Protein AF-A0A6B1DS10-F1 (afdb_monomer_lite)

Sequence (509 aa):
MPNGGSDCCGTCWFNRSNGGKRGSINFNHTIPSFCEIRDLAISDPFYTYCANHPHHRPNRDAIPIGSVYVGDADGVRTFWQPSPDTEEIRQHLLDIVRSPKEHTDGYPFFSSSPLEKAIRQLVDFDDPRVVDALEDLAQRNEVKEVRSDILDLIKTVRQELDQSVGSMSGTNGQGRGSTMSENSRMDEADAVTTAEAAGTMGNEQQSITFGELTEVDIRKAWPHEAHDFTPWLAENLERLSEVIGIHLEAETIEAQVGEFRGDILATGPEGQSVLIENQLEWSDHTHLGQIMTYLAGLNAQVVVWIARDFAEPHVSAIQWLNRHTENEFAFFALKLRVVRIANSPLVPIFEVIAKPNNWERQVRDERTGSRTENVKRYREFWTHYARRYPGDGIKANHGLANAWVRPRNEAPAISLAFSYASGYAGIFFTTQRDFSRDALKEWRGKHRQIISDKLGGGENWKSFDTHNRENWDAICDWLHEKLGQRLAIIEEAGQTSRMKASSPSASAS

Secondary structure (DSSP, 8-state):
--SS-TTSGGG-TTBGGGTT--SGGG--TTSPPEETTTTEE-S-GGGEEETTSTTT-TT---S--S-EEEE-TT--EEEEEPPP--HHHHHHHHHHHHSPPP-----TT--S-HHHHHHHHHHHTT-THHHHHHHHHHTSSTTTTTHHHHHHHHHHHHHHHHHHHHHHTTS-------------------------------------PPPPEEEE-GGGT-S-IIIIIHHHHHHTHHHHHHHHSS--EEEEEEEEETTEEEEEEEE-TTS-EEEEEE-SSB--HHHHHHHHHHHHHHT-SEEEEEESB--HHHHHHHHHHHHHS-TT-EEEEEEEEEEEETTPPPEEEEEEEE--TTHHHHHHHHHHHHHHHHHHHHHHHHHHHHHH-GGG-PPTT--SSEEEE--SSSPPEEEEEEETTTTEEEEEEE--TTS-HHHHHHHHHHTHHHHHHHHTT--SEEE--SS-GGGHHHHHHHHHHHHHHHHHHHHHHHHHHHHHHSS------

pLDDT: mean 74.27, std 19.26, range [22.34, 97.5]

Foldseek 3Di:
DPQQDQAFQCQALQWVQQVNHGGNVSGHPVDFTARNLQRGGDPDRSFKHACQGCLNCVPNDSHGFAFMWGADSVQDTDTDGGHDDDPVNLVVLLVCLLDPDDDPDQDFFCLDHSNNSSLVNCLVVLPPCSLVSLVNNLPDPVCVVCSVVSVVVSVVSVVSSVVVVVVVVPDDDDDDDDDDDDDDDDDDDDDDDDDDDDDDDDPPPPPDDDFDKDFDQCCVQPVDCLPGPLVVCLVVVVQVCVQLVWDKHWDDAQCDQPPHTQGTWIATQVRAIEGEHEEAAEDDVVSVVVVVVCCVRVVHQEYEYEYLYYNSSVLRVQVSCLVPDDPSHKYWYWHWIWIDTDPDPIDIDTDTSDIHPCSVVVSVVCCVVVLVVQLVLCLVLQLVLCVVCVPQPGDHSGRDQWTWDDDDDLAFIKIWGHDQRQQKTFIDGHHDPPQDPVNVVVLCVVLVVLCCVLCVVPDRMDGHNSVDPVCSVVSSVVSVVVSVSVVVSRVVSVVVVVVVVPDPPPDDD

Radius of gyration: 33.05 Å; chains: 1; bounding box: 102×67×92 Å

Structure (mmCIF, N/CA/C/O backbone):
data_AF-A0A6B1DS10-F1
#
_entry.id   AF-A0A6B1DS10-F1
#
loop_
_atom_site.group_PDB
_atom_site.id
_atom_site.type_symbol
_atom_site.label_atom_id
_atom_site.label_alt_id
_atom_site.label_comp_id
_atom_site.label_asym_id
_atom_site.label_entity_id
_atom_site.label_seq_id
_atom_site.pdbx_PDB_ins_code
_atom_site.Cartn_x
_atom_site.Cartn_y
_atom_site.Cartn_z
_atom_site.occupancy
_atom_site.B_iso_or_equiv
_atom_site.auth_seq_id
_atom_site.auth_comp_id
_atom_site.auth_asym_id
_atom_site.auth_atom_id
_atom_site.pdbx_PDB_model_num
ATOM 1 N N . MET A 1 1 ? 17.513 16.475 -22.358 1.00 29.83 1 MET A N 1
ATOM 2 C CA . MET A 1 1 ? 18.529 15.393 -22.418 1.00 29.83 1 MET A CA 1
ATOM 3 C C . MET A 1 1 ? 17.899 14.241 -23.185 1.00 29.83 1 MET A C 1
ATOM 5 O O . MET A 1 1 ? 16.688 14.153 -23.081 1.00 29.83 1 MET A O 1
ATOM 9 N N . PRO A 1 2 ? 18.598 13.442 -24.014 1.00 39.16 2 PRO A N 1
ATOM 10 C CA . PRO A 1 2 ? 17.909 12.428 -24.816 1.00 39.16 2 PRO A CA 1
ATOM 11 C C . PRO A 1 2 ? 17.205 11.435 -23.875 1.00 39.16 2 PRO A C 1
ATOM 13 O O . PRO A 1 2 ? 17.806 10.920 -22.934 1.00 39.16 2 PRO A O 1
ATOM 16 N N . ASN A 1 3 ? 15.897 11.306 -24.083 1.00 52.78 3 ASN A N 1
ATOM 17 C CA . ASN A 1 3 ? 14.861 10.944 -23.114 1.00 52.78 3 ASN A CA 1
ATOM 18 C C . ASN A 1 3 ? 14.754 9.429 -22.848 1.00 52.78 3 ASN A C 1
ATOM 20 O O . ASN A 1 3 ? 13.689 8.865 -23.008 1.00 52.78 3 ASN A O 1
ATOM 24 N N . GLY A 1 4 ? 15.829 8.761 -22.427 1.00 55.09 4 GLY A N 1
ATOM 25 C CA . GLY A 1 4 ? 15.813 7.302 -22.256 1.00 55.09 4 GLY A CA 1
ATOM 26 C C . GLY A 1 4 ? 16.547 6.760 -21.028 1.00 55.09 4 GLY A C 1
ATOM 27 O O . GLY A 1 4 ? 16.936 5.601 -21.013 1.00 55.09 4 GLY A O 1
ATOM 28 N N . GLY A 1 5 ? 16.766 7.566 -19.989 1.00 61.31 5 GLY A N 1
ATOM 29 C CA . GLY A 1 5 ? 17.489 7.121 -18.789 1.00 61.31 5 GLY A CA 1
ATOM 30 C C . GLY A 1 5 ? 18.999 6.904 -19.003 1.00 61.31 5 GLY A C 1
ATOM 31 O O . GLY A 1 5 ? 19.512 6.880 -20.125 1.00 61.31 5 GLY A O 1
ATOM 32 N N . SER A 1 6 ? 19.756 6.807 -17.905 1.00 70.69 6 SER A N 1
ATOM 33 C CA . SER A 1 6 ? 21.223 6.643 -17.927 1.00 70.69 6 SER A CA 1
ATOM 34 C C . SER A 1 6 ? 21.679 5.207 -18.233 1.00 70.69 6 SER A C 1
ATOM 36 O O . SER A 1 6 ? 22.842 4.993 -18.585 1.00 70.69 6 SER A O 1
ATOM 38 N N . ASP A 1 7 ? 20.770 4.237 -18.140 1.00 80.06 7 ASP A N 1
ATOM 39 C CA . ASP A 1 7 ? 20.971 2.786 -18.223 1.00 80.06 7 ASP A CA 1
ATOM 40 C C . ASP A 1 7 ? 20.583 2.156 -19.573 1.00 80.06 7 ASP A C 1
ATOM 42 O O . ASP A 1 7 ? 20.408 0.940 -19.679 1.00 80.06 7 ASP A O 1
ATOM 46 N N . CYS A 1 8 ? 20.483 2.968 -20.621 1.00 87.38 8 CYS A N 1
ATOM 47 C CA . CYS A 1 8 ? 20.149 2.521 -21.966 1.00 87.38 8 CYS A CA 1
ATOM 48 C C . CYS A 1 8 ? 21.334 1.896 -22.728 1.00 87.38 8 CYS A C 1
ATOM 50 O O . CYS A 1 8 ? 22.515 2.114 -22.455 1.00 87.38 8 CYS A O 1
ATOM 52 N N . CYS A 1 9 ? 21.044 1.128 -23.775 1.00 89.88 9 CYS A N 1
ATOM 53 C CA . CYS A 1 9 ? 22.044 0.520 -24.650 1.00 89.88 9 CYS A CA 1
ATOM 54 C C . CYS A 1 9 ? 22.933 1.560 -25.353 1.00 89.88 9 CYS A C 1
ATOM 56 O O . CYS A 1 9 ? 24.068 1.251 -25.718 1.00 89.88 9 CYS A O 1
ATOM 58 N N . GLY A 1 10 ? 22.469 2.801 -25.499 1.00 88.50 10 GLY A N 1
ATOM 59 C CA . GLY A 1 10 ? 23.236 3.940 -25.998 1.00 88.50 10 GLY A CA 1
ATOM 60 C C . GLY A 1 10 ? 24.404 4.319 -25.098 1.00 88.50 10 GLY A C 1
ATOM 61 O O . GLY A 1 10 ? 25.393 4.846 -25.590 1.00 88.50 10 GLY A O 1
ATOM 62 N N . THR A 1 11 ? 24.373 3.980 -23.811 1.00 89.00 11 THR A N 1
ATOM 63 C CA . THR A 1 11 ? 25.472 4.225 -22.861 1.00 89.00 11 THR A CA 1
ATOM 64 C C . THR A 1 11 ? 26.206 2.939 -22.453 1.00 89.00 11 THR A C 1
ATOM 66 O O . THR A 1 11 ? 27.148 2.980 -21.655 1.00 89.00 11 THR A O 1
ATOM 69 N N . CYS A 1 12 ? 25.844 1.796 -23.044 1.00 92.00 12 CYS A N 1
ATOM 70 C CA . CYS A 1 12 ? 26.415 0.489 -22.735 1.00 92.00 12 CYS A CA 1
ATOM 71 C C . CYS A 1 12 ? 27.774 0.255 -23.413 1.00 92.00 12 CYS A C 1
ATOM 73 O O . CYS A 1 12 ? 27.903 0.431 -24.623 1.00 92.00 12 CYS A O 1
ATOM 75 N N . TRP A 1 13 ? 28.763 -0.274 -22.686 1.00 93.62 13 TRP A N 1
ATOM 76 C CA . TRP A 1 13 ? 30.064 -0.653 -23.266 1.00 93.62 13 TRP A CA 1
ATOM 77 C C . TRP A 1 13 ? 30.010 -1.832 -24.250 1.00 93.62 13 TRP A C 1
ATOM 79 O O . TRP A 1 13 ? 31.016 -2.108 -24.892 1.00 93.62 13 TRP A O 1
ATOM 89 N N . PHE A 1 14 ? 28.885 -2.551 -24.350 1.00 94.94 14 PHE A N 1
ATOM 90 C CA . PHE A 1 14 ? 28.690 -3.635 -25.326 1.00 94.94 14 PHE A CA 1
ATOM 91 C C . PHE A 1 14 ? 28.015 -3.145 -26.606 1.00 94.94 14 PHE A C 1
ATOM 93 O O . PHE A 1 14 ? 27.815 -3.930 -27.529 1.00 94.94 14 PHE A O 1
ATOM 100 N N . ASN A 1 15 ? 27.629 -1.869 -26.660 1.00 94.50 15 ASN A N 1
ATOM 101 C CA . ASN A 1 15 ? 27.202 -1.257 -27.902 1.00 94.50 15 ASN A CA 1
ATOM 102 C C . ASN A 1 15 ? 28.444 -0.897 -28.718 1.00 94.50 15 ASN A C 1
ATOM 104 O O . ASN A 1 15 ? 29.282 -0.115 -28.263 1.00 94.50 15 ASN A O 1
ATOM 108 N N . ARG A 1 16 ? 28.538 -1.431 -29.936 1.00 94.81 16 ARG A N 1
ATOM 109 C CA . ARG A 1 16 ? 29.624 -1.145 -30.879 1.00 94.81 16 ARG A CA 1
ATOM 110 C C . ARG A 1 16 ? 29.849 0.358 -31.072 1.00 94.81 16 ARG A C 1
ATOM 112 O O . ARG A 1 16 ? 30.996 0.794 -31.159 1.00 94.81 16 ARG A O 1
ATOM 119 N N . SER A 1 17 ? 28.779 1.163 -31.060 1.00 90.75 17 SER A N 1
ATOM 120 C CA . SER A 1 17 ? 28.857 2.629 -31.164 1.00 90.75 17 SER A CA 1
ATOM 121 C C . SER A 1 17 ? 29.654 3.285 -30.030 1.00 90.75 17 SER A C 1
ATOM 123 O O . SER A 1 17 ? 30.123 4.404 -30.207 1.00 90.75 17 SER A O 1
ATOM 125 N N . ASN A 1 18 ? 29.838 2.603 -28.895 1.00 90.31 18 ASN A N 1
ATOM 126 C CA . ASN A 1 18 ? 30.565 3.099 -27.725 1.00 90.31 18 ASN A CA 1
ATOM 127 C C . ASN A 1 18 ? 32.020 2.607 -27.628 1.00 90.31 18 ASN A C 1
ATOM 129 O O . ASN A 1 18 ? 32.730 2.972 -26.686 1.00 90.31 18 ASN A O 1
ATOM 133 N N . GLY A 1 19 ? 32.478 1.752 -28.553 1.00 87.62 19 GLY A N 1
ATOM 134 C CA . GLY A 1 19 ? 33.875 1.302 -28.622 1.00 87.62 19 GLY A CA 1
ATOM 135 C C . GLY A 1 19 ? 34.412 0.677 -27.326 1.00 87.62 19 GLY A C 1
ATOM 136 O O . GLY A 1 19 ? 35.567 0.902 -26.965 1.00 87.62 19 GLY A O 1
ATOM 137 N N . GLY A 1 20 ? 33.574 -0.052 -26.582 1.00 88.19 20 GLY A N 1
ATOM 138 C CA . GLY A 1 20 ? 33.978 -0.724 -25.343 1.00 88.19 20 GLY A CA 1
ATOM 139 C C . GLY A 1 20 ? 33.949 0.136 -24.073 1.00 88.19 20 GLY A C 1
ATOM 140 O O . GLY A 1 20 ? 34.337 -0.356 -23.012 1.00 88.19 20 GLY A O 1
ATOM 141 N N . LYS A 1 21 ? 33.498 1.397 -24.132 1.00 88.50 21 LYS A N 1
ATOM 142 C CA . LYS A 1 21 ? 33.418 2.303 -22.969 1.00 88.50 21 LYS A CA 1
ATOM 143 C C . LYS A 1 21 ? 31.970 2.555 -22.546 1.00 88.50 21 LYS A C 1
ATOM 145 O O . LYS A 1 21 ? 31.072 2.555 -23.374 1.00 88.50 21 LYS A O 1
ATOM 150 N N . ARG A 1 22 ? 31.724 2.780 -21.249 1.00 86.38 22 ARG A N 1
ATOM 151 C CA . ARG A 1 22 ? 30.387 3.158 -20.744 1.00 86.38 22 ARG A CA 1
ATOM 152 C C . ARG A 1 22 ? 30.151 4.667 -20.831 1.00 86.38 22 ARG A C 1
ATOM 154 O O . ARG A 1 22 ? 31.103 5.438 -20.727 1.00 86.38 22 ARG A O 1
ATOM 161 N N . GLY A 1 23 ? 28.891 5.081 -20.904 1.00 81.81 23 GLY A N 1
ATOM 162 C CA . GLY A 1 23 ? 28.462 6.480 -20.826 1.00 81.81 23 GLY A CA 1
ATOM 163 C C . GLY A 1 23 ? 28.276 7.155 -22.187 1.00 81.81 23 GLY A C 1
ATOM 164 O O . GLY A 1 23 ? 28.975 6.850 -23.151 1.00 81.81 23 GLY A O 1
ATOM 165 N N . SER A 1 24 ? 27.344 8.110 -22.237 1.00 74.75 24 SER A N 1
ATOM 166 C CA . SER A 1 24 ? 26.865 8.768 -23.465 1.00 74.75 24 SER A CA 1
ATOM 167 C C . SER A 1 24 ? 27.930 9.558 -24.222 1.00 74.75 24 SER A C 1
ATOM 169 O O . SER A 1 24 ? 27.845 9.675 -25.438 1.00 74.75 24 SER A O 1
ATOM 171 N N . ILE A 1 25 ? 28.963 10.058 -23.536 1.00 78.19 25 ILE A N 1
ATOM 172 C CA . ILE A 1 25 ? 30.071 10.792 -24.169 1.00 78.19 25 ILE A CA 1
ATOM 173 C C . ILE A 1 25 ? 30.852 9.942 -25.182 1.00 78.19 25 ILE A C 1
ATOM 175 O O . ILE A 1 25 ? 31.517 10.484 -26.059 1.00 78.19 25 ILE A O 1
ATOM 179 N N . ASN A 1 26 ? 30.781 8.614 -25.062 1.00 80.38 26 ASN A N 1
ATOM 180 C CA . ASN A 1 26 ? 31.472 7.693 -25.958 1.00 80.38 26 ASN A CA 1
ATOM 181 C C . ASN A 1 26 ? 30.610 7.270 -27.157 1.00 80.38 26 ASN A C 1
ATOM 183 O O . ASN A 1 26 ? 31.114 6.560 -28.023 1.00 80.38 26 ASN A O 1
ATOM 187 N N . PHE A 1 27 ? 29.346 7.704 -27.223 1.00 82.69 27 PHE A N 1
ATOM 188 C CA . PHE A 1 27 ? 28.417 7.294 -28.268 1.00 82.69 27 PHE A CA 1
ATOM 189 C C . PHE A 1 27 ? 28.745 7.944 -29.607 1.00 82.69 27 PHE A C 1
ATOM 191 O O . PHE A 1 27 ? 28.582 9.149 -29.807 1.00 82.69 27 PHE A O 1
ATOM 198 N N . ASN A 1 28 ? 29.187 7.123 -30.555 1.00 84.62 28 ASN A N 1
ATOM 199 C CA . ASN A 1 28 ? 29.460 7.555 -31.912 1.00 84.62 28 ASN A CA 1
ATOM 200 C C . ASN A 1 28 ? 28.234 7.354 -32.815 1.00 84.62 28 ASN A C 1
ATOM 202 O O . ASN A 1 28 ? 27.982 6.252 -33.301 1.00 84.62 28 ASN A O 1
ATOM 206 N N . HIS A 1 29 ? 27.537 8.451 -33.119 1.00 83.50 29 HIS A N 1
ATOM 207 C CA . HIS A 1 29 ? 26.366 8.480 -34.007 1.00 83.50 29 HIS A CA 1
ATOM 208 C C . HIS A 1 29 ? 26.634 7.998 -35.446 1.00 83.50 29 HIS A C 1
ATOM 210 O O . HIS A 1 29 ? 25.688 7.716 -36.176 1.00 83.50 29 HIS A O 1
ATOM 216 N N . THR A 1 30 ? 27.897 7.916 -35.879 1.00 88.75 30 THR A N 1
ATOM 217 C CA . THR A 1 30 ? 28.257 7.438 -37.229 1.00 88.75 30 THR A CA 1
ATOM 218 C C . THR A 1 30 ? 28.386 5.917 -37.319 1.00 88.75 30 THR A C 1
ATOM 220 O O . THR A 1 30 ? 28.415 5.368 -38.419 1.00 88.75 30 THR A O 1
ATOM 223 N N . ILE A 1 31 ? 28.451 5.226 -36.178 1.00 88.94 31 ILE A N 1
ATOM 224 C CA . ILE A 1 31 ? 28.539 3.768 -36.103 1.00 88.94 31 ILE A CA 1
ATOM 225 C C . ILE A 1 31 ? 27.149 3.235 -35.733 1.00 88.94 31 ILE A C 1
ATOM 227 O O . ILE A 1 31 ? 26.633 3.623 -34.682 1.00 88.94 31 ILE A O 1
ATOM 231 N N . PRO A 1 32 ? 26.542 2.338 -36.534 1.00 91.25 32 PRO A N 1
ATOM 232 C CA . PRO A 1 32 ? 25.264 1.722 -36.190 1.00 91.25 32 PRO A CA 1
ATOM 233 C C . PRO A 1 32 ? 25.322 1.014 -34.835 1.00 91.25 32 PRO A C 1
ATOM 235 O O . PRO A 1 32 ? 26.282 0.294 -34.547 1.00 91.25 32 PRO A O 1
ATOM 238 N N . SER A 1 33 ? 24.285 1.202 -34.018 1.00 93.38 33 SER A N 1
ATOM 239 C CA . SER A 1 33 ? 24.213 0.560 -32.709 1.00 93.38 33 SER A CA 1
ATOM 240 C C . SER A 1 33 ? 23.972 -0.937 -32.825 1.00 93.38 33 SER A C 1
ATOM 242 O O . SER A 1 33 ? 23.082 -1.403 -33.536 1.00 93.38 33 SER A O 1
ATOM 244 N N . PHE A 1 34 ? 24.804 -1.695 -32.119 1.00 95.75 34 PHE A N 1
ATOM 245 C CA . PHE A 1 34 ? 24.837 -3.149 -32.192 1.00 95.75 34 PHE A CA 1
ATOM 246 C C . PHE A 1 34 ? 25.349 -3.723 -30.871 1.00 95.75 34 PHE A C 1
ATOM 248 O O . PHE A 1 34 ? 26.435 -3.346 -30.428 1.00 95.75 34 PHE A O 1
ATOM 255 N N . CYS A 1 35 ? 24.588 -4.617 -30.242 1.00 94.88 35 CYS A N 1
ATOM 256 C CA . CYS A 1 35 ? 24.994 -5.323 -29.032 1.00 94.88 35 CYS A CA 1
ATOM 257 C C . CYS A 1 35 ? 25.934 -6.474 -29.391 1.00 94.88 35 CYS A C 1
ATOM 259 O O . CYS A 1 35 ? 25.503 -7.481 -29.946 1.00 94.88 35 CYS A O 1
ATOM 261 N N . GLU A 1 36 ? 27.208 -6.351 -29.031 1.00 94.81 36 GLU A N 1
ATOM 262 C CA . GLU A 1 36 ? 28.235 -7.337 -29.385 1.00 94.81 36 GLU A CA 1
ATOM 263 C C . GLU A 1 36 ? 28.052 -8.683 -28.675 1.00 94.81 36 GLU A C 1
ATOM 265 O O . GLU A 1 36 ? 28.360 -9.718 -29.251 1.00 94.81 36 GLU A O 1
ATOM 270 N N . ILE A 1 37 ? 27.511 -8.690 -27.453 1.00 93.75 37 ILE A N 1
ATOM 271 C CA . ILE A 1 37 ? 27.328 -9.925 -26.667 1.00 93.75 37 ILE A CA 1
ATOM 272 C C . ILE A 1 37 ? 26.042 -10.686 -27.009 1.00 93.75 37 ILE A C 1
ATOM 274 O O . ILE A 1 37 ? 25.884 -11.831 -26.609 1.00 93.75 37 ILE A O 1
ATOM 278 N N . ARG A 1 38 ? 25.103 -10.045 -27.713 1.00 92.06 38 ARG A N 1
ATOM 279 C CA . ARG A 1 38 ? 23.820 -10.642 -28.132 1.00 92.06 38 ARG A CA 1
ATOM 280 C C . ARG A 1 38 ? 23.693 -10.788 -29.645 1.00 92.06 38 ARG A C 1
ATOM 282 O O . ARG A 1 38 ? 22.650 -11.227 -30.105 1.00 92.06 38 ARG A O 1
ATOM 289 N N . ASP A 1 39 ? 24.713 -10.370 -30.393 1.00 92.62 39 ASP A N 1
ATOM 290 C CA . ASP A 1 39 ? 24.681 -10.289 -31.856 1.00 92.62 39 ASP A CA 1
ATOM 291 C C . ASP A 1 39 ? 23.421 -9.566 -32.387 1.00 92.62 39 ASP A C 1
ATOM 293 O O . ASP A 1 39 ? 22.756 -10.008 -33.320 1.00 92.62 39 ASP A O 1
ATOM 297 N N . LEU A 1 40 ? 23.056 -8.445 -31.747 1.00 93.19 40 LEU A N 1
ATOM 298 C CA . LEU A 1 40 ? 21.751 -7.795 -31.929 1.00 93.19 40 LEU A CA 1
ATOM 299 C C . LEU A 1 40 ? 21.887 -6.359 -32.444 1.00 93.19 40 LEU A C 1
ATOM 301 O O . LEU A 1 40 ? 22.444 -5.499 -31.761 1.00 93.19 40 LEU A O 1
ATOM 305 N N . ALA A 1 41 ? 21.324 -6.067 -33.619 1.00 94.19 41 ALA A N 1
ATOM 306 C CA . ALA A 1 41 ? 21.220 -4.703 -34.142 1.00 94.19 41 ALA A CA 1
ATOM 307 C C . ALA A 1 41 ? 20.175 -3.894 -33.360 1.00 94.19 41 ALA A C 1
ATOM 309 O O . ALA A 1 41 ? 19.061 -4.370 -33.177 1.00 94.19 41 ALA A O 1
ATOM 310 N N . ILE A 1 42 ? 20.515 -2.675 -32.927 1.00 91.56 42 ILE A N 1
ATOM 311 C CA . ILE A 1 42 ? 19.666 -1.849 -32.055 1.00 91.56 42 ILE A CA 1
ATOM 312 C C . ILE A 1 42 ? 19.208 -0.605 -32.816 1.00 91.56 42 ILE A C 1
ATOM 314 O O . ILE A 1 42 ? 20.028 0.245 -33.165 1.00 91.56 42 ILE A O 1
ATOM 318 N N . SER A 1 43 ? 17.900 -0.494 -33.058 1.00 85.50 43 SER A N 1
ATOM 319 C CA . SER A 1 43 ? 17.305 0.627 -33.795 1.00 85.50 43 SER A CA 1
ATOM 320 C C . SER A 1 43 ? 17.227 1.906 -32.968 1.00 85.50 43 SER A C 1
ATOM 322 O O . SER A 1 43 ? 17.528 2.976 -33.492 1.00 85.50 43 SER A O 1
ATOM 324 N N . ASP A 1 44 ? 16.870 1.797 -31.685 1.00 87.38 44 ASP A N 1
ATOM 325 C CA . ASP A 1 44 ? 16.808 2.936 -30.771 1.00 87.38 44 ASP A CA 1
ATOM 326 C C . ASP A 1 44 ? 17.654 2.689 -29.512 1.00 87.38 44 ASP A C 1
ATOM 328 O O . ASP A 1 44 ? 17.163 2.184 -28.498 1.00 87.38 44 ASP A O 1
ATOM 332 N N . PRO A 1 45 ? 18.959 3.000 -29.555 1.00 87.50 45 PRO A N 1
ATOM 333 C CA . PRO A 1 45 ? 19.868 2.647 -28.477 1.00 87.50 45 PRO A CA 1
ATOM 334 C C . PRO A 1 45 ? 19.560 3.388 -27.176 1.00 87.50 45 PRO A C 1
ATOM 336 O O . PRO A 1 45 ? 19.814 2.833 -26.108 1.00 87.50 45 PRO A O 1
ATOM 339 N N . PHE A 1 46 ? 18.998 4.598 -27.232 1.00 86.75 46 PHE A N 1
ATOM 340 C CA . PHE A 1 46 ? 18.679 5.359 -26.024 1.00 86.75 46 PHE A CA 1
ATOM 341 C C . PHE A 1 46 ? 17.391 4.889 -25.352 1.00 86.75 46 PHE A C 1
ATOM 343 O O . PHE A 1 46 ? 17.230 5.138 -24.168 1.00 86.75 46 PHE A O 1
ATOM 350 N N . TYR A 1 47 ? 16.556 4.123 -26.049 1.00 84.31 47 TYR A N 1
ATOM 351 C CA . TYR A 1 47 ? 15.356 3.503 -25.493 1.00 84.31 47 TYR A CA 1
ATOM 352 C C . TYR A 1 47 ? 15.425 1.975 -25.495 1.00 84.31 47 TYR A C 1
ATOM 354 O O . TYR A 1 47 ? 14.407 1.310 -25.419 1.00 84.31 47 TYR A O 1
ATOM 362 N N . THR A 1 48 ? 16.609 1.374 -25.581 1.00 88.31 48 THR A N 1
ATOM 363 C CA . THR A 1 48 ? 16.763 -0.085 -25.463 1.00 88.31 48 THR A CA 1
ATOM 364 C C . THR A 1 48 ? 17.492 -0.413 -24.170 1.00 88.31 48 THR A C 1
ATOM 366 O O . THR A 1 48 ? 18.452 0.271 -23.825 1.00 88.31 48 THR A O 1
ATOM 369 N N . TYR A 1 49 ? 17.077 -1.461 -23.457 1.00 88.56 49 TYR A N 1
ATOM 370 C CA . TYR A 1 49 ? 17.583 -1.780 -22.122 1.00 88.56 49 TYR A CA 1
ATOM 371 C C . TYR A 1 49 ? 17.793 -3.280 -21.920 1.00 88.56 49 TYR A C 1
ATOM 373 O O . TYR A 1 49 ? 17.049 -4.107 -22.445 1.00 88.56 49 TYR A O 1
ATOM 381 N N . CYS A 1 50 ? 18.798 -3.651 -21.123 1.00 87.56 50 CYS A N 1
ATOM 382 C CA . CYS A 1 50 ? 19.017 -5.035 -20.695 1.00 87.56 50 CYS A CA 1
ATOM 383 C C . CYS A 1 50 ? 19.818 -5.100 -19.386 1.00 87.56 50 CYS A C 1
ATOM 385 O O . CYS A 1 50 ? 20.476 -4.139 -18.980 1.00 87.56 50 CYS A O 1
ATOM 387 N N . ALA A 1 51 ? 19.841 -6.271 -18.748 1.00 85.56 51 ALA A N 1
ATOM 388 C CA . ALA A 1 51 ? 20.518 -6.445 -17.465 1.00 85.56 51 ALA A CA 1
ATOM 389 C C . ALA A 1 51 ? 22.056 -6.426 -17.533 1.00 85.56 51 ALA A C 1
ATOM 391 O O . ALA A 1 51 ? 22.693 -6.340 -16.487 1.00 85.56 51 ALA A O 1
ATOM 392 N N . ASN A 1 52 ? 22.663 -6.486 -18.724 1.00 89.50 52 ASN A N 1
ATOM 393 C CA . ASN A 1 52 ? 24.120 -6.393 -18.894 1.00 89.50 52 ASN A CA 1
ATOM 394 C C . ASN A 1 52 ? 24.647 -4.954 -18.889 1.00 89.50 52 ASN A C 1
ATOM 396 O O . ASN A 1 52 ? 25.852 -4.746 -19.057 1.00 89.50 52 ASN A O 1
ATOM 400 N N . HIS A 1 53 ? 23.774 -3.954 -18.733 1.00 89.75 53 HIS A N 1
ATOM 401 C CA . HIS A 1 53 ? 24.205 -2.566 -18.718 1.00 89.75 53 HIS A CA 1
ATOM 402 C C . HIS A 1 53 ? 25.232 -2.306 -17.588 1.00 89.75 53 HIS A C 1
ATOM 404 O O . HIS A 1 53 ? 25.059 -2.815 -16.478 1.00 89.75 53 HIS A O 1
ATOM 410 N N . PRO A 1 54 ? 26.274 -1.480 -17.820 1.00 85.75 54 PRO A N 1
ATOM 411 C CA . PRO A 1 54 ? 27.252 -1.055 -16.818 1.00 85.75 54 PRO A CA 1
ATOM 412 C C . PRO A 1 54 ? 26.727 -0.629 -15.450 1.00 85.75 54 PRO A C 1
ATOM 414 O O . PRO A 1 54 ? 27.431 -0.796 -14.458 1.00 85.75 54 PRO A O 1
ATOM 417 N N . HIS A 1 55 ? 25.522 -0.063 -15.401 1.00 78.75 55 HIS A N 1
ATOM 418 C CA . HIS A 1 55 ? 24.868 0.332 -14.152 1.00 78.75 55 HIS A CA 1
ATOM 419 C C . HIS A 1 55 ? 24.455 -0.875 -13.301 1.00 78.75 55 HIS A C 1
ATOM 421 O O . HIS A 1 55 ? 24.475 -0.781 -12.082 1.00 78.75 55 HIS A O 1
ATOM 427 N N . HIS A 1 56 ? 24.139 -2.015 -13.918 1.00 75.44 56 HIS A N 1
ATOM 428 C CA . HIS A 1 56 ? 23.781 -3.252 -13.211 1.00 75.44 56 HIS A CA 1
ATOM 429 C C . HIS A 1 56 ? 24.966 -4.209 -13.093 1.00 75.44 56 HIS A C 1
ATOM 431 O O . HIS A 1 56 ? 24.987 -5.067 -12.216 1.00 75.44 56 HIS A O 1
ATOM 437 N N . ARG A 1 57 ? 25.950 -4.089 -13.993 1.00 80.19 57 ARG A N 1
ATOM 438 C CA . ARG A 1 57 ? 27.097 -4.998 -14.102 1.00 80.19 57 ARG A CA 1
ATOM 439 C C . ARG A 1 57 ? 28.423 -4.241 -14.170 1.00 80.19 57 ARG A C 1
ATOM 441 O O . ARG A 1 57 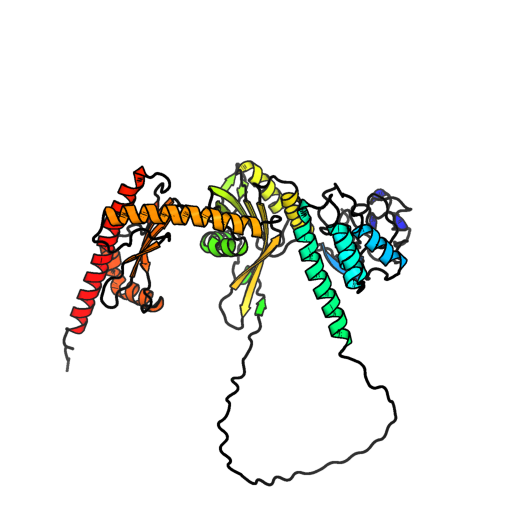? 29.121 -4.376 -15.166 1.00 80.19 57 ARG A O 1
ATOM 448 N N . PRO A 1 58 ? 28.841 -3.503 -13.127 1.00 80.25 58 PRO A N 1
ATOM 449 C CA . PRO A 1 58 ? 30.078 -2.711 -13.123 1.00 80.25 58 PRO A CA 1
ATOM 450 C C . PRO A 1 58 ? 31.341 -3.503 -13.514 1.00 80.25 58 PRO A C 1
ATOM 452 O O . PRO A 1 58 ? 32.277 -2.922 -14.054 1.00 80.25 58 PRO A O 1
ATOM 455 N N . ASN A 1 59 ? 31.339 -4.826 -13.323 1.00 83.94 59 ASN A N 1
ATOM 456 C CA . ASN A 1 59 ? 32.447 -5.724 -13.664 1.00 83.94 59 ASN A CA 1
ATOM 457 C C . ASN A 1 59 ? 32.488 -6.176 -15.139 1.00 83.94 59 ASN A C 1
ATOM 459 O O . ASN A 1 59 ? 33.291 -7.042 -15.471 1.00 83.94 59 ASN A O 1
ATOM 463 N N . ARG A 1 60 ? 31.647 -5.610 -16.022 1.00 88.19 60 ARG A N 1
ATOM 464 C CA . ARG A 1 60 ? 31.613 -5.919 -17.466 1.00 88.19 60 ARG A CA 1
ATOM 465 C C . ARG A 1 60 ? 31.394 -7.409 -17.757 1.00 88.19 60 ARG A C 1
ATOM 467 O O . ARG A 1 60 ? 32.167 -8.048 -18.461 1.00 88.19 60 ARG A O 1
ATOM 474 N N . ASP A 1 61 ? 30.295 -7.935 -17.228 1.00 88.44 61 ASP A N 1
ATOM 475 C CA . ASP A 1 61 ? 29.844 -9.303 -17.489 1.00 88.44 61 ASP A CA 1
ATOM 476 C C . ASP A 1 61 ? 29.392 -9.469 -18.950 1.00 88.44 61 ASP A C 1
ATOM 478 O O . ASP A 1 61 ? 28.404 -8.856 -19.375 1.00 88.44 61 ASP A O 1
ATOM 482 N N . ALA A 1 62 ? 30.162 -10.244 -19.716 1.00 91.00 62 ALA A N 1
ATOM 483 C CA . ALA A 1 62 ? 29.993 -10.425 -21.155 1.00 91.00 62 ALA A CA 1
ATOM 484 C C . ALA A 1 62 ? 29.015 -11.550 -21.529 1.00 91.00 62 ALA A C 1
ATOM 486 O O . ALA A 1 62 ? 28.727 -11.714 -22.712 1.00 91.00 62 ALA A O 1
ATOM 487 N N . ILE A 1 63 ? 28.486 -12.292 -20.555 1.00 92.00 63 ILE A N 1
ATOM 488 C CA . ILE A 1 63 ? 27.484 -13.329 -20.805 1.00 92.00 63 ILE A CA 1
ATOM 489 C C . ILE A 1 63 ? 26.085 -12.697 -20.766 1.00 92.00 63 ILE A C 1
ATOM 491 O O . ILE A 1 63 ? 25.779 -11.981 -19.810 1.00 92.00 63 ILE A O 1
ATOM 495 N N . PRO A 1 64 ? 25.218 -12.899 -21.777 1.00 91.19 64 PRO A N 1
ATOM 496 C CA . PRO A 1 64 ? 23.865 -12.349 -21.775 1.00 91.19 64 PRO A CA 1
ATOM 497 C C . PRO A 1 64 ? 23.039 -12.775 -20.556 1.00 91.19 64 PRO A C 1
ATOM 499 O O . PRO A 1 64 ? 22.861 -13.957 -20.286 1.00 91.19 64 PRO A O 1
ATOM 502 N N . ILE A 1 65 ? 22.498 -11.787 -19.844 1.00 86.38 65 ILE A N 1
ATOM 503 C CA . ILE A 1 65 ? 21.586 -11.969 -18.713 1.00 86.38 65 ILE A CA 1
ATOM 504 C C . ILE A 1 65 ? 20.305 -11.192 -18.989 1.00 86.38 65 ILE A C 1
ATOM 506 O O . ILE A 1 65 ? 20.338 -9.997 -19.297 1.00 86.38 65 ILE A O 1
ATOM 510 N N . GLY A 1 66 ? 19.180 -11.872 -18.835 1.00 83.81 66 GLY A N 1
ATOM 511 C CA . GLY A 1 66 ? 17.837 -11.364 -19.028 1.00 83.81 66 GLY A CA 1
ATOM 512 C C . GLY A 1 66 ? 17.519 -11.001 -20.476 1.00 83.81 66 GLY A C 1
ATOM 513 O O . GLY A 1 66 ? 18.387 -10.948 -21.363 1.00 83.81 66 GLY A O 1
ATOM 514 N N . SER A 1 67 ? 16.237 -10.732 -20.677 1.00 84.62 67 SER A N 1
ATOM 515 C CA . SER A 1 67 ? 15.658 -10.234 -21.919 1.00 84.62 67 SER A CA 1
ATOM 516 C C . SER A 1 67 ? 16.099 -8.800 -22.226 1.00 84.62 67 SER A C 1
ATOM 518 O O . SER A 1 67 ? 16.622 -8.075 -21.370 1.00 84.62 67 SER A O 1
ATOM 520 N N . VAL A 1 68 ? 15.889 -8.396 -23.474 1.00 86.44 68 VAL A N 1
ATOM 521 C CA . VAL A 1 68 ? 16.046 -7.021 -23.945 1.00 86.44 68 VAL A CA 1
ATOM 522 C C . VAL A 1 68 ? 14.669 -6.372 -24.015 1.00 86.44 68 VAL A C 1
ATOM 524 O O . VAL A 1 68 ? 13.712 -6.984 -24.490 1.00 86.44 68 VAL A O 1
ATOM 527 N N . TYR A 1 69 ? 14.590 -5.128 -23.559 1.00 84.12 69 TYR A N 1
ATOM 528 C CA . TYR A 1 69 ? 13.373 -4.329 -23.522 1.00 84.12 69 TYR A CA 1
ATOM 529 C C . TYR A 1 69 ? 13.549 -3.060 -24.348 1.00 84.12 69 TYR A C 1
ATOM 531 O O . TYR A 1 69 ? 14.660 -2.533 -24.432 1.00 84.12 69 TYR A O 1
ATOM 539 N N . VAL A 1 70 ? 12.458 -2.556 -24.915 1.00 83.44 70 VAL A N 1
ATOM 540 C CA . VAL A 1 70 ? 12.409 -1.252 -25.585 1.00 83.44 70 VAL A CA 1
ATOM 541 C C . VAL A 1 70 ? 11.433 -0.335 -24.857 1.00 83.44 70 VAL A C 1
ATOM 543 O O . VAL A 1 70 ? 10.321 -0.741 -24.533 1.00 83.44 70 VAL A O 1
ATOM 546 N N . GLY A 1 71 ? 11.881 0.871 -24.541 1.00 73.06 71 GLY A N 1
ATOM 547 C CA . GLY A 1 71 ? 11.101 1.936 -23.933 1.00 73.06 71 GLY A CA 1
ATOM 548 C C . GLY A 1 71 ? 10.432 2.816 -24.980 1.00 73.06 71 GLY A C 1
ATOM 549 O O . GLY A 1 71 ? 10.896 2.900 -26.117 1.00 73.06 71 GLY A O 1
ATOM 550 N N . ASP A 1 72 ? 9.373 3.505 -24.584 1.00 70.19 72 ASP A N 1
ATOM 551 C CA . ASP A 1 72 ? 8.814 4.630 -25.327 1.00 70.19 72 ASP A CA 1
ATOM 552 C C . ASP A 1 72 ? 9.113 5.971 -24.634 1.00 70.19 72 ASP A C 1
ATOM 554 O O . ASP A 1 72 ? 9.784 6.038 -23.600 1.00 70.19 72 ASP A O 1
ATOM 558 N N . ALA A 1 73 ? 8.636 7.062 -25.239 1.00 54.81 73 ALA A N 1
ATOM 559 C CA . ALA A 1 73 ? 8.812 8.419 -24.723 1.00 54.81 73 ALA A CA 1
ATOM 560 C C . ALA A 1 73 ? 8.125 8.652 -23.363 1.00 54.81 73 ALA A C 1
ATOM 562 O O . ALA A 1 73 ? 8.511 9.582 -22.654 1.00 54.81 73 ALA A O 1
ATOM 563 N N . ASP A 1 74 ? 7.159 7.803 -23.002 1.00 53.69 74 ASP A N 1
ATOM 564 C CA . ASP A 1 74 ? 6.421 7.838 -21.738 1.00 53.69 74 ASP A CA 1
ATOM 565 C C . ASP A 1 74 ? 7.103 6.974 -20.654 1.00 53.69 74 ASP A C 1
ATOM 567 O O . ASP A 1 74 ? 6.660 6.920 -19.507 1.00 53.69 74 ASP A O 1
ATOM 571 N N . GLY A 1 75 ? 8.228 6.330 -20.994 1.00 57.12 75 GLY A N 1
ATOM 572 C CA . GLY A 1 75 ? 9.034 5.519 -20.085 1.00 57.12 75 GLY A CA 1
ATOM 573 C C . GLY A 1 75 ? 8.523 4.089 -19.900 1.00 57.12 75 GLY A C 1
ATOM 574 O O . GLY A 1 75 ? 9.057 3.363 -19.058 1.00 57.12 75 GLY A O 1
ATOM 575 N N . VAL A 1 76 ? 7.528 3.655 -20.680 1.00 58.59 76 VAL A N 1
ATOM 576 C CA . VAL A 1 76 ? 6.999 2.288 -20.634 1.00 58.59 76 VAL A CA 1
ATOM 577 C C . VAL A 1 76 ? 7.943 1.363 -21.387 1.00 58.59 76 VAL A C 1
ATOM 579 O O . VAL A 1 76 ? 8.181 1.527 -22.581 1.00 58.59 76 VAL A O 1
ATOM 582 N N . ARG A 1 77 ? 8.480 0.357 -20.691 1.00 72.31 77 ARG A N 1
ATOM 583 C CA . ARG A 1 77 ? 9.356 -0.663 -21.277 1.00 72.31 77 ARG A CA 1
ATOM 584 C C . ARG A 1 77 ? 8.547 -1.893 -21.670 1.00 72.31 77 ARG A C 1
ATOM 586 O O . ARG A 1 77 ? 7.877 -2.507 -20.847 1.00 72.31 77 ARG A O 1
ATOM 593 N N . THR A 1 78 ? 8.658 -2.289 -22.929 1.00 70.19 78 THR A N 1
ATOM 594 C CA . THR A 1 78 ? 8.032 -3.489 -23.483 1.00 70.19 78 THR A CA 1
ATOM 595 C C . THR A 1 78 ? 9.089 -4.541 -23.789 1.00 70.19 78 THR A C 1
ATOM 597 O O . THR A 1 78 ? 10.225 -4.227 -24.154 1.00 70.19 78 THR A O 1
ATOM 600 N N . PHE A 1 79 ? 8.737 -5.811 -23.592 1.00 76.69 79 PHE A N 1
ATOM 601 C CA . PHE A 1 79 ? 9.598 -6.930 -23.964 1.00 76.69 79 PHE A CA 1
ATOM 602 C C . PHE A 1 79 ? 9.885 -6.887 -25.468 1.00 76.69 79 PHE A C 1
ATOM 604 O O . PHE A 1 79 ? 8.958 -6.774 -26.270 1.00 76.69 79 PHE A O 1
ATOM 611 N N . TRP A 1 80 ? 11.158 -7.009 -25.847 1.00 81.44 80 TRP A N 1
ATOM 612 C CA . TRP A 1 80 ? 11.562 -6.996 -27.251 1.00 81.44 80 TRP A CA 1
ATOM 613 C C . TRP A 1 80 ? 12.191 -8.310 -27.701 1.00 81.44 80 TRP A C 1
ATOM 615 O O . TRP A 1 80 ? 11.745 -8.891 -28.689 1.00 81.44 80 TRP A O 1
ATOM 625 N N . GLN A 1 81 ? 13.211 -8.791 -26.987 1.00 82.44 81 GLN A N 1
ATOM 626 C CA . GLN A 1 81 ? 13.847 -10.070 -27.296 1.00 82.44 81 GLN A CA 1
ATOM 627 C C . GLN A 1 81 ? 14.129 -10.890 -26.038 1.00 82.44 81 GLN A C 1
ATOM 629 O O . GLN A 1 81 ? 14.593 -10.324 -25.044 1.00 82.44 81 GLN A O 1
ATOM 634 N N . PRO A 1 82 ? 13.917 -12.218 -26.082 1.00 79.88 82 PRO A N 1
ATOM 635 C CA . PRO A 1 82 ? 14.315 -13.095 -24.992 1.00 79.88 82 PRO A CA 1
ATOM 636 C C . PRO A 1 82 ? 15.840 -13.148 -24.881 1.00 79.88 82 PRO A C 1
ATOM 638 O O . PRO A 1 82 ? 16.572 -12.791 -25.808 1.00 79.88 82 PRO A O 1
ATOM 641 N N . SER A 1 83 ? 16.333 -13.610 -23.736 1.00 85.81 83 SER A N 1
ATOM 642 C CA . SER A 1 83 ? 17.750 -13.947 -23.628 1.00 85.81 83 SER A CA 1
ATOM 643 C C . SER A 1 83 ? 18.064 -15.198 -24.458 1.00 85.81 83 SER A C 1
ATOM 645 O O . SER A 1 83 ? 17.221 -16.095 -24.512 1.00 85.81 83 SER A O 1
ATOM 647 N N . PRO A 1 84 ? 19.252 -15.303 -25.081 1.00 87.88 84 PRO A N 1
ATOM 648 C CA . PRO A 1 84 ? 19.659 -16.534 -25.742 1.00 87.88 84 PRO A CA 1
ATOM 649 C C . PRO A 1 84 ? 19.710 -17.688 -24.738 1.00 87.88 84 PRO A C 1
ATOM 651 O O . PRO A 1 84 ? 20.261 -17.545 -23.647 1.00 87.88 84 PRO A O 1
ATOM 654 N N . ASP A 1 85 ? 19.147 -18.828 -25.120 1.00 91.81 85 ASP A N 1
ATOM 655 C CA . ASP A 1 85 ? 19.160 -20.037 -24.308 1.00 91.81 85 ASP A CA 1
ATOM 656 C C . ASP A 1 85 ? 20.292 -20.963 -24.776 1.00 91.81 85 ASP A C 1
ATOM 658 O O . ASP A 1 85 ? 20.169 -21.687 -25.767 1.00 91.81 85 ASP A O 1
ATOM 662 N N . THR A 1 86 ? 21.436 -20.884 -24.096 1.00 93.44 86 THR A N 1
ATOM 663 C CA . THR A 1 86 ? 22.599 -21.746 -24.338 1.00 93.44 86 THR A CA 1
ATOM 664 C C . THR A 1 86 ? 23.095 -22.338 -23.026 1.00 93.44 86 THR A C 1
ATOM 666 O O . THR A 1 86 ? 22.911 -21.755 -21.958 1.00 93.44 86 THR A O 1
ATOM 669 N N . GLU A 1 87 ? 23.780 -23.480 -23.091 1.00 94.56 87 GLU A N 1
ATOM 670 C CA . GLU A 1 87 ? 24.325 -24.120 -21.887 1.00 94.56 87 GLU A CA 1
ATOM 671 C C . GLU A 1 87 ? 25.368 -23.245 -21.173 1.00 94.56 87 GLU A C 1
ATOM 673 O O . GLU A 1 87 ? 25.421 -23.224 -19.947 1.00 94.56 87 GLU A O 1
ATOM 678 N N . GLU A 1 88 ? 26.150 -22.462 -21.921 1.00 94.44 88 GLU A N 1
ATOM 679 C CA . GLU A 1 88 ? 27.081 -21.482 -21.349 1.00 94.44 88 GLU A CA 1
ATOM 680 C C . GLU A 1 88 ? 26.341 -20.421 -20.519 1.00 94.44 88 GLU A C 1
ATOM 682 O O . GLU A 1 88 ? 26.747 -20.114 -19.398 1.00 94.44 88 GLU A O 1
ATOM 687 N N . ILE A 1 89 ? 25.219 -19.906 -21.036 1.00 93.75 89 ILE A N 1
ATOM 688 C CA . ILE A 1 89 ? 24.385 -18.936 -20.321 1.00 93.75 89 ILE A CA 1
ATOM 689 C C . ILE A 1 89 ? 23.737 -19.599 -19.104 1.00 93.75 89 ILE A C 1
ATOM 691 O O . ILE A 1 89 ? 23.846 -19.063 -18.005 1.00 93.75 89 ILE A O 1
ATOM 695 N N . ARG A 1 90 ? 23.124 -20.781 -19.256 1.00 95.00 90 ARG A N 1
ATOM 696 C CA . ARG A 1 90 ? 22.518 -21.528 -18.138 1.00 95.00 90 ARG A CA 1
ATOM 697 C C . ARG A 1 90 ? 23.517 -21.755 -17.004 1.00 95.00 90 ARG A C 1
ATOM 699 O O . ARG A 1 90 ? 23.211 -21.445 -15.854 1.00 95.00 90 ARG A O 1
ATOM 706 N N . GLN A 1 91 ? 24.726 -22.222 -17.319 1.00 95.50 91 GLN A N 1
ATOM 707 C CA . GLN A 1 91 ? 25.767 -22.455 -16.320 1.00 95.50 91 GLN A CA 1
ATOM 708 C C . GLN A 1 91 ? 26.198 -21.157 -15.623 1.00 95.50 91 GLN A C 1
ATOM 710 O O . GLN A 1 91 ? 26.309 -21.132 -14.398 1.00 95.50 91 GLN A O 1
ATOM 715 N N . HIS A 1 92 ? 26.369 -20.063 -16.370 1.00 93.31 92 HIS A N 1
ATOM 716 C CA . HIS A 1 92 ? 26.701 -18.759 -15.791 1.00 93.31 92 HIS A CA 1
ATOM 717 C C . HIS A 1 92 ? 25.616 -18.245 -14.833 1.00 93.31 92 HIS A C 1
ATOM 719 O O . HIS A 1 92 ? 25.920 -17.736 -13.753 1.00 93.31 92 HIS A O 1
ATOM 725 N N . LEU A 1 93 ? 24.337 -18.415 -15.182 1.00 92.25 93 LEU A N 1
ATOM 726 C CA . LEU A 1 93 ? 23.218 -18.051 -14.306 1.00 92.25 93 LEU A CA 1
ATOM 727 C C . LEU A 1 93 ? 23.207 -18.908 -13.034 1.00 92.25 93 LEU A C 1
ATOM 729 O O . LEU A 1 93 ? 23.024 -18.369 -11.944 1.00 92.25 93 LEU A O 1
ATOM 733 N N . LEU A 1 94 ? 23.460 -20.217 -13.143 1.00 93.75 94 LEU A N 1
ATOM 734 C CA . LEU A 1 94 ? 23.582 -21.104 -11.981 1.00 93.75 94 LEU A CA 1
ATOM 735 C C . LEU A 1 94 ? 24.734 -20.681 -11.062 1.00 93.75 94 LEU A C 1
ATOM 737 O O . LEU A 1 94 ? 24.591 -20.721 -9.840 1.00 93.75 94 LEU A O 1
ATOM 741 N N . ASP A 1 95 ? 25.856 -20.229 -11.621 1.00 91.56 95 ASP A N 1
ATOM 742 C CA . ASP A 1 95 ? 26.989 -19.731 -10.838 1.00 91.56 95 ASP A CA 1
ATOM 743 C C . ASP A 1 95 ? 26.641 -18.431 -10.093 1.00 91.56 95 ASP A C 1
ATOM 745 O O . ASP A 1 95 ? 27.017 -18.269 -8.927 1.00 91.56 95 ASP A O 1
ATOM 749 N N . ILE A 1 96 ? 25.849 -17.544 -10.714 1.00 87.75 96 ILE A N 1
ATOM 750 C CA . ILE A 1 96 ? 25.287 -16.352 -10.056 1.00 87.75 96 ILE A CA 1
ATOM 751 C C . ILE A 1 96 ? 24.362 -16.750 -8.898 1.00 87.75 96 ILE A C 1
ATOM 753 O O . ILE A 1 96 ? 24.433 -16.131 -7.836 1.00 87.75 96 ILE A O 1
ATOM 757 N N . VAL A 1 97 ? 23.521 -17.776 -9.076 1.00 87.88 97 VAL A N 1
ATOM 758 C CA . VAL A 1 97 ? 22.615 -18.265 -8.020 1.00 87.88 97 VAL A CA 1
ATOM 759 C C . VAL A 1 97 ? 23.388 -18.884 -6.857 1.00 87.88 97 VAL A C 1
ATOM 761 O O . VAL A 1 97 ? 23.083 -18.610 -5.699 1.00 87.88 97 VAL A O 1
ATOM 764 N N . ARG A 1 98 ? 24.417 -19.686 -7.146 1.00 86.81 98 ARG A N 1
ATOM 765 C CA . ARG A 1 98 ? 25.229 -20.360 -6.120 1.00 86.81 98 ARG A CA 1
ATOM 766 C C . ARG A 1 98 ? 26.136 -19.409 -5.351 1.00 86.81 98 ARG A C 1
ATOM 768 O O . ARG A 1 98 ? 26.467 -19.687 -4.201 1.00 86.81 98 ARG A O 1
ATOM 775 N N . SER A 1 99 ? 26.601 -18.341 -5.991 1.00 81.50 99 SER A N 1
ATOM 776 C CA . SER A 1 99 ? 27.541 -17.385 -5.400 1.00 81.50 99 SER A CA 1
ATOM 777 C C . SER A 1 99 ? 27.091 -15.950 -5.678 1.00 81.50 99 SER A C 1
ATOM 779 O O . SER A 1 99 ? 27.758 -15.228 -6.431 1.00 81.50 99 SER A O 1
ATOM 781 N N . PRO A 1 100 ? 25.961 -15.517 -5.087 1.00 70.50 100 PRO A N 1
ATOM 782 C CA . PRO A 1 100 ? 25.467 -14.166 -5.275 1.00 70.50 100 PRO A CA 1
ATOM 783 C C . PRO A 1 100 ? 26.489 -13.192 -4.689 1.00 70.50 100 PRO A C 1
ATOM 785 O O . PRO A 1 100 ? 26.778 -13.205 -3.496 1.00 70.50 100 PRO A O 1
ATOM 788 N N . LYS A 1 101 ? 27.084 -12.357 -5.542 1.00 62.78 101 LYS A N 1
ATOM 789 C CA . LYS A 1 101 ? 27.950 -11.270 -5.078 1.00 62.78 101 LYS A CA 1
ATOM 790 C C . LYS A 1 101 ? 27.080 -10.159 -4.496 1.00 62.78 101 LYS A C 1
ATOM 792 O O . LYS A 1 101 ? 26.094 -9.774 -5.128 1.00 62.78 101 LYS A O 1
ATOM 797 N N . GLU A 1 102 ? 27.470 -9.621 -3.342 1.00 50.28 102 GLU A N 1
ATOM 798 C CA . GLU A 1 102 ? 26.883 -8.391 -2.805 1.00 50.28 102 GLU A CA 1
ATOM 799 C C . GLU A 1 102 ? 26.999 -7.270 -3.847 1.00 50.28 102 GLU A C 1
ATOM 801 O O . GLU A 1 102 ? 28.080 -6.994 -4.374 1.00 50.28 102 GLU A O 1
ATOM 806 N N . HIS A 1 103 ? 25.873 -6.633 -4.163 1.00 46.78 103 HIS A N 1
ATOM 807 C CA . HIS A 1 103 ? 25.860 -5.369 -4.886 1.00 46.78 103 HIS A CA 1
ATOM 808 C C . HIS A 1 103 ? 25.503 -4.264 -3.899 1.00 46.78 103 HIS A C 1
ATOM 810 O O . HIS A 1 103 ? 24.374 -4.191 -3.429 1.00 46.78 103 HIS A O 1
ATOM 816 N N . THR A 1 104 ? 26.478 -3.408 -3.604 1.00 36.59 104 THR A N 1
ATOM 817 C CA . THR A 1 104 ? 26.356 -2.272 -2.679 1.00 36.59 104 THR A CA 1
ATOM 818 C C . THR A 1 104 ? 25.819 -0.993 -3.323 1.00 36.59 104 THR A C 1
ATOM 820 O O . THR A 1 104 ? 25.776 0.032 -2.655 1.00 36.59 104 THR A O 1
ATOM 823 N N . ASP A 1 105 ? 25.389 -1.012 -4.588 1.00 34.78 105 ASP A N 1
ATOM 824 C CA . ASP A 1 105 ? 24.997 0.219 -5.281 1.00 34.78 105 ASP A CA 1
ATOM 825 C C . ASP A 1 105 ? 23.495 0.264 -5.564 1.00 34.78 105 ASP A C 1
ATOM 827 O O . ASP A 1 105 ? 22.955 -0.426 -6.432 1.00 34.78 105 ASP A O 1
ATOM 831 N N . GLY A 1 106 ? 22.827 1.133 -4.809 1.00 37.12 106 GLY A N 1
ATOM 832 C CA . GLY A 1 106 ? 21.444 1.522 -5.000 1.00 37.12 106 GLY A CA 1
ATOM 833 C C . GLY A 1 106 ? 21.237 2.356 -6.258 1.00 37.12 106 GLY A C 1
ATOM 834 O O . GLY A 1 106 ? 21.396 3.574 -6.228 1.00 37.12 106 GLY A O 1
ATOM 835 N N . TYR A 1 107 ? 20.827 1.709 -7.351 1.00 31.64 107 TYR A N 1
ATOM 836 C CA . TYR A 1 107 ? 20.296 2.401 -8.525 1.00 31.64 107 TYR A CA 1
ATOM 837 C C . TYR A 1 107 ? 18.891 1.886 -8.878 1.00 31.64 107 TYR A C 1
ATOM 839 O O . TYR A 1 107 ? 18.678 0.671 -8.907 1.00 31.64 107 TYR A O 1
ATOM 847 N N . PRO A 1 108 ? 17.911 2.770 -9.134 1.00 32.00 108 PRO A N 1
ATOM 848 C CA . PRO A 1 108 ? 16.509 2.468 -8.897 1.00 32.00 108 PRO A CA 1
ATOM 849 C C . PRO A 1 108 ? 15.759 2.187 -10.204 1.00 32.00 108 PRO A C 1
ATOM 851 O O . PRO A 1 108 ? 14.798 2.868 -10.507 1.00 32.00 108 PRO A O 1
ATOM 854 N N . PHE A 1 109 ? 16.193 1.237 -11.029 1.00 33.53 109 PHE A N 1
ATOM 855 C CA . PHE A 1 109 ? 15.462 0.989 -12.291 1.00 33.53 109 PHE A CA 1
ATOM 856 C C . PHE A 1 109 ? 15.532 -0.427 -12.840 1.00 33.53 109 PHE A C 1
ATOM 858 O O . PHE A 1 109 ? 15.008 -0.725 -13.906 1.00 33.53 109 PHE A O 1
ATOM 865 N N . PHE A 1 110 ? 16.187 -1.302 -12.093 1.00 33.22 110 PHE A N 1
ATOM 866 C CA . PHE A 1 110 ? 16.156 -2.733 -12.300 1.00 33.22 110 PHE A CA 1
ATOM 867 C C . PHE A 1 110 ? 16.190 -3.353 -10.910 1.00 33.22 110 PHE A C 1
ATOM 869 O O . PHE A 1 110 ? 17.250 -3.705 -10.397 1.00 33.22 110 PHE A O 1
ATOM 876 N N . SER A 1 111 ? 15.024 -3.371 -10.273 1.00 41.16 111 SER A N 1
ATOM 877 C CA . SER A 1 111 ? 14.805 -3.783 -8.884 1.00 41.16 111 SER A CA 1
ATOM 878 C C . SER A 1 111 ? 15.100 -5.258 -8.611 1.00 41.16 111 SER A C 1
ATOM 880 O O . SER A 1 111 ? 15.194 -5.637 -7.447 1.00 41.16 111 SER A O 1
ATOM 882 N N . SER A 1 112 ? 15.332 -6.070 -9.644 1.00 51.50 112 SER A N 1
ATOM 883 C CA . SER A 1 112 ? 15.798 -7.437 -9.480 1.00 51.50 112 SER A CA 1
ATOM 884 C C . SER A 1 112 ? 17.314 -7.492 -9.361 1.00 51.50 112 SER A C 1
ATOM 886 O O . SER A 1 112 ? 18.063 -7.167 -10.294 1.00 51.50 112 SER A O 1
ATOM 888 N N . SER A 1 113 ? 17.777 -7.925 -8.187 1.00 64.38 113 SER A N 1
ATOM 889 C CA . SER A 1 113 ? 19.182 -8.264 -7.973 1.00 64.38 113 SER A CA 1
ATOM 890 C C . SER A 1 113 ? 19.673 -9.193 -9.098 1.00 64.38 113 SER A C 1
ATOM 892 O O . SER A 1 113 ? 18.891 -9.960 -9.668 1.00 64.38 113 SER A O 1
ATOM 894 N N . PRO A 1 114 ? 20.971 -9.177 -9.438 1.00 70.56 114 PRO A N 1
ATOM 895 C CA . PRO A 1 114 ? 21.595 -10.201 -10.269 1.00 70.56 114 PRO A CA 1
ATOM 896 C C . PRO A 1 114 ? 21.098 -11.628 -10.073 1.00 70.56 114 PRO A C 1
ATOM 898 O O . PRO A 1 114 ? 20.949 -12.356 -11.051 1.00 70.56 114 PRO A O 1
ATOM 901 N N . LEU A 1 115 ? 20.867 -11.984 -8.811 1.00 76.00 115 LEU A N 1
ATOM 902 C CA . LEU A 1 115 ? 20.341 -13.258 -8.367 1.00 76.00 115 LEU A CA 1
ATOM 903 C C . LEU A 1 115 ? 18.911 -13.471 -8.871 1.00 76.00 115 LEU A C 1
ATOM 905 O O . LEU A 1 115 ? 18.644 -14.463 -9.531 1.00 76.00 115 LEU A O 1
ATOM 909 N N . GLU A 1 116 ? 18.010 -12.522 -8.634 1.00 75.69 116 GLU A N 1
ATOM 910 C CA . GLU A 1 116 ? 16.613 -12.620 -9.066 1.00 75.69 116 GLU A CA 1
ATOM 911 C C . GLU A 1 116 ? 16.481 -12.714 -10.592 1.00 75.69 116 GLU A C 1
ATOM 913 O O . GLU A 1 116 ? 15.733 -13.549 -11.096 1.00 75.69 116 GLU A O 1
ATOM 918 N N . LYS A 1 117 ? 17.272 -11.936 -11.343 1.00 77.88 117 LYS A N 1
ATOM 919 C CA . LYS A 1 117 ? 17.297 -12.036 -12.812 1.00 77.88 117 LYS A CA 1
ATOM 920 C C . LYS A 1 117 ? 17.789 -13.396 -13.291 1.00 77.88 117 LYS A C 1
ATOM 922 O O . LYS A 1 117 ? 17.261 -13.915 -14.270 1.00 77.88 117 LYS A O 1
ATOM 927 N N . ALA A 1 118 ? 18.789 -13.957 -12.610 1.00 85.88 118 ALA A N 1
ATOM 928 C CA . ALA A 1 118 ? 19.294 -15.283 -12.926 1.00 85.88 118 ALA A CA 1
ATOM 929 C C . ALA A 1 118 ? 18.256 -16.369 -12.628 1.00 85.88 118 ALA A C 1
ATOM 931 O O . ALA A 1 118 ? 18.035 -17.231 -13.472 1.00 85.88 118 ALA A O 1
ATOM 932 N N . ILE A 1 119 ? 17.567 -16.284 -11.486 1.00 83.19 119 ILE A N 1
ATOM 933 C CA . ILE A 1 119 ? 16.496 -17.216 -11.113 1.00 83.19 119 ILE A CA 1
ATOM 934 C C . ILE A 1 119 ? 15.352 -17.140 -12.123 1.00 83.19 119 ILE A C 1
ATOM 936 O O . ILE A 1 119 ? 15.000 -18.164 -12.695 1.00 83.19 119 ILE A O 1
ATOM 940 N N . ARG A 1 120 ? 14.810 -15.945 -12.400 1.00 85.38 120 ARG A N 1
ATOM 941 C CA . ARG A 1 120 ? 13.704 -15.774 -13.357 1.00 85.38 120 ARG A CA 1
ATOM 942 C C . ARG A 1 120 ? 14.064 -16.317 -14.734 1.00 85.38 120 ARG A C 1
ATOM 944 O O . ARG A 1 120 ? 13.282 -17.063 -15.304 1.00 85.38 120 ARG A O 1
ATOM 951 N N . GLN A 1 121 ? 15.260 -16.001 -15.232 1.00 88.00 121 GLN A N 1
ATOM 952 C CA . GLN A 1 121 ? 15.712 -16.490 -16.531 1.00 88.00 121 GLN A CA 1
ATOM 953 C C . GLN A 1 121 ? 15.890 -18.014 -16.550 1.00 88.00 121 GLN A C 1
ATOM 955 O O . GLN A 1 121 ? 15.531 -18.643 -17.536 1.00 88.00 121 GLN A O 1
ATOM 960 N N . LEU A 1 122 ? 16.404 -18.622 -15.476 1.00 89.69 122 LEU A N 1
ATOM 961 C CA . LEU A 1 122 ? 16.495 -20.081 -15.371 1.00 89.69 122 LEU A CA 1
ATOM 962 C C . LEU A 1 122 ? 15.114 -20.748 -15.308 1.00 89.69 122 LEU A C 1
ATOM 964 O O . LEU A 1 122 ? 14.948 -21.828 -15.867 1.00 89.69 122 LEU A O 1
ATOM 968 N N . VAL A 1 123 ? 14.123 -20.106 -14.680 1.00 86.38 123 VAL A N 1
ATOM 969 C CA . VAL A 1 123 ? 12.729 -20.577 -14.704 1.00 86.38 123 VAL A CA 1
ATOM 970 C C . VAL A 1 123 ? 12.116 -20.418 -16.096 1.00 86.38 123 VAL A C 1
ATOM 972 O O . VAL A 1 123 ? 11.483 -21.349 -16.573 1.00 86.38 123 VAL A O 1
ATOM 975 N N . ASP A 1 124 ? 12.350 -19.298 -16.788 1.00 84.88 124 ASP A N 1
ATOM 976 C CA . ASP A 1 124 ? 11.913 -19.098 -18.184 1.00 84.88 124 ASP A CA 1
ATOM 977 C C . ASP A 1 124 ? 12.543 -20.117 -19.147 1.00 84.88 124 ASP A C 1
ATOM 979 O O . ASP A 1 124 ? 11.994 -20.416 -20.204 1.00 84.88 124 ASP A O 1
ATOM 983 N N . PHE A 1 125 ? 13.715 -20.634 -18.782 1.00 90.62 125 PHE A N 1
ATOM 984 C CA . PHE A 1 125 ? 14.445 -21.681 -19.485 1.00 90.62 125 PHE A CA 1
ATOM 985 C C . PHE A 1 125 ? 14.023 -23.100 -19.076 1.00 90.62 125 PHE A C 1
ATOM 987 O O . PHE A 1 125 ? 14.638 -24.064 -19.544 1.00 90.62 125 PHE A O 1
ATOM 994 N N . ASP A 1 126 ? 13.038 -23.247 -18.187 1.00 90.75 126 ASP A N 1
ATOM 995 C CA . ASP A 1 126 ? 12.621 -24.528 -17.614 1.00 90.75 126 ASP A CA 1
ATOM 996 C C . ASP A 1 126 ? 13.815 -25.343 -17.066 1.00 90.75 126 ASP A C 1
ATOM 998 O O . ASP A 1 126 ? 13.880 -26.563 -17.220 1.00 90.75 126 ASP A O 1
ATOM 1002 N N . ASP A 1 127 ? 14.820 -24.679 -16.472 1.00 91.75 127 ASP A N 1
ATOM 1003 C CA . ASP A 1 127 ? 16.024 -25.340 -15.957 1.00 91.75 127 ASP A CA 1
ATOM 1004 C C . ASP A 1 127 ? 15.819 -25.841 -14.518 1.00 91.75 127 ASP A C 1
ATOM 1006 O O . ASP A 1 127 ? 15.875 -25.040 -13.580 1.00 91.75 127 ASP A O 1
ATOM 1010 N N . PRO A 1 128 ? 15.655 -27.155 -14.277 1.00 92.31 128 PRO A N 1
ATOM 1011 C CA . PRO A 1 128 ? 15.414 -27.663 -12.929 1.00 92.31 128 PRO A CA 1
ATOM 1012 C C . PRO A 1 128 ? 16.613 -27.463 -11.992 1.00 92.31 128 PRO A C 1
ATOM 1014 O O . PRO A 1 128 ? 16.436 -27.429 -10.774 1.00 92.31 128 PRO A O 1
ATOM 1017 N N . ARG A 1 129 ? 17.828 -27.263 -12.531 1.00 96.06 129 ARG A N 1
ATOM 1018 C CA . ARG A 1 129 ? 19.058 -27.087 -11.738 1.00 96.06 129 ARG A CA 1
ATOM 1019 C C . ARG A 1 129 ? 19.033 -25.816 -10.886 1.00 96.06 129 ARG A C 1
ATOM 1021 O O . ARG A 1 129 ? 19.835 -25.693 -9.961 1.00 96.06 129 ARG A O 1
ATOM 1028 N N . VAL A 1 130 ? 18.129 -24.871 -11.170 1.00 93.62 130 VAL A N 1
ATOM 1029 C CA . VAL A 1 130 ? 17.927 -23.673 -10.337 1.00 93.62 130 VAL A CA 1
ATOM 1030 C C . VAL A 1 130 ? 17.490 -24.036 -8.918 1.00 93.62 130 VAL A C 1
ATOM 1032 O O . VAL A 1 130 ? 17.905 -23.378 -7.966 1.00 93.62 130 VAL A O 1
ATOM 1035 N N . VAL A 1 131 ? 16.706 -25.109 -8.763 1.00 93.25 131 VAL A N 1
ATOM 1036 C CA . VAL A 1 131 ? 16.263 -25.610 -7.457 1.00 93.25 131 VAL A CA 1
ATOM 1037 C C . VAL A 1 131 ? 17.467 -26.110 -6.668 1.00 93.25 131 VAL A C 1
ATOM 1039 O O . VAL A 1 131 ? 17.666 -25.668 -5.539 1.00 93.25 131 VAL A O 1
ATOM 1042 N N . ASP A 1 132 ? 18.310 -26.940 -7.284 1.00 94.38 132 ASP A N 1
ATOM 1043 C CA . ASP A 1 132 ? 19.528 -27.463 -6.656 1.00 94.38 132 ASP A CA 1
ATOM 1044 C C . ASP A 1 132 ? 20.472 -26.319 -6.251 1.00 94.38 132 ASP A C 1
ATOM 1046 O O . ASP A 1 132 ? 20.999 -26.289 -5.141 1.00 94.38 132 ASP A O 1
ATOM 1050 N N . ALA A 1 133 ? 20.642 -25.320 -7.124 1.00 91.06 133 ALA A N 1
ATOM 1051 C CA . ALA A 1 133 ? 21.467 -24.148 -6.841 1.00 91.06 133 ALA A CA 1
ATOM 1052 C C . ALA A 1 133 ? 20.941 -23.318 -5.653 1.00 91.06 133 ALA A C 1
ATOM 1054 O O . ALA A 1 133 ? 21.735 -22.811 -4.856 1.00 91.06 133 ALA A O 1
ATOM 1055 N N . LEU A 1 134 ? 19.618 -23.185 -5.513 1.00 87.50 134 LEU A N 1
ATOM 1056 C CA . LEU A 1 134 ? 18.986 -22.511 -4.376 1.00 87.50 134 LEU A CA 1
ATOM 1057 C C . LEU A 1 134 ? 19.078 -23.336 -3.086 1.00 87.50 134 LEU A C 1
ATOM 1059 O O . LEU A 1 134 ? 19.273 -22.766 -2.011 1.00 87.50 134 LEU A O 1
ATOM 1063 N N . GLU A 1 135 ? 18.970 -24.662 -3.169 1.00 92.31 135 GLU A N 1
ATOM 1064 C CA . GLU A 1 135 ? 19.162 -25.557 -2.025 1.00 92.31 135 GLU A CA 1
ATOM 1065 C C . GLU A 1 135 ? 20.608 -25.519 -1.517 1.00 92.31 135 GLU A C 1
ATOM 1067 O O . GLU A 1 135 ? 20.828 -25.401 -0.307 1.00 92.31 135 GLU A O 1
ATOM 1072 N N . ASP A 1 136 ? 21.586 -25.525 -2.425 1.00 90.19 136 ASP A N 1
ATOM 1073 C CA . ASP A 1 136 ? 23.003 -25.324 -2.108 1.00 90.19 136 ASP A CA 1
ATOM 1074 C C . ASP A 1 136 ? 23.230 -23.976 -1.412 1.00 90.19 136 ASP A C 1
ATOM 1076 O O . ASP A 1 136 ? 23.970 -23.892 -0.427 1.00 90.19 136 ASP A O 1
ATOM 1080 N N . LEU A 1 137 ? 22.588 -22.907 -1.903 1.00 84.25 137 LEU A N 1
ATOM 1081 C CA . LEU A 1 137 ? 22.654 -21.581 -1.290 1.00 84.25 137 LEU A CA 1
ATOM 1082 C C . LEU A 1 137 ? 22.057 -21.601 0.125 1.00 84.25 137 LEU A C 1
ATOM 1084 O O . LEU A 1 137 ? 22.705 -21.133 1.060 1.00 84.25 137 LEU A O 1
ATOM 1088 N N . ALA A 1 138 ? 20.874 -22.194 0.311 1.00 84.56 138 ALA A N 1
ATOM 1089 C CA . ALA A 1 138 ? 20.169 -22.253 1.595 1.00 84.56 138 ALA A CA 1
ATOM 1090 C C . ALA A 1 138 ? 20.973 -22.959 2.702 1.00 84.56 138 ALA A C 1
ATOM 1092 O O . ALA A 1 138 ? 20.823 -22.636 3.888 1.00 84.56 138 ALA A O 1
ATOM 1093 N N . GLN A 1 139 ? 21.842 -23.907 2.338 1.00 89.00 139 GLN A N 1
ATOM 1094 C CA . GLN A 1 139 ? 22.704 -24.627 3.279 1.00 89.00 139 GLN A CA 1
ATOM 1095 C C . GLN A 1 139 ? 23.871 -23.782 3.808 1.00 89.00 139 GLN A C 1
ATOM 1097 O O . GLN A 1 139 ? 24.448 -24.114 4.848 1.00 89.00 139 GLN A O 1
ATOM 1102 N N . ARG A 1 140 ? 24.208 -22.666 3.152 1.00 83.75 140 ARG A N 1
ATOM 1103 C CA . ARG A 1 140 ? 25.328 -21.816 3.567 1.00 83.75 140 ARG A CA 1
ATOM 1104 C C . ARG A 1 140 ? 25.018 -21.096 4.874 1.00 83.75 140 ARG A C 1
ATOM 1106 O O . ARG A 1 140 ? 23.874 -20.761 5.190 1.00 83.75 140 ARG A O 1
ATOM 1113 N N . ASN A 1 141 ? 26.063 -20.867 5.665 1.00 80.56 141 ASN A N 1
ATOM 1114 C CA . ASN A 1 141 ? 25.934 -20.160 6.938 1.00 80.56 141 ASN A CA 1
ATOM 1115 C C . ASN A 1 141 ? 25.740 -18.646 6.739 1.00 80.56 141 ASN A C 1
ATOM 1117 O O . ASN A 1 141 ? 25.109 -18.001 7.566 1.00 80.56 141 ASN A O 1
ATOM 1121 N N . GLU A 1 142 ? 26.239 -18.105 5.626 1.00 75.69 142 GLU A N 1
ATOM 1122 C CA . GLU A 1 142 ? 26.158 -16.684 5.250 1.00 75.69 142 GLU A CA 1
ATOM 1123 C C . GLU A 1 142 ? 24.711 -16.207 5.059 1.00 75.69 142 GLU A C 1
ATOM 1125 O O . GLU A 1 142 ? 24.391 -15.070 5.374 1.00 75.69 142 GLU A O 1
ATOM 1130 N N . VAL A 1 143 ? 23.809 -17.092 4.622 1.00 71.19 143 VAL A N 1
ATOM 1131 C CA . VAL A 1 143 ? 22.393 -16.767 4.372 1.00 71.19 143 VAL A CA 1
ATOM 1132 C C . VAL A 1 143 ? 21.465 -17.190 5.513 1.00 71.19 143 VAL A C 1
ATOM 1134 O O . VAL A 1 143 ? 20.253 -17.284 5.333 1.00 71.19 143 VAL A O 1
ATOM 1137 N N . LYS A 1 144 ? 22.008 -17.493 6.700 1.00 74.69 144 LYS A N 1
ATOM 1138 C CA . LYS A 1 144 ? 21.240 -18.069 7.818 1.00 74.69 144 LYS A CA 1
ATOM 1139 C C . LYS A 1 144 ? 20.024 -17.223 8.214 1.00 74.69 144 LYS A C 1
ATOM 1141 O O . LYS A 1 144 ? 18.994 -17.800 8.555 1.00 74.69 144 LYS A O 1
ATOM 1146 N N . GLU A 1 145 ? 20.135 -15.897 8.158 1.00 59.59 145 GLU A N 1
ATOM 1147 C CA . GLU A 1 145 ? 19.065 -14.962 8.542 1.00 59.59 145 GLU A CA 1
ATOM 1148 C C . GLU A 1 145 ? 17.900 -14.938 7.542 1.00 59.59 145 GLU A C 1
ATOM 1150 O O . GLU A 1 145 ? 16.750 -14.805 7.948 1.00 59.59 145 GLU A O 1
ATOM 1155 N N . VAL A 1 146 ? 18.180 -15.163 6.254 1.00 68.94 146 VAL A N 1
ATOM 1156 C CA . VAL A 1 146 ? 17.187 -15.161 5.160 1.00 68.94 146 VAL A CA 1
ATOM 1157 C C . VAL A 1 146 ? 16.834 -16.569 4.665 1.00 68.94 146 VAL A C 1
ATOM 1159 O O . VAL A 1 146 ? 16.086 -16.738 3.705 1.00 68.94 146 VAL A O 1
ATOM 1162 N N . ARG A 1 147 ? 17.347 -17.618 5.321 1.00 78.56 147 ARG A N 1
ATOM 1163 C CA . ARG A 1 147 ? 17.167 -19.021 4.911 1.00 78.56 147 ARG A CA 1
ATOM 1164 C C . ARG A 1 147 ? 15.696 -19.407 4.750 1.00 78.56 147 ARG A C 1
ATOM 1166 O O . ARG A 1 147 ? 15.372 -20.155 3.834 1.00 78.56 147 ARG A O 1
ATOM 1173 N N . SER A 1 148 ? 14.817 -18.917 5.627 1.00 65.88 148 SER A N 1
ATOM 1174 C CA . SER A 1 148 ? 13.376 -19.191 5.525 1.00 65.88 148 SER A CA 1
ATOM 1175 C C . SER A 1 148 ? 12.793 -18.668 4.214 1.00 65.88 148 SER A C 1
ATOM 1177 O O . SER A 1 148 ? 11.989 -19.353 3.593 1.00 65.88 148 SER A O 1
ATOM 1179 N N . ASP A 1 149 ? 13.228 -17.488 3.780 1.00 65.19 149 ASP A N 1
ATOM 1180 C CA . ASP A 1 149 ? 12.712 -16.839 2.578 1.00 65.19 149 ASP A CA 1
ATOM 1181 C C . ASP A 1 149 ? 13.238 -17.547 1.318 1.00 65.19 149 ASP A C 1
ATOM 1183 O O . ASP A 1 149 ? 12.490 -17.750 0.364 1.00 65.19 149 ASP A O 1
ATOM 1187 N N . ILE A 1 150 ? 14.486 -18.038 1.346 1.00 71.94 150 ILE A N 1
ATOM 1188 C CA . ILE A 1 150 ? 15.044 -18.895 0.282 1.00 71.94 150 ILE A CA 1
ATOM 1189 C C . ILE A 1 150 ? 14.254 -20.209 0.169 1.00 71.94 150 ILE A C 1
ATOM 1191 O O . ILE A 1 150 ? 13.947 -20.652 -0.935 1.00 71.94 150 ILE A O 1
ATOM 1195 N N . LEU A 1 151 ? 13.888 -20.831 1.296 1.00 78.88 151 LEU A N 1
ATOM 1196 C CA . LEU A 1 151 ? 13.081 -22.058 1.295 1.00 78.88 151 LEU A CA 1
ATOM 1197 C C . LEU A 1 151 ? 11.665 -21.832 0.753 1.00 78.88 151 LEU A C 1
ATOM 1199 O O . LEU A 1 151 ? 11.127 -22.715 0.085 1.00 78.88 151 LEU A O 1
ATOM 1203 N N . ASP A 1 152 ? 11.059 -20.678 1.024 1.00 69.00 152 ASP A N 1
ATOM 1204 C CA . ASP A 1 152 ? 9.761 -20.322 0.448 1.00 69.00 152 ASP A CA 1
ATOM 1205 C C . ASP A 1 152 ? 9.877 -20.035 -1.057 1.00 69.00 152 ASP A C 1
ATOM 1207 O O . ASP A 1 152 ? 9.061 -20.537 -1.830 1.00 69.00 152 ASP A O 1
ATOM 1211 N N . LEU A 1 153 ? 10.944 -19.360 -1.497 1.00 74.69 153 LEU A N 1
ATOM 1212 C CA . LEU A 1 153 ? 11.244 -19.168 -2.918 1.00 74.69 153 LEU A CA 1
ATOM 1213 C C . LEU A 1 153 ? 11.431 -20.501 -3.658 1.00 74.69 153 LEU A C 1
ATOM 1215 O O . LEU A 1 153 ? 10.894 -20.669 -4.749 1.00 74.69 153 LEU A O 1
ATOM 1219 N N . ILE A 1 154 ? 12.126 -21.474 -3.057 1.00 83.88 154 ILE A N 1
ATOM 1220 C CA . ILE A 1 154 ? 12.280 -22.824 -3.624 1.00 83.88 154 ILE A CA 1
ATOM 1221 C C . ILE A 1 154 ? 10.914 -23.476 -3.875 1.00 83.88 154 ILE A C 1
ATOM 1223 O O . ILE A 1 154 ? 10.727 -24.113 -4.911 1.00 83.88 154 ILE A O 1
ATOM 1227 N N . LYS A 1 155 ? 9.943 -23.318 -2.962 1.00 87.25 155 LYS A N 1
ATOM 1228 C CA . LYS A 1 155 ? 8.586 -23.863 -3.155 1.00 87.25 155 LYS A CA 1
ATOM 1229 C C . LYS A 1 155 ? 7.891 -23.213 -4.349 1.00 87.25 155 LYS A C 1
ATOM 1231 O O . LYS A 1 155 ? 7.313 -23.933 -5.158 1.00 87.25 155 LYS A O 1
ATOM 1236 N N . THR A 1 156 ? 7.977 -21.888 -4.470 1.00 80.81 156 THR A N 1
ATOM 1237 C CA . THR A 1 156 ? 7.397 -21.140 -5.595 1.00 80.81 156 THR A CA 1
ATOM 1238 C C . THR A 1 156 ? 8.021 -21.566 -6.921 1.00 80.81 156 THR A C 1
ATOM 1240 O O . THR A 1 156 ? 7.306 -21.936 -7.846 1.00 80.81 156 THR A O 1
ATOM 1243 N N . VAL A 1 157 ? 9.354 -21.610 -6.992 1.00 83.38 157 VAL A N 1
ATOM 1244 C CA . VAL A 1 157 ? 10.089 -22.006 -8.202 1.00 83.38 157 VAL A CA 1
ATOM 1245 C C . VAL A 1 157 ? 9.756 -23.441 -8.618 1.00 83.38 157 VAL A C 1
ATOM 1247 O O . VAL A 1 157 ? 9.526 -23.695 -9.796 1.00 83.38 157 VAL A O 1
ATOM 1250 N N . ARG A 1 158 ? 9.655 -24.378 -7.664 1.00 90.69 158 ARG A N 1
ATOM 1251 C CA . ARG A 1 158 ? 9.196 -25.752 -7.941 1.00 90.69 158 ARG A CA 1
ATOM 1252 C C . ARG A 1 158 ? 7.796 -25.775 -8.538 1.00 90.69 158 ARG A C 1
ATOM 1254 O O . ARG A 1 158 ? 7.580 -26.438 -9.541 1.00 90.69 158 ARG A O 1
ATOM 1261 N N . GLN A 1 159 ? 6.865 -25.027 -7.948 1.00 87.25 159 GLN A N 1
ATOM 1262 C CA . GLN A 1 159 ? 5.491 -24.961 -8.433 1.00 87.25 159 GLN A CA 1
ATOM 1263 C C . GLN A 1 159 ? 5.405 -24.393 -9.859 1.00 87.25 159 GLN A C 1
ATOM 1265 O O . GLN A 1 159 ? 4.597 -24.876 -10.649 1.00 87.25 159 GLN A O 1
ATOM 1270 N N . GLU A 1 160 ? 6.217 -23.391 -10.196 1.00 84.88 160 GLU A N 1
ATOM 1271 C CA . GLU A 1 160 ? 6.267 -22.818 -11.547 1.00 84.88 160 GLU A CA 1
ATOM 1272 C C . GLU A 1 160 ? 6.845 -23.801 -12.574 1.00 84.88 160 GLU A C 1
ATOM 1274 O O . GLU A 1 160 ? 6.253 -23.987 -13.637 1.00 84.88 160 GLU A O 1
ATOM 1279 N N . LEU A 1 161 ? 7.940 -24.490 -12.232 1.00 84.25 161 LEU A N 1
ATOM 1280 C CA . LEU A 1 161 ? 8.536 -25.526 -13.085 1.00 84.25 161 LEU A CA 1
ATOM 1281 C C . LEU A 1 161 ? 7.600 -26.738 -13.262 1.00 84.25 161 LEU A C 1
ATOM 1283 O O . LEU A 1 161 ? 7.509 -27.309 -14.344 1.00 84.25 161 LEU A O 1
ATOM 1287 N N . ASP A 1 162 ? 6.842 -27.120 -12.232 1.00 82.19 162 ASP A N 1
ATOM 1288 C CA . ASP A 1 162 ? 5.854 -28.201 -12.335 1.00 82.19 162 ASP A CA 1
ATOM 1289 C C . ASP A 1 162 ? 4.676 -27.815 -13.254 1.00 82.19 162 ASP A C 1
ATOM 1291 O O . ASP A 1 162 ? 4.131 -28.651 -13.984 1.00 82.19 162 ASP A O 1
ATOM 1295 N N . GLN A 1 163 ? 4.275 -26.538 -13.250 1.00 74.94 163 GLN A N 1
ATOM 1296 C CA . GLN A 1 163 ? 3.209 -26.024 -14.116 1.00 74.94 163 GLN A CA 1
ATOM 1297 C C . GLN A 1 163 ? 3.625 -25.966 -15.590 1.00 74.94 163 GLN A C 1
ATOM 1299 O O . GLN A 1 163 ? 2.790 -26.248 -16.459 1.00 74.94 163 GLN A O 1
ATOM 1304 N N . SER A 1 164 ? 4.892 -25.664 -15.890 1.00 64.94 164 SER A N 1
ATOM 1305 C CA . SER A 1 164 ? 5.385 -25.673 -17.271 1.00 64.94 164 SER A CA 1
ATOM 1306 C C . SER A 1 164 ? 5.392 -27.092 -17.856 1.00 64.94 164 SER A C 1
ATOM 1308 O O . SER A 1 164 ? 4.889 -27.300 -18.967 1.00 64.94 164 SER A O 1
ATOM 1310 N N . VAL A 1 165 ? 5.788 -28.094 -17.058 1.00 57.12 165 VAL A N 1
ATOM 1311 C CA . VAL A 1 165 ? 5.729 -29.527 -17.413 1.00 57.12 165 VAL A CA 1
ATOM 1312 C C . VAL A 1 165 ? 4.284 -30.017 -17.603 1.00 57.12 165 VAL A C 1
ATOM 1314 O O . VAL A 1 165 ? 4.002 -30.790 -18.525 1.00 57.12 165 VAL A O 1
ATOM 1317 N N . GLY A 1 166 ? 3.334 -29.535 -16.792 1.00 42.62 166 GLY A N 1
ATOM 1318 C CA . GLY A 1 166 ? 1.910 -29.872 -16.909 1.00 42.62 166 GLY A CA 1
ATOM 1319 C C . GLY A 1 166 ? 1.267 -29.418 -18.227 1.00 42.62 166 GLY A C 1
ATOM 1320 O O . GLY A 1 166 ? 0.445 -30.147 -18.791 1.00 42.62 166 GLY A O 1
ATOM 1321 N N . SER A 1 167 ? 1.689 -28.268 -18.768 1.00 41.78 167 SER A N 1
ATOM 1322 C CA . SER A 1 167 ? 1.160 -27.719 -20.028 1.00 41.78 167 SER A CA 1
ATOM 1323 C C . SER A 1 167 ? 1.622 -28.481 -21.283 1.00 41.78 167 SER A C 1
ATOM 1325 O O . SER A 1 167 ? 0.903 -28.513 -22.284 1.00 41.78 167 SER A O 1
ATOM 1327 N N . MET A 1 168 ? 2.762 -29.183 -21.221 1.00 38.47 168 MET A N 1
ATOM 1328 C CA . MET A 1 168 ? 3.274 -30.000 -22.333 1.00 38.47 168 MET A CA 1
ATOM 1329 C C . MET A 1 168 ? 2.656 -31.404 -22.422 1.00 38.47 168 MET A C 1
ATOM 1331 O O . MET A 1 168 ? 2.791 -32.070 -23.447 1.00 38.47 168 MET A O 1
ATOM 1335 N N . SER A 1 169 ? 1.914 -31.857 -21.405 1.00 31.42 169 SER A N 1
ATOM 1336 C CA . SER A 1 169 ? 1.215 -33.157 -21.443 1.00 31.42 169 SER A CA 1
ATOM 1337 C C . SER A 1 169 ? -0.116 -33.133 -22.219 1.00 31.42 169 SER A C 1
ATOM 1339 O O . SER A 1 169 ? -0.773 -34.164 -22.371 1.00 31.42 169 SER A O 1
ATOM 1341 N N . GLY A 1 170 ? -0.501 -31.965 -22.746 1.00 34.31 170 GLY A N 1
ATOM 1342 C CA . GLY A 1 170 ? -1.815 -31.704 -23.323 1.00 34.31 170 GLY A CA 1
ATOM 1343 C C . GLY A 1 170 ? -1.862 -31.372 -24.813 1.00 34.31 170 GLY A C 1
ATOM 1344 O O . GLY A 1 170 ? -2.892 -30.877 -25.227 1.00 34.31 170 GLY A O 1
ATOM 1345 N N . THR A 1 171 ? -0.829 -31.594 -25.637 1.00 35.09 171 THR A N 1
ATOM 1346 C CA . THR A 1 171 ? -0.962 -31.539 -27.116 1.00 35.09 171 THR A CA 1
ATOM 1347 C C . THR A 1 171 ? 0.204 -32.231 -27.839 1.00 35.09 171 THR A C 1
ATOM 1349 O O . THR A 1 171 ? 1.266 -31.653 -28.014 1.00 35.09 171 THR A O 1
ATOM 1352 N N . ASN A 1 172 ? 0.002 -33.473 -28.297 1.00 28.34 172 ASN A N 1
ATOM 1353 C CA . ASN A 1 172 ? 0.315 -33.935 -29.664 1.00 28.34 172 ASN A CA 1
ATOM 1354 C C . ASN A 1 172 ? 0.325 -35.463 -29.742 1.00 28.34 172 ASN A C 1
ATOM 1356 O O . ASN A 1 172 ? 1.303 -36.138 -29.433 1.00 28.34 172 ASN A O 1
ATOM 1360 N N . GLY A 1 173 ? -0.773 -35.997 -30.263 1.00 26.41 173 GLY A N 1
ATOM 1361 C CA . GLY A 1 173 ? -0.867 -37.366 -30.728 1.00 26.41 173 GLY A CA 1
ATOM 1362 C C . GLY A 1 173 ? -1.867 -37.439 -31.867 1.00 26.41 173 GLY A C 1
ATOM 1363 O O . GLY A 1 173 ? -2.996 -37.839 -31.629 1.00 26.41 173 GLY A O 1
ATOM 1364 N N . GLN A 1 174 ? -1.462 -37.022 -33.073 1.00 29.22 174 GLN A N 1
ATOM 1365 C CA . GLN A 1 174 ? -1.756 -37.704 -34.344 1.00 29.22 174 GLN A CA 1
ATOM 1366 C C . GLN A 1 174 ? -1.301 -36.859 -35.539 1.00 29.22 174 GLN A C 1
ATOM 1368 O O . GLN A 1 174 ? -1.946 -35.898 -35.945 1.00 29.22 174 GLN A O 1
ATOM 1373 N N . GLY A 1 175 ? -0.205 -37.289 -36.161 1.00 24.98 175 GLY A N 1
ATOM 1374 C CA . GLY A 1 175 ? 0.016 -37.042 -37.577 1.00 24.98 175 GLY A CA 1
ATOM 1375 C C . GLY A 1 175 ? -0.687 -38.118 -38.403 1.00 24.98 175 GLY A C 1
ATOM 1376 O O . GLY A 1 175 ? -0.531 -39.307 -38.122 1.00 24.98 175 GLY A O 1
ATOM 1377 N N . ARG A 1 176 ? -1.411 -37.707 -39.448 1.00 28.27 176 ARG A N 1
ATOM 1378 C CA . ARG A 1 176 ? -1.484 -38.409 -40.741 1.00 28.27 176 ARG A CA 1
ATOM 1379 C C . ARG A 1 176 ? -2.199 -37.537 -41.770 1.00 28.27 176 ARG A C 1
ATOM 1381 O O . ARG A 1 176 ? -3.332 -37.123 -41.563 1.00 28.27 176 ARG A O 1
ATOM 1388 N N . GLY A 1 177 ? -1.513 -37.275 -42.880 1.00 22.34 177 GLY A N 1
ATOM 1389 C CA . GLY A 1 177 ? -2.107 -36.662 -44.061 1.00 22.34 177 GLY A CA 1
ATOM 1390 C C . GLY A 1 177 ? -2.977 -37.640 -44.846 1.00 22.34 177 GLY A C 1
ATOM 1391 O O . GLY A 1 177 ? -2.786 -38.853 -44.741 1.00 22.34 177 GLY A O 1
ATOM 1392 N N . SER A 1 178 ? -3.884 -37.096 -45.661 1.00 24.25 178 SER A N 1
ATOM 1393 C CA . SER A 1 178 ? -4.088 -37.445 -47.080 1.00 24.25 178 SER A CA 1
ATOM 1394 C C . SER A 1 178 ? -5.352 -36.775 -47.645 1.00 24.25 178 SER A C 1
ATOM 1396 O O . SER A 1 178 ? -6.446 -36.996 -47.149 1.00 24.25 178 SER A O 1
ATOM 1398 N N . THR A 1 179 ? -5.135 -36.001 -48.715 1.00 24.08 179 THR A N 1
ATOM 1399 C CA . THR A 1 179 ? -5.907 -35.902 -49.977 1.00 24.08 179 THR A CA 1
ATOM 1400 C C . THR A 1 179 ? -7.390 -35.496 -50.033 1.00 24.08 179 THR A C 1
ATOM 1402 O O . THR A 1 179 ? -8.255 -36.006 -49.335 1.00 24.08 179 THR A O 1
ATOM 1405 N N . MET A 1 180 ? -7.631 -34.632 -51.029 1.00 23.05 180 MET A N 1
ATOM 1406 C CA . MET A 1 180 ? -8.882 -34.176 -51.647 1.00 23.05 180 MET A CA 1
ATOM 1407 C C . MET A 1 180 ? -9.969 -35.245 -51.867 1.00 23.05 180 MET A C 1
ATOM 1409 O O . MET A 1 180 ? -9.658 -36.358 -52.279 1.00 23.05 180 MET A O 1
ATOM 1413 N N . SER A 1 181 ? -11.244 -34.839 -51.796 1.00 24.52 181 SER A N 1
ATOM 1414 C CA . SER A 1 181 ? -12.175 -34.886 -52.944 1.00 24.52 181 SER A CA 1
ATOM 1415 C C . SER A 1 181 ? -13.504 -34.178 -52.636 1.00 24.52 181 SER A C 1
ATOM 1417 O O . SER A 1 181 ? -13.965 -34.143 -51.498 1.00 24.52 181 SER A O 1
ATOM 1419 N N . GLU A 1 182 ? -14.076 -33.584 -53.682 1.00 24.66 182 GLU A N 1
ATOM 1420 C CA . GLU A 1 182 ? -15.402 -32.968 -53.772 1.00 24.66 182 GLU A CA 1
ATOM 1421 C C . GLU A 1 182 ? -16.536 -33.999 -53.601 1.00 24.66 182 GLU A C 1
ATOM 1423 O O . GLU A 1 182 ? -16.443 -35.089 -54.161 1.00 24.66 182 GLU A O 1
ATOM 1428 N N . ASN A 1 183 ? -17.664 -33.630 -52.974 1.00 26.02 183 ASN A N 1
ATOM 1429 C CA . ASN A 1 183 ? -18.932 -33.488 -53.707 1.00 26.02 183 ASN A CA 1
ATOM 1430 C C . ASN A 1 183 ? -20.138 -33.004 -52.877 1.00 26.02 183 ASN A C 1
ATOM 1432 O O . ASN A 1 183 ? -20.298 -33.272 -51.694 1.00 26.02 183 ASN A O 1
ATOM 1436 N N . SER A 1 184 ? -20.969 -32.304 -53.640 1.00 24.98 184 SER A N 1
ATOM 1437 C CA . SER A 1 184 ? -22.292 -31.689 -53.484 1.00 24.98 184 SER A CA 1
ATOM 1438 C C . SER A 1 184 ? -23.500 -32.530 -52.990 1.00 24.98 184 SER A C 1
ATOM 1440 O O . SER A 1 184 ? -23.478 -33.757 -53.043 1.00 24.98 184 SER A O 1
ATOM 1442 N N . ARG A 1 185 ? -24.595 -31.777 -52.700 1.00 25.88 185 ARG A N 1
ATOM 1443 C CA . ARG A 1 185 ? -26.057 -32.080 -52.549 1.00 25.88 185 ARG A CA 1
ATOM 1444 C C . ARG A 1 185 ? -26.577 -32.077 -51.102 1.00 25.88 185 ARG A C 1
ATOM 1446 O O . ARG A 1 185 ? -26.076 -32.826 -50.281 1.00 25.88 185 ARG A O 1
ATOM 1453 N N . MET A 1 186 ? -27.393 -31.102 -50.677 1.00 23.88 186 MET A N 1
ATOM 1454 C CA . MET A 1 186 ? -28.817 -30.792 -50.968 1.00 23.88 186 MET A CA 1
ATOM 1455 C C . MET A 1 186 ? -29.834 -31.819 -50.430 1.00 23.88 186 MET A C 1
ATOM 1457 O O . MET A 1 186 ? -29.815 -32.976 -50.835 1.00 23.88 186 MET A O 1
ATOM 1461 N N . ASP A 1 187 ? -30.735 -31.259 -49.612 1.00 25.58 187 ASP A N 1
ATOM 1462 C CA . ASP A 1 187 ? -32.170 -31.534 -49.428 1.00 25.58 187 ASP A CA 1
ATOM 1463 C C . ASP A 1 187 ? -32.708 -32.373 -48.247 1.00 25.58 187 ASP A C 1
ATOM 1465 O O . ASP A 1 187 ? -32.275 -33.486 -47.970 1.00 25.58 187 ASP A O 1
ATOM 1469 N N . GLU A 1 188 ? -33.726 -31.737 -47.635 1.00 27.88 188 GLU A N 1
ATOM 1470 C CA . GLU A 1 188 ? -34.930 -32.232 -46.935 1.00 27.88 188 GLU A CA 1
ATOM 1471 C C . GLU A 1 188 ? -34.748 -32.942 -45.577 1.00 27.88 188 GLU A C 1
ATOM 1473 O O . GLU A 1 188 ? -34.087 -33.961 -45.442 1.00 27.88 188 GLU A O 1
ATOM 1478 N N . ALA A 1 189 ? -35.172 -32.349 -44.453 1.00 29.73 189 ALA A N 1
ATOM 1479 C CA . ALA A 1 189 ? -36.555 -32.137 -43.996 1.00 29.73 189 ALA A CA 1
ATOM 1480 C C . ALA A 1 189 ? -37.341 -33.449 -43.844 1.00 29.73 189 ALA A C 1
ATOM 1482 O O . ALA A 1 189 ? -37.841 -33.978 -44.822 1.00 29.73 189 ALA A O 1
ATOM 1483 N N . ASP A 1 190 ? -37.494 -33.921 -42.601 1.00 28.09 190 ASP A N 1
ATOM 1484 C CA . ASP A 1 190 ? -38.808 -34.323 -42.094 1.00 28.09 190 ASP A CA 1
ATOM 1485 C C . ASP A 1 190 ? -38.811 -34.518 -40.575 1.00 28.09 190 ASP A C 1
ATOM 1487 O O . ASP A 1 190 ? -37.916 -35.107 -39.966 1.00 28.09 190 ASP A O 1
ATOM 1491 N N . ALA A 1 191 ? -39.858 -33.971 -39.968 1.00 30.45 191 ALA A N 1
ATOM 1492 C CA . ALA A 1 191 ? -40.197 -34.095 -38.566 1.00 30.45 191 ALA A CA 1
ATOM 1493 C C . ALA A 1 191 ? -41.076 -35.329 -38.355 1.00 30.45 191 ALA A C 1
ATOM 1495 O O . ALA A 1 191 ? -42.102 -35.454 -39.015 1.00 30.45 191 ALA A O 1
ATOM 1496 N N . VAL A 1 192 ? -40.770 -36.161 -37.355 1.00 30.22 192 VAL A N 1
ATOM 1497 C CA . VAL A 1 192 ? -41.794 -36.962 -36.669 1.00 30.22 192 VAL A CA 1
ATOM 1498 C C . VAL A 1 192 ? -41.498 -36.995 -35.173 1.00 30.22 192 VAL A C 1
ATOM 1500 O O . VAL A 1 192 ? -40.532 -37.579 -34.694 1.00 30.22 192 VAL A O 1
ATOM 1503 N N . THR A 1 193 ? -42.389 -36.331 -34.450 1.00 30.02 193 THR A N 1
ATOM 1504 C CA . THR A 1 193 ? -42.653 -36.421 -33.017 1.00 30.02 193 THR A CA 1
ATOM 1505 C C . THR A 1 193 ? -43.061 -37.828 -32.588 1.00 30.02 193 THR A C 1
ATOM 1507 O O . THR A 1 193 ? -44.061 -38.346 -33.081 1.00 30.02 193 THR A O 1
ATOM 1510 N N . THR A 1 194 ? -42.427 -38.352 -31.541 1.00 30.28 194 THR A N 1
ATOM 1511 C CA . THR A 1 194 ? -43.089 -39.238 -30.573 1.00 30.28 194 THR A CA 1
ATOM 1512 C C . THR A 1 194 ? -42.693 -38.812 -29.170 1.00 30.28 194 THR A C 1
ATOM 1514 O O . THR A 1 194 ? -41.523 -38.830 -28.798 1.00 30.28 194 THR A O 1
ATOM 1517 N N . ALA A 1 195 ? -43.703 -38.367 -28.428 1.00 32.78 195 ALA A N 1
ATOM 1518 C CA . ALA A 1 195 ? -43.634 -38.037 -27.023 1.00 32.78 195 ALA A CA 1
ATOM 1519 C C . ALA A 1 195 ? -43.463 -39.312 -26.190 1.00 32.78 195 ALA A C 1
ATOM 1521 O O . ALA A 1 195 ? -44.288 -40.217 -26.283 1.00 32.78 195 ALA A O 1
ATOM 1522 N N . GLU A 1 196 ? -42.468 -39.325 -25.310 1.00 29.39 196 GLU A N 1
ATOM 1523 C CA . GLU A 1 196 ? -42.496 -40.148 -24.106 1.00 29.39 196 GLU A CA 1
ATOM 1524 C C . GLU A 1 196 ? -42.258 -39.243 -22.901 1.00 29.39 196 GLU A C 1
ATOM 1526 O O . GLU A 1 196 ? -41.185 -38.683 -22.681 1.00 29.39 196 GLU A O 1
ATOM 1531 N N . ALA A 1 197 ? -43.334 -39.064 -22.139 1.00 36.00 197 ALA A N 1
ATOM 1532 C CA . ALA A 1 197 ? -43.314 -38.462 -20.826 1.00 36.00 197 ALA A CA 1
ATOM 1533 C C . ALA A 1 197 ? -42.653 -39.444 -19.850 1.00 36.00 197 ALA A C 1
ATOM 1535 O O . ALA A 1 197 ? -43.298 -40.355 -19.337 1.00 36.00 197 ALA A O 1
ATOM 1536 N N . ALA A 1 198 ? -41.369 -39.232 -19.577 1.00 32.31 198 ALA A N 1
ATOM 1537 C CA . ALA A 1 198 ? -40.694 -39.777 -18.410 1.00 32.31 198 ALA A CA 1
ATOM 1538 C C . ALA A 1 198 ? -40.309 -38.604 -17.507 1.00 32.31 198 ALA A C 1
ATOM 1540 O O . ALA A 1 198 ? -39.409 -37.819 -17.812 1.00 32.31 198 ALA A O 1
ATOM 1541 N N . GLY A 1 199 ? -41.052 -38.461 -16.406 1.00 41.66 199 GLY A N 1
ATOM 1542 C CA . GLY A 1 199 ? -40.778 -37.486 -15.362 1.00 41.66 199 GLY A CA 1
ATOM 1543 C C . GLY A 1 199 ? -39.348 -37.638 -14.860 1.00 41.66 199 GLY A C 1
ATOM 1544 O O . GLY A 1 199 ? -39.030 -38.576 -14.137 1.00 41.66 199 GLY A O 1
ATOM 1545 N N . THR A 1 200 ? -38.504 -36.689 -15.242 1.00 34.66 200 THR A N 1
ATOM 1546 C CA . THR A 1 200 ? -37.175 -36.511 -14.675 1.00 34.66 200 THR A CA 1
ATOM 1547 C C . THR A 1 200 ? -37.233 -35.189 -13.938 1.00 34.66 200 THR A C 1
ATOM 1549 O O . THR A 1 200 ? -37.483 -34.152 -14.552 1.00 34.66 200 THR A O 1
ATOM 1552 N N . MET A 1 201 ? -37.098 -35.232 -12.611 1.00 37.09 201 MET A N 1
ATOM 1553 C CA . MET A 1 201 ? -36.952 -34.028 -11.799 1.00 37.09 201 MET A CA 1
ATOM 1554 C C . MET A 1 201 ? -35.801 -33.216 -12.393 1.00 37.09 201 MET A C 1
ATOM 1556 O O . MET A 1 201 ? -34.656 -33.669 -12.391 1.00 37.09 201 MET A O 1
ATOM 1560 N N . GLY A 1 202 ? -36.134 -32.066 -12.978 1.00 34.12 202 GLY A N 1
ATOM 1561 C CA . GLY A 1 202 ? -35.168 -31.163 -13.575 1.00 34.12 202 GLY A CA 1
ATOM 1562 C C . GLY A 1 202 ? -34.191 -30.716 -12.503 1.00 34.12 202 GLY A C 1
ATOM 1563 O O . GLY A 1 202 ? -34.558 -30.008 -11.569 1.00 34.12 202 GLY A O 1
ATOM 1564 N N . ASN A 1 203 ? -32.945 -31.151 -12.635 1.00 43.69 203 ASN A N 1
ATOM 1565 C CA . ASN A 1 203 ? -31.825 -30.484 -12.009 1.00 43.69 203 ASN A CA 1
ATOM 1566 C C . ASN A 1 203 ? -31.700 -29.136 -12.734 1.00 43.69 203 ASN A C 1
ATOM 1568 O O . ASN A 1 203 ? -31.096 -29.070 -13.805 1.00 43.69 203 ASN A O 1
ATOM 1572 N N . GLU A 1 204 ? -32.363 -28.091 -12.226 1.00 47.50 204 GLU A N 1
ATOM 1573 C CA . GLU A 1 204 ? -32.134 -26.715 -12.670 1.00 47.50 204 GLU A CA 1
ATOM 1574 C C . GLU A 1 204 ? -30.676 -26.374 -12.352 1.00 47.50 204 GLU A C 1
ATOM 1576 O O . GLU A 1 204 ? -30.334 -25.904 -11.267 1.00 47.50 204 GLU A O 1
ATOM 1581 N N . GLN A 1 205 ? -29.785 -26.646 -13.304 1.00 51.06 205 GLN A N 1
ATOM 1582 C CA . GLN A 1 205 ? -28.475 -26.024 -13.334 1.00 51.06 205 GLN A CA 1
ATOM 1583 C C . GLN A 1 205 ? -28.718 -24.529 -13.525 1.00 51.06 205 GLN A C 1
ATOM 1585 O O . GLN A 1 205 ? -28.896 -24.055 -14.645 1.00 51.06 205 GLN A O 1
ATOM 1590 N N . GLN A 1 206 ? -28.776 -23.791 -12.414 1.00 47.34 206 GLN A N 1
ATOM 1591 C CA . GLN A 1 206 ? -28.685 -22.339 -12.433 1.00 47.34 206 GLN A CA 1
ATOM 1592 C C . GLN A 1 206 ? -27.428 -21.976 -13.221 1.00 47.34 206 GLN A C 1
ATOM 1594 O O . GLN A 1 206 ? -26.307 -22.250 -12.788 1.00 47.34 206 GLN A O 1
ATOM 1599 N N . SER A 1 207 ? -27.610 -21.399 -14.407 1.00 47.94 207 SER A N 1
ATOM 1600 C CA . SER A 1 207 ? -26.511 -20.841 -15.179 1.00 47.94 207 SER A CA 1
ATOM 1601 C C . SER A 1 207 ? -25.918 -19.693 -14.366 1.00 47.94 207 SER A C 1
ATOM 1603 O O . SER A 1 207 ? -26.559 -18.655 -14.193 1.00 47.94 207 SER A O 1
ATOM 1605 N N . ILE A 1 208 ? -24.721 -19.894 -13.819 1.00 62.62 208 ILE A N 1
ATOM 1606 C CA . ILE A 1 208 ? -23.988 -18.839 -13.122 1.00 62.62 208 ILE A CA 1
ATOM 1607 C C . ILE A 1 208 ? -23.541 -17.827 -14.179 1.00 62.62 208 ILE A C 1
ATOM 1609 O O . ILE A 1 208 ? -22.732 -18.146 -15.050 1.00 62.62 208 ILE A O 1
ATOM 1613 N N . THR A 1 209 ? -24.081 -16.613 -14.109 1.00 51.62 209 THR A N 1
ATOM 1614 C CA . THR A 1 209 ? -23.682 -15.504 -14.981 1.00 51.62 209 THR A CA 1
ATOM 1615 C C . THR A 1 209 ? -22.570 -14.711 -14.307 1.00 51.62 209 THR A C 1
ATOM 1617 O O . THR A 1 209 ? -22.760 -14.175 -13.215 1.00 51.62 209 THR A O 1
ATOM 1620 N N . PHE A 1 210 ? -21.417 -14.610 -14.964 1.00 55.69 210 PHE A N 1
ATOM 1621 C CA . PHE A 1 210 ? -20.304 -13.777 -14.514 1.00 55.69 210 PHE A CA 1
ATOM 1622 C C . PHE A 1 210 ? -20.404 -12.383 -15.143 1.00 55.69 210 PHE A C 1
ATOM 1624 O O . PHE A 1 210 ? -20.691 -12.252 -16.332 1.00 55.69 210 PHE A O 1
ATOM 1631 N N . GLY A 1 211 ? -20.193 -11.342 -14.337 1.00 53.69 211 GLY A N 1
ATOM 1632 C CA . GLY A 1 211 ? -20.091 -9.965 -14.818 1.00 53.69 211 GLY A CA 1
ATOM 1633 C C . GLY A 1 211 ? -18.653 -9.614 -15.198 1.00 53.69 211 GLY A C 1
ATOM 1634 O O . GLY A 1 211 ? -17.712 -10.099 -14.574 1.00 53.69 211 GLY A O 1
ATOM 1635 N N . GLU A 1 212 ? -18.486 -8.752 -16.197 1.00 55.62 212 GLU A N 1
ATOM 1636 C CA . GLU A 1 212 ? -17.177 -8.232 -16.600 1.00 55.62 212 GLU A CA 1
ATOM 1637 C C . GLU A 1 212 ? -16.768 -7.050 -15.708 1.00 55.62 212 GLU A C 1
ATOM 1639 O O . GLU A 1 212 ? -17.562 -6.134 -15.461 1.00 55.62 212 GLU A O 1
ATOM 1644 N N . LEU A 1 213 ? -15.529 -7.082 -15.208 1.00 64.50 213 LEU A N 1
ATOM 1645 C CA . LEU A 1 213 ? -14.924 -5.977 -14.472 1.00 64.50 213 LEU A CA 1
ATOM 1646 C C . LEU A 1 213 ? -14.319 -4.994 -15.475 1.00 64.50 213 LEU A C 1
ATOM 1648 O O . LEU A 1 213 ? -13.365 -5.327 -16.172 1.00 64.50 213 LEU A O 1
ATOM 1652 N N . THR A 1 214 ? -14.842 -3.774 -15.517 1.00 70.00 214 THR A N 1
ATOM 1653 C CA . THR A 1 214 ? -14.333 -2.725 -16.407 1.00 70.00 214 THR A CA 1
ATOM 1654 C C . THR A 1 214 ? -13.635 -1.640 -15.608 1.00 70.00 214 THR A C 1
ATOM 1656 O O . THR A 1 214 ? -14.186 -1.151 -14.617 1.00 70.00 214 THR A O 1
ATOM 1659 N N . GLU A 1 215 ? -12.451 -1.239 -16.058 1.00 75.94 215 GLU A N 1
ATOM 1660 C CA . GLU A 1 215 ? -11.764 -0.063 -15.539 1.00 75.94 215 GLU A CA 1
ATOM 1661 C C . GLU A 1 215 ? -12.406 1.216 -16.082 1.00 75.94 215 GLU A C 1
ATOM 1663 O O . GLU A 1 215 ? -12.811 1.313 -17.242 1.00 75.94 215 GLU A O 1
ATOM 1668 N N . VAL A 1 216 ? -12.540 2.196 -15.202 1.00 81.56 216 VAL A N 1
ATOM 1669 C CA . VAL A 1 216 ? -13.159 3.487 -15.453 1.00 81.56 216 VAL A CA 1
ATOM 1670 C C . VAL A 1 216 ? -12.096 4.546 -15.225 1.00 81.56 216 VAL A C 1
ATOM 1672 O O . VAL A 1 216 ? -11.349 4.486 -14.254 1.00 81.56 216 VAL A O 1
ATOM 1675 N N . ASP A 1 217 ? -12.052 5.536 -16.114 1.00 87.88 217 ASP A N 1
ATOM 1676 C CA . ASP A 1 217 ? -11.230 6.726 -15.911 1.00 87.88 217 ASP A CA 1
ATOM 1677 C C . ASP A 1 217 ? -11.496 7.324 -14.522 1.00 87.88 217 ASP A C 1
ATOM 1679 O O . ASP A 1 217 ? -12.638 7.656 -14.186 1.00 87.88 217 ASP A O 1
ATOM 1683 N N . ILE A 1 218 ? -10.438 7.456 -13.722 1.00 91.62 218 ILE A N 1
ATOM 1684 C CA . ILE A 1 218 ? -10.522 7.888 -12.329 1.00 91.62 218 ILE A CA 1
ATOM 1685 C C . ILE A 1 218 ? -11.093 9.305 -12.208 1.00 91.62 218 ILE A C 1
ATOM 1687 O O . ILE A 1 218 ? -11.769 9.607 -11.225 1.00 91.62 218 ILE A O 1
ATOM 1691 N N . ARG A 1 219 ? -10.931 10.145 -13.244 1.00 90.56 219 ARG A N 1
ATOM 1692 C CA . ARG A 1 219 ? -11.498 11.502 -13.273 1.00 90.56 219 ARG A CA 1
ATOM 1693 C C . ARG A 1 219 ? -13.024 11.523 -13.366 1.00 90.56 219 ARG A C 1
ATOM 1695 O O . ARG A 1 219 ? -13.646 12.549 -13.111 1.00 90.56 219 ARG A O 1
ATOM 1702 N N . LYS A 1 220 ? -13.655 10.386 -13.685 1.00 88.19 220 LYS A N 1
ATOM 1703 C CA . LYS A 1 220 ? -15.115 10.227 -13.583 1.00 88.19 220 LYS A CA 1
ATOM 1704 C C . LYS A 1 220 ? -15.587 10.040 -12.142 1.00 88.19 220 LYS A C 1
ATOM 1706 O O . LYS A 1 220 ? -16.754 10.310 -11.873 1.00 88.19 220 LYS A O 1
ATOM 1711 N N . ALA A 1 221 ? -14.723 9.553 -11.249 1.00 85.25 221 ALA A N 1
ATOM 1712 C CA . ALA A 1 221 ? -15.000 9.481 -9.816 1.00 85.25 221 ALA A CA 1
ATOM 1713 C C . ALA A 1 221 ? -14.611 10.790 -9.117 1.00 85.25 221 ALA A C 1
ATOM 1715 O O . ALA A 1 221 ? -15.405 11.315 -8.341 1.00 85.25 221 ALA A O 1
ATOM 1716 N N . TRP A 1 222 ? -13.434 11.330 -9.448 1.00 94.38 222 TRP A N 1
ATOM 1717 C CA . TRP A 1 222 ? -12.897 12.555 -8.856 1.00 94.38 222 TRP A CA 1
ATOM 1718 C C . TRP A 1 222 ? -12.394 13.506 -9.946 1.00 94.38 222 TRP A C 1
ATOM 1720 O O . TRP A 1 222 ? -11.282 13.331 -10.448 1.00 94.38 222 TRP A O 1
ATOM 1730 N N . PRO A 1 223 ? -13.200 14.499 -10.355 1.00 87.81 223 PRO A N 1
ATOM 1731 C CA . PRO A 1 223 ? -12.791 15.470 -11.369 1.00 87.81 223 PRO A CA 1
ATOM 1732 C C . PRO A 1 223 ? -11.500 16.229 -11.016 1.00 87.81 223 PRO A C 1
ATOM 1734 O O . PRO A 1 223 ? -10.662 16.451 -11.898 1.00 87.81 223 PRO A O 1
ATOM 1737 N N . HIS A 1 224 ? -11.320 16.585 -9.741 1.00 88.75 224 HIS A N 1
ATOM 1738 C CA . HIS A 1 224 ? -10.181 17.327 -9.210 1.00 88.75 224 HIS A CA 1
ATOM 1739 C C . HIS A 1 224 ? -9.564 16.658 -7.978 1.00 88.75 224 HIS A C 1
ATOM 1741 O O . HIS A 1 224 ? -10.249 16.168 -7.087 1.00 88.75 224 HIS A O 1
ATOM 1747 N N . GLU A 1 225 ? -8.238 16.703 -7.894 1.00 84.69 225 GLU A N 1
ATOM 1748 C CA . GLU A 1 225 ? -7.473 16.068 -6.821 1.00 84.69 225 GLU A CA 1
ATOM 1749 C C . GLU A 1 225 ? -7.732 16.725 -5.460 1.00 84.69 225 GLU A C 1
ATOM 1751 O O . GLU A 1 225 ? -8.379 16.122 -4.610 1.00 84.69 225 GLU A O 1
ATOM 1756 N N . ALA A 1 226 ? -7.357 17.997 -5.300 1.00 82.56 226 ALA A N 1
ATOM 1757 C CA . ALA A 1 226 ? -7.502 18.725 -4.038 1.00 82.56 226 ALA A CA 1
ATOM 1758 C C . ALA A 1 226 ? -8.961 18.915 -3.579 1.00 82.56 226 ALA A C 1
ATOM 1760 O O . ALA A 1 226 ? -9.231 19.020 -2.386 1.00 82.56 226 ALA A O 1
ATOM 1761 N N . HIS A 1 227 ? -9.916 18.987 -4.514 1.00 81.38 227 HIS A N 1
ATOM 1762 C CA . HIS A 1 227 ? -11.315 19.299 -4.197 1.00 81.38 227 HIS A CA 1
ATOM 1763 C C . HIS A 1 227 ? -12.221 18.073 -4.082 1.00 81.38 227 HIS A C 1
ATOM 1765 O O . HIS A 1 227 ? -13.210 18.141 -3.355 1.00 81.38 227 HIS A O 1
ATOM 1771 N N . ASP A 1 228 ? -11.894 16.972 -4.764 1.00 88.25 228 ASP A N 1
ATOM 1772 C CA . ASP A 1 228 ? -12.723 15.767 -4.762 1.00 88.25 228 ASP A CA 1
ATOM 1773 C C . ASP A 1 228 ? -11.975 14.575 -4.158 1.00 88.25 228 ASP A C 1
ATOM 1775 O O . ASP A 1 228 ? -12.500 13.919 -3.259 1.00 88.25 228 ASP A O 1
ATOM 1779 N N . PHE A 1 229 ? -10.755 14.286 -4.624 1.00 91.75 229 PHE A N 1
ATOM 1780 C CA . PHE A 1 229 ? -10.042 13.077 -4.209 1.00 91.75 229 PHE A CA 1
ATOM 1781 C C . PHE A 1 229 ? -9.455 13.179 -2.801 1.00 91.75 229 PHE A C 1
ATOM 1783 O O . PHE A 1 229 ? -9.744 12.308 -1.985 1.00 91.75 229 PHE A O 1
ATOM 1790 N N . THR A 1 230 ? -8.695 14.230 -2.487 1.00 86.56 230 THR A N 1
ATOM 1791 C CA . THR A 1 230 ? -8.056 14.402 -1.171 1.00 86.56 230 THR A CA 1
ATOM 1792 C C . THR A 1 230 ? -9.085 14.409 -0.026 1.00 86.56 230 THR A C 1
ATOM 1794 O O . THR A 1 230 ? -8.918 13.637 0.923 1.00 86.56 230 THR A O 1
ATOM 1797 N N . PRO A 1 231 ? -10.209 15.162 -0.098 1.00 83.06 231 PRO A N 1
ATOM 1798 C CA . PRO A 1 231 ? -11.229 15.126 0.953 1.00 83.06 231 PRO A CA 1
ATOM 1799 C C . PRO A 1 231 ? -11.907 13.757 1.061 1.00 83.06 231 PRO A C 1
ATOM 1801 O O . PRO A 1 231 ? -12.099 13.243 2.163 1.00 83.06 231 PRO A O 1
ATOM 1804 N N . TRP A 1 232 ? -12.221 13.126 -0.078 1.00 90.94 232 TRP A N 1
ATOM 1805 C CA . TRP A 1 232 ? -12.797 11.782 -0.084 1.00 90.94 232 TRP A CA 1
ATOM 1806 C C . TRP A 1 232 ? -11.843 10.763 0.547 1.00 90.94 232 TRP A C 1
ATOM 1808 O O . TRP A 1 232 ? -12.276 9.920 1.331 1.00 90.94 232 TRP A O 1
ATOM 1818 N N . LEU A 1 233 ? -10.549 10.840 0.242 1.00 88.94 233 LEU A N 1
ATOM 1819 C CA . LEU A 1 233 ? -9.543 9.924 0.761 1.00 88.94 233 LEU A CA 1
ATOM 1820 C C . LEU A 1 233 ? -9.398 10.063 2.279 1.00 88.94 233 LEU A C 1
ATOM 1822 O O . LEU A 1 233 ? -9.397 9.052 2.978 1.00 88.94 233 LEU A O 1
ATOM 1826 N N . ALA A 1 234 ? -9.368 11.296 2.790 1.00 80.69 234 ALA A N 1
ATOM 1827 C CA . ALA A 1 234 ? -9.321 11.577 4.224 1.00 80.69 234 ALA A CA 1
ATOM 1828 C C . ALA A 1 234 ? -10.542 11.015 4.980 1.00 80.69 234 ALA A C 1
ATOM 1830 O O . ALA A 1 234 ? -10.406 10.493 6.086 1.00 80.69 234 ALA A O 1
ATOM 1831 N N . GLU A 1 235 ? -11.732 11.051 4.373 1.00 79.75 235 GLU A N 1
ATOM 1832 C CA . GLU A 1 235 ? -12.950 10.447 4.937 1.00 79.75 235 GLU A CA 1
ATOM 1833 C C . GLU A 1 235 ? -12.982 8.909 4.830 1.00 79.75 235 GLU A C 1
ATOM 1835 O O . GLU A 1 235 ? -13.771 8.256 5.515 1.00 79.75 235 GLU A O 1
ATOM 1840 N N . ASN A 1 236 ? -12.141 8.317 3.974 1.00 80.56 236 ASN A N 1
ATOM 1841 C CA . ASN A 1 236 ? -12.141 6.889 3.643 1.00 80.56 236 ASN A CA 1
ATOM 1842 C C . ASN A 1 236 ? -10.789 6.205 3.932 1.00 80.56 236 ASN A C 1
ATOM 1844 O O . ASN A 1 236 ? -10.468 5.189 3.308 1.00 80.56 236 ASN A O 1
ATOM 1848 N N . LEU A 1 237 ? -10.012 6.713 4.898 1.00 80.25 237 LEU A N 1
ATOM 1849 C CA . LEU A 1 237 ? -8.707 6.142 5.267 1.00 80.25 237 LEU A CA 1
ATOM 1850 C C . LEU A 1 237 ? -8.776 4.675 5.708 1.00 80.25 237 LEU A C 1
ATOM 1852 O O . LEU A 1 237 ? -7.799 3.957 5.533 1.00 80.25 237 LEU A O 1
ATOM 1856 N N . GLU A 1 238 ? -9.928 4.198 6.191 1.00 71.31 238 GLU A N 1
ATOM 1857 C CA . GLU A 1 238 ? -10.169 2.777 6.488 1.00 71.31 238 GLU A CA 1
ATOM 1858 C C . GLU A 1 238 ? -9.813 1.867 5.301 1.00 71.31 238 GLU A C 1
ATOM 1860 O O . GLU A 1 238 ? -9.184 0.826 5.489 1.00 71.31 238 GLU A O 1
ATOM 1865 N N . ARG A 1 239 ? -10.100 2.293 4.068 1.00 78.31 239 ARG A N 1
ATOM 1866 C CA . ARG A 1 239 ? -9.750 1.531 2.860 1.00 78.31 239 ARG A CA 1
ATOM 1867 C C . ARG A 1 239 ? -8.243 1.419 2.673 1.00 78.31 239 ARG A C 1
ATOM 1869 O O . ARG A 1 239 ? -7.746 0.353 2.320 1.00 78.31 239 ARG A O 1
ATOM 1876 N N . LEU A 1 240 ? -7.512 2.506 2.921 1.00 80.50 240 LEU A N 1
ATOM 1877 C CA . LEU A 1 240 ? -6.050 2.478 2.906 1.00 80.50 240 LEU A CA 1
ATOM 1878 C C . LEU A 1 240 ? -5.520 1.609 4.041 1.00 80.50 240 LEU A C 1
ATOM 1880 O O . LEU A 1 240 ? -4.613 0.814 3.817 1.00 80.50 240 LEU A O 1
ATOM 1884 N N . SER A 1 241 ? -6.120 1.705 5.228 1.00 75.06 241 SER A N 1
ATOM 1885 C CA . SER A 1 241 ? -5.747 0.906 6.389 1.00 75.06 241 SER A CA 1
ATOM 1886 C C . SER A 1 241 ? -5.856 -0.593 6.149 1.00 75.06 241 SER A C 1
ATOM 1888 O O . SER A 1 241 ? -4.988 -1.356 6.576 1.00 75.06 241 SER A O 1
ATOM 1890 N N . GLU A 1 242 ? -6.901 -1.031 5.448 1.00 66.94 242 GLU A N 1
ATOM 1891 C CA . GLU A 1 242 ? -7.061 -2.428 5.048 1.00 66.94 242 GLU A CA 1
ATOM 1892 C C . GLU A 1 242 ? -5.955 -2.875 4.088 1.00 66.94 242 GLU A C 1
ATOM 1894 O O . GLU A 1 242 ? -5.389 -3.956 4.263 1.00 66.94 242 GLU A O 1
ATOM 1899 N N . VAL A 1 243 ? -5.618 -2.022 3.118 1.00 73.44 243 VAL A N 1
ATOM 1900 C CA . VAL A 1 243 ? -4.647 -2.306 2.054 1.00 73.44 243 VAL A CA 1
ATOM 1901 C C . VAL A 1 243 ? -3.217 -2.356 2.589 1.00 73.44 243 VAL A C 1
ATOM 1903 O O . VAL A 1 243 ? -2.483 -3.302 2.299 1.00 73.44 243 VAL A O 1
ATOM 1906 N N . ILE A 1 244 ? -2.814 -1.371 3.394 1.00 79.00 244 ILE A N 1
ATOM 1907 C CA . ILE A 1 244 ? -1.456 -1.312 3.955 1.00 79.00 244 ILE A CA 1
ATOM 1908 C C . ILE A 1 244 ? -1.335 -2.108 5.253 1.00 79.00 244 ILE A C 1
ATOM 1910 O O . ILE A 1 244 ? -0.238 -2.435 5.679 1.00 79.00 244 ILE A O 1
ATOM 1914 N N . GLY A 1 245 ? -2.443 -2.449 5.904 1.00 65.44 245 GLY A N 1
ATOM 1915 C CA . GLY A 1 245 ? -2.457 -3.255 7.118 1.00 65.44 245 GLY A CA 1
ATOM 1916 C C . GLY A 1 245 ? -2.268 -2.488 8.437 1.00 65.44 245 GLY A C 1
ATOM 1917 O O . GLY A 1 245 ? -2.274 -3.133 9.491 1.00 65.44 245 GLY A O 1
ATOM 1918 N N . ILE A 1 246 ? -2.182 -1.155 8.398 1.00 69.12 246 ILE A N 1
ATOM 1919 C CA . ILE A 1 246 ? -2.080 -0.242 9.553 1.00 69.12 246 ILE A CA 1
ATOM 1920 C C . ILE A 1 246 ? -3.408 0.482 9.737 1.00 69.12 246 ILE A C 1
ATOM 1922 O O . ILE A 1 246 ? -3.934 1.013 8.769 1.00 69.12 246 ILE A O 1
ATOM 1926 N N . HIS A 1 247 ? -3.931 0.581 10.958 1.00 69.62 247 HIS A N 1
ATOM 1927 C CA . HIS A 1 247 ? -5.069 1.472 11.218 1.00 69.62 247 HIS A CA 1
ATOM 1928 C C . HIS A 1 247 ? -4.615 2.937 11.169 1.00 69.62 247 HIS A C 1
ATOM 1930 O O . HIS A 1 247 ? -3.695 3.305 11.892 1.00 69.62 247 HIS A O 1
ATOM 1936 N N . LEU A 1 248 ? -5.236 3.737 10.303 1.00 72.25 248 LEU A N 1
ATOM 1937 C CA . LEU A 1 248 ? -4.900 5.137 10.055 1.00 72.25 248 LEU A CA 1
ATOM 1938 C C . LEU A 1 248 ? -6.034 6.036 10.532 1.00 72.25 248 LEU A C 1
ATOM 1940 O O . LEU A 1 248 ? -7.205 5.760 10.266 1.00 72.25 248 LEU A O 1
ATOM 1944 N N . GLU A 1 249 ? -5.679 7.146 11.165 1.00 69.38 249 GLU A N 1
ATOM 1945 C CA . GLU A 1 249 ? -6.628 8.175 11.584 1.00 69.38 249 GLU A CA 1
ATOM 1946 C C . GLU A 1 249 ? -6.191 9.525 11.038 1.00 69.38 249 GLU A C 1
ATOM 1948 O O . GLU A 1 249 ? -5.050 9.924 11.236 1.00 69.38 249 GLU A O 1
ATOM 1953 N N . ALA A 1 250 ? -7.076 10.219 10.321 1.00 65.56 250 ALA A N 1
ATOM 1954 C CA . ALA A 1 250 ? -6.748 11.523 9.757 1.00 65.56 250 ALA A CA 1
ATOM 1955 C C . ALA A 1 250 ? -6.521 12.530 10.891 1.00 65.56 250 ALA A C 1
ATOM 1957 O O . ALA A 1 250 ? -7.406 12.731 11.723 1.00 65.56 250 ALA A O 1
ATOM 1958 N N . GLU A 1 251 ? -5.366 13.187 10.892 1.00 62.81 251 GLU A N 1
ATOM 1959 C CA . GLU A 1 251 ? -5.048 14.259 11.832 1.00 62.81 251 GLU A CA 1
ATOM 1960 C C . GLU A 1 251 ? -5.297 15.624 11.186 1.00 62.81 251 GLU A C 1
ATOM 1962 O O . GLU A 1 251 ? -5.913 16.506 11.784 1.00 62.81 251 GLU A O 1
ATOM 1967 N N . THR A 1 252 ? -4.836 15.821 9.949 1.00 66.31 252 THR A N 1
ATOM 1968 C CA . THR A 1 252 ? -4.982 17.086 9.217 1.00 66.31 252 THR A CA 1
ATOM 1969 C C . THR A 1 252 ? -5.009 16.845 7.709 1.00 66.31 252 THR A C 1
ATOM 1971 O O . THR A 1 252 ? -4.279 16.004 7.192 1.00 66.31 252 THR A O 1
ATOM 1974 N N . ILE A 1 253 ? -5.839 17.613 7.003 1.00 61.94 253 ILE A N 1
ATOM 1975 C CA . ILE A 1 253 ? -5.839 17.721 5.538 1.00 61.94 253 ILE A CA 1
ATOM 1976 C C . ILE A 1 253 ? -5.093 19.018 5.189 1.00 61.94 253 ILE A C 1
ATOM 1978 O O . ILE A 1 253 ? -5.347 20.040 5.829 1.00 61.94 253 ILE A O 1
ATOM 1982 N N . GLU A 1 254 ? -4.182 18.980 4.216 1.00 64.81 254 GLU A N 1
ATOM 1983 C CA . GLU A 1 254 ? -3.264 20.072 3.851 1.00 64.81 254 GLU A CA 1
ATOM 1984 C C . GLU A 1 254 ? -2.300 20.494 4.983 1.00 64.81 254 GLU A C 1
ATOM 1986 O O . GLU A 1 254 ? -2.195 21.673 5.344 1.00 64.81 254 GLU A O 1
ATOM 1991 N N . ALA A 1 255 ? -1.577 19.536 5.568 1.00 57.44 255 ALA A N 1
ATOM 1992 C CA . ALA A 1 255 ? -0.648 19.804 6.664 1.00 57.44 255 ALA A CA 1
ATOM 1993 C C . ALA A 1 255 ? 0.509 20.717 6.212 1.00 57.44 255 ALA A C 1
ATOM 1995 O O . ALA A 1 255 ? 1.295 20.377 5.327 1.00 57.44 255 ALA A O 1
ATOM 1996 N N . GLN A 1 256 ? 0.617 21.899 6.825 1.00 50.84 256 GLN A N 1
ATOM 1997 C CA . GLN A 1 256 ? 1.577 22.924 6.419 1.00 50.84 256 GLN A CA 1
ATOM 1998 C C . GLN A 1 256 ? 2.975 22.693 7.020 1.00 50.84 256 GLN A C 1
ATOM 2000 O O . GLN A 1 256 ? 3.138 22.603 8.235 1.00 50.84 256 GLN A O 1
ATOM 2005 N N . VAL A 1 257 ? 3.998 22.706 6.162 1.00 49.28 257 VAL A N 1
ATOM 2006 C CA . VAL A 1 257 ? 5.428 22.617 6.495 1.00 49.28 257 VAL A CA 1
ATOM 2007 C C . VAL A 1 257 ? 6.148 23.818 5.889 1.00 49.28 257 VAL A C 1
ATOM 2009 O O . VAL A 1 257 ? 6.566 23.805 4.729 1.00 49.28 257 VAL A O 1
ATOM 2012 N N . GLY A 1 258 ? 6.275 24.902 6.655 1.00 55.22 258 GLY A N 1
ATOM 2013 C CA . GLY A 1 258 ? 6.801 26.162 6.120 1.00 55.22 258 GLY A CA 1
ATOM 2014 C C . GLY A 1 258 ? 5.896 26.717 5.011 1.00 55.22 258 GLY A C 1
ATOM 2015 O O . GLY A 1 258 ? 4.745 27.065 5.276 1.00 55.22 258 GLY A O 1
ATOM 2016 N N . GLU A 1 259 ? 6.408 26.810 3.780 1.00 41.91 259 GLU A N 1
ATOM 2017 C CA . GLU A 1 259 ? 5.641 27.253 2.597 1.00 41.91 259 GLU A CA 1
ATOM 2018 C C . GLU A 1 259 ? 4.945 26.108 1.842 1.00 41.91 259 GLU A C 1
ATOM 2020 O O . GLU A 1 259 ? 4.134 26.363 0.953 1.00 41.91 259 GLU A O 1
ATOM 2025 N N . PHE A 1 260 ? 5.236 24.854 2.186 1.00 48.88 260 PHE A N 1
ATOM 2026 C CA . PHE A 1 260 ? 4.724 23.683 1.483 1.00 48.88 260 PHE A CA 1
ATOM 2027 C C . PHE A 1 260 ? 3.570 23.023 2.254 1.00 48.88 260 PHE A C 1
ATOM 2029 O O . PHE A 1 260 ? 3.435 23.218 3.463 1.00 48.88 260 PHE A O 1
ATOM 2036 N N . ARG A 1 261 ? 2.734 22.241 1.565 1.00 59.16 261 ARG A N 1
ATOM 2037 C CA . ARG A 1 261 ? 1.591 21.522 2.149 1.00 59.16 261 ARG A CA 1
ATOM 2038 C C . ARG A 1 261 ? 1.626 20.064 1.719 1.00 59.16 261 ARG A C 1
ATOM 2040 O O . ARG A 1 261 ? 1.623 19.828 0.518 1.00 59.16 261 ARG A O 1
ATOM 2047 N N . GLY A 1 262 ? 1.668 19.146 2.683 1.00 60.53 262 GLY A N 1
ATOM 2048 C CA . GLY A 1 262 ? 1.416 17.731 2.412 1.00 60.53 262 GLY A CA 1
ATOM 2049 C C . GLY A 1 262 ? -0.083 17.451 2.369 1.00 60.53 262 GLY A C 1
ATOM 2050 O O . GLY A 1 262 ? -0.838 18.101 3.100 1.00 60.53 262 GLY A O 1
ATOM 2051 N N . ASP A 1 263 ? -0.520 16.521 1.522 1.00 77.38 263 ASP A N 1
ATOM 2052 C CA . ASP A 1 263 ? -1.950 16.351 1.221 1.00 77.38 263 ASP A CA 1
ATOM 2053 C C . ASP A 1 263 ? -2.753 15.909 2.447 1.00 77.38 263 ASP A C 1
ATOM 2055 O O . ASP A 1 263 ? -3.730 16.561 2.831 1.00 77.38 263 ASP A O 1
ATOM 2059 N N . ILE A 1 264 ? -2.346 14.812 3.091 1.00 86.69 264 ILE A N 1
ATOM 2060 C CA . ILE A 1 264 ? -2.986 14.305 4.308 1.00 86.69 264 ILE A CA 1
ATOM 2061 C C . ILE A 1 264 ? -1.910 13.864 5.297 1.00 86.69 264 ILE A C 1
ATOM 2063 O O . ILE A 1 264 ? -1.034 13.057 4.986 1.00 86.69 264 ILE A O 1
ATOM 2067 N N . LEU A 1 265 ? -2.026 14.353 6.529 1.00 85.69 265 LEU A N 1
ATOM 2068 C CA . LEU A 1 265 ? -1.301 13.832 7.677 1.00 85.69 265 LEU A CA 1
ATOM 2069 C C . LEU A 1 265 ? -2.252 12.973 8.505 1.00 85.69 265 LEU A C 1
ATOM 2071 O O . LEU A 1 265 ? -3.342 13.410 8.886 1.00 85.69 265 LEU A O 1
ATOM 2075 N N . ALA A 1 266 ? -1.841 11.743 8.765 1.00 82.62 266 ALA A N 1
ATOM 2076 C CA . ALA A 1 266 ? -2.566 10.778 9.564 1.00 82.62 266 ALA A CA 1
ATOM 2077 C C . ALA A 1 266 ? -1.683 10.249 10.696 1.00 82.62 266 ALA A C 1
ATOM 2079 O O . ALA A 1 266 ? -0.461 10.377 10.681 1.00 82.62 266 ALA A O 1
ATOM 2080 N N . THR A 1 267 ? -2.310 9.617 11.675 1.00 77.50 267 THR A N 1
ATOM 2081 C CA . THR A 1 267 ? -1.638 8.961 12.790 1.00 77.50 267 THR A CA 1
ATOM 2082 C C . THR A 1 267 ? -1.878 7.456 12.714 1.00 77.50 267 THR A C 1
ATOM 2084 O O . THR A 1 267 ? -2.986 7.001 12.416 1.00 77.50 267 THR A O 1
ATOM 2087 N N . GLY A 1 268 ? -0.829 6.672 12.955 1.00 67.25 268 GLY A N 1
ATOM 2088 C CA . GLY A 1 268 ? -0.915 5.221 13.087 1.00 67.25 268 GLY A CA 1
ATOM 2089 C C . GLY A 1 268 ? -1.230 4.763 14.523 1.00 67.25 268 GLY A C 1
ATOM 2090 O O . GLY A 1 268 ? -1.342 5.579 15.436 1.00 67.25 268 GLY A O 1
ATOM 2091 N N . PRO A 1 269 ? -1.349 3.446 14.771 1.00 57.19 269 PRO A N 1
ATOM 2092 C CA . PRO A 1 269 ? -1.835 2.896 16.037 1.00 57.19 269 PRO A CA 1
ATOM 2093 C C . PRO A 1 269 ? -0.943 3.180 17.248 1.00 57.19 269 PRO A C 1
ATOM 2095 O O . PRO A 1 269 ? -1.426 3.120 18.378 1.00 57.19 269 PRO A O 1
ATOM 2098 N N . GLU A 1 270 ? 0.346 3.432 17.026 1.00 60.28 270 GLU A N 1
ATOM 2099 C CA . GLU A 1 270 ? 1.346 3.708 18.063 1.00 60.28 270 GLU A CA 1
ATOM 2100 C C . GLU A 1 270 ? 1.697 5.201 18.140 1.00 60.28 270 GLU A C 1
ATOM 2102 O O . GLU A 1 270 ? 2.653 5.587 18.810 1.00 60.28 270 GLU A O 1
ATOM 2107 N N . GLY A 1 271 ? 0.908 6.056 17.480 1.00 66.31 271 GLY A N 1
ATOM 2108 C CA . GLY A 1 271 ? 1.169 7.490 17.405 1.00 66.31 271 GLY A CA 1
ATOM 2109 C C . GLY A 1 271 ? 2.167 7.876 16.314 1.00 66.31 271 GLY A C 1
ATOM 2110 O O . GLY A 1 271 ? 2.572 9.035 16.260 1.00 66.31 271 GLY A O 1
ATOM 2111 N N . GLN A 1 272 ? 2.570 6.935 15.449 1.00 75.38 272 GLN A N 1
ATOM 2112 C CA . GLN A 1 272 ? 3.457 7.243 14.334 1.00 75.38 272 GLN A CA 1
ATOM 2113 C C . GLN A 1 272 ? 2.805 8.226 13.362 1.00 75.38 272 GLN A C 1
ATOM 2115 O O . GLN A 1 272 ? 1.635 8.080 13.007 1.00 75.38 272 GLN A O 1
ATOM 2120 N N . SER A 1 273 ? 3.584 9.203 12.909 1.00 84.62 273 SER A N 1
ATOM 2121 C CA . SER A 1 273 ? 3.157 10.168 11.899 1.00 84.62 273 SER A CA 1
ATOM 2122 C C . SER A 1 273 ? 3.167 9.506 10.519 1.00 84.62 273 SER A C 1
ATOM 2124 O O . SER A 1 273 ? 4.171 8.910 10.112 1.00 84.62 273 SER A O 1
ATOM 2126 N N . VAL A 1 274 ? 2.033 9.575 9.823 1.00 88.69 274 VAL A N 1
ATOM 2127 C CA . VAL A 1 274 ? 1.796 8.976 8.509 1.00 88.69 274 VAL A CA 1
ATOM 2128 C C . VAL A 1 274 ? 1.509 10.080 7.503 1.00 88.69 274 VAL A C 1
ATOM 2130 O O . VAL A 1 274 ? 0.443 10.691 7.517 1.00 88.69 274 VAL A O 1
ATOM 2133 N N . LEU A 1 275 ? 2.450 10.316 6.602 1.00 92.19 275 LEU A N 1
ATOM 2134 C CA . LEU A 1 275 ? 2.267 11.208 5.470 1.00 92.19 275 LEU A CA 1
ATOM 2135 C C . LEU A 1 275 ? 1.590 10.451 4.330 1.00 92.19 275 LEU A C 1
ATOM 2137 O O . LEU A 1 275 ? 2.066 9.394 3.916 1.00 92.19 275 LEU A O 1
ATOM 2141 N N . ILE A 1 276 ? 0.517 11.006 3.786 1.00 93.75 276 ILE A N 1
ATOM 2142 C CA . ILE A 1 276 ? -0.144 10.483 2.597 1.00 93.75 276 ILE A CA 1
ATOM 2143 C C . ILE A 1 276 ? -0.086 11.570 1.529 1.00 93.75 276 ILE A C 1
ATOM 2145 O O . ILE A 1 276 ? -0.582 12.671 1.741 1.00 93.75 276 ILE A O 1
ATOM 2149 N N . GLU A 1 277 ? 0.518 11.230 0.396 1.00 94.06 277 GLU A N 1
ATOM 2150 C CA . GLU A 1 277 ? 0.629 12.087 -0.786 1.00 94.06 277 GLU A CA 1
ATOM 2151 C C . GLU A 1 277 ? -0.153 11.430 -1.911 1.00 94.06 277 GLU A C 1
ATOM 2153 O O . GLU A 1 277 ? 0.073 10.253 -2.218 1.00 94.06 277 GLU A O 1
ATOM 2158 N N . ASN A 1 278 ? -1.108 12.147 -2.497 1.00 94.12 278 ASN A N 1
ATOM 2159 C CA . ASN A 1 278 ? -2.087 11.552 -3.386 1.00 94.12 278 ASN A CA 1
ATOM 2160 C C . ASN A 1 278 ? -2.206 12.313 -4.700 1.00 94.12 278 ASN A C 1
ATOM 2162 O O . ASN A 1 278 ? -2.448 13.507 -4.720 1.00 94.12 278 ASN A O 1
ATOM 2166 N N . GLN A 1 279 ? -2.151 11.592 -5.816 1.00 93.19 279 GLN A N 1
ATOM 2167 C CA . GLN A 1 279 ? -2.261 12.204 -7.132 1.00 93.19 279 GLN A CA 1
ATOM 2168 C C . GLN A 1 279 ? -3.152 11.420 -8.097 1.00 93.19 279 GLN A C 1
ATOM 2170 O O . GLN A 1 279 ? -3.155 10.187 -8.124 1.00 93.19 279 GLN A O 1
ATOM 2175 N N . LEU A 1 280 ? -3.913 12.140 -8.926 1.00 92.50 280 LEU A N 1
ATOM 2176 C CA . LEU A 1 280 ? -4.767 11.555 -9.973 1.00 92.50 280 LEU A CA 1
ATOM 2177 C C . LEU A 1 280 ? -4.028 11.344 -11.310 1.00 92.50 280 LEU A C 1
ATOM 2179 O O . LEU A 1 280 ? -4.587 10.814 -12.273 1.00 92.50 280 LEU A O 1
ATOM 2183 N N . GLU A 1 281 ? -2.763 11.742 -11.380 1.00 90.69 281 GLU A N 1
ATOM 2184 C CA . GLU A 1 281 ? -1.895 11.529 -12.538 1.00 90.69 281 GLU A CA 1
ATOM 2185 C C . GLU A 1 281 ? -0.818 10.473 -12.257 1.00 90.69 281 GLU A C 1
ATOM 2187 O O . GLU A 1 281 ? -0.778 9.858 -11.187 1.00 90.69 281 GLU A O 1
ATOM 2192 N N . TRP A 1 282 ? 0.044 10.234 -13.247 1.00 91.94 282 TRP A N 1
ATOM 2193 C CA . TRP A 1 282 ? 1.237 9.397 -13.112 1.00 91.94 282 TRP A CA 1
ATOM 2194 C C . TRP A 1 282 ? 2.211 9.967 -12.091 1.00 91.94 282 TRP A C 1
ATOM 2196 O O . TRP A 1 282 ? 2.452 11.172 -12.087 1.00 91.94 282 TRP A O 1
ATOM 2206 N N . SER A 1 283 ? 2.813 9.097 -11.277 1.00 92.06 283 SER A N 1
ATOM 2207 C CA . SER A 1 283 ? 3.861 9.473 -10.320 1.00 92.06 283 SER A CA 1
ATOM 2208 C C . SER A 1 283 ? 4.923 10.361 -10.983 1.00 92.06 283 SER A C 1
ATOM 2210 O O . SER A 1 283 ? 5.415 10.012 -12.062 1.00 92.06 283 SER A O 1
ATOM 2212 N N . ASP A 1 284 ? 5.326 11.448 -10.332 1.00 89.69 284 ASP A N 1
ATOM 2213 C CA . ASP A 1 284 ? 6.330 12.372 -10.857 1.00 89.69 284 ASP A CA 1
ATOM 2214 C C . ASP A 1 284 ? 7.419 12.722 -9.823 1.00 89.69 284 ASP A C 1
ATOM 2216 O O . ASP A 1 284 ? 7.350 12.384 -8.639 1.00 89.69 284 ASP A O 1
ATOM 2220 N N . HIS A 1 285 ? 8.472 13.392 -10.294 1.00 91.19 285 HIS A N 1
ATOM 2221 C CA . HIS A 1 285 ? 9.579 13.824 -9.441 1.00 91.19 285 HIS A CA 1
ATOM 2222 C C . HIS A 1 285 ? 9.203 14.961 -8.482 1.00 91.19 285 HIS A C 1
ATOM 2224 O O . HIS A 1 285 ? 9.912 15.165 -7.496 1.00 91.19 285 HIS A O 1
ATOM 2230 N N . THR A 1 286 ? 8.130 15.705 -8.765 1.00 87.56 286 THR A N 1
ATOM 2231 C CA . THR A 1 286 ? 7.655 16.797 -7.909 1.00 87.56 286 THR A CA 1
ATOM 2232 C C . THR A 1 286 ? 7.119 16.219 -6.608 1.00 87.56 286 THR A C 1
ATOM 2234 O O . THR A 1 286 ? 7.636 16.561 -5.546 1.00 87.56 286 THR A O 1
ATOM 2237 N N . HIS A 1 287 ? 6.196 15.260 -6.699 1.00 89.81 287 HIS A N 1
ATOM 2238 C CA . HIS A 1 287 ? 5.618 14.581 -5.542 1.00 89.81 287 HIS A CA 1
ATOM 2239 C C . HIS A 1 287 ? 6.675 13.782 -4.781 1.00 89.81 287 HIS A C 1
ATOM 2241 O O . HIS A 1 287 ? 6.739 13.847 -3.557 1.00 89.81 287 HIS A O 1
ATOM 2247 N N . LEU A 1 288 ? 7.600 13.111 -5.479 1.00 92.00 288 LEU A N 1
ATOM 2248 C CA . LEU A 1 288 ? 8.725 12.465 -4.800 1.00 92.00 288 LEU A CA 1
ATOM 2249 C C . LEU A 1 288 ? 9.589 13.477 -4.024 1.00 92.00 288 LEU A C 1
ATOM 2251 O O . LEU A 1 288 ? 9.975 13.215 -2.888 1.00 92.00 288 LEU A O 1
ATOM 2255 N N . GLY A 1 289 ? 9.886 14.643 -4.603 1.00 88.62 289 GLY A N 1
ATOM 2256 C CA . GLY A 1 289 ? 10.628 15.704 -3.915 1.00 88.62 289 GLY A CA 1
ATOM 2257 C C . GLY A 1 289 ? 9.871 16.285 -2.714 1.00 88.62 289 GLY A C 1
ATOM 2258 O O . GLY A 1 289 ? 10.481 16.561 -1.675 1.00 88.62 289 GLY A O 1
ATOM 2259 N N . GLN A 1 290 ? 8.550 16.423 -2.831 1.00 85.50 290 GLN A N 1
ATOM 2260 C CA . GLN A 1 290 ? 7.658 16.832 -1.746 1.00 85.50 290 GLN A CA 1
ATOM 2261 C C . GLN A 1 290 ? 7.693 15.827 -0.596 1.00 85.50 290 GLN A C 1
ATOM 2263 O O . GLN A 1 290 ? 8.019 16.217 0.522 1.00 85.50 290 GLN A O 1
ATOM 2268 N N . ILE A 1 291 ? 7.507 14.535 -0.886 1.00 90.25 291 ILE A N 1
ATOM 2269 C CA . ILE A 1 291 ? 7.636 13.435 0.082 1.00 90.25 291 ILE A CA 1
ATOM 2270 C C . ILE A 1 291 ? 8.953 13.541 0.855 1.00 90.25 291 ILE A C 1
ATOM 2272 O O . ILE A 1 291 ? 8.954 13.522 2.085 1.00 90.25 291 ILE A O 1
ATOM 2276 N N . MET A 1 292 ? 10.078 13.713 0.151 1.00 88.81 292 MET A N 1
ATOM 2277 C CA . MET A 1 292 ? 11.392 13.829 0.795 1.00 88.81 292 MET A CA 1
ATOM 2278 C C . MET A 1 292 ? 11.501 15.052 1.714 1.00 88.81 292 MET A C 1
ATOM 2280 O O . MET A 1 292 ? 12.143 14.987 2.762 1.00 88.81 292 MET A O 1
ATOM 2284 N N . THR A 1 293 ? 10.865 16.160 1.341 1.00 82.69 293 THR A N 1
ATOM 2285 C CA . THR A 1 293 ? 10.839 17.391 2.143 1.00 82.69 293 THR A CA 1
ATOM 2286 C C . THR A 1 293 ? 9.955 17.223 3.381 1.00 82.69 293 THR A C 1
ATOM 2288 O O . THR A 1 293 ? 10.326 17.643 4.479 1.00 82.69 293 THR A O 1
ATOM 2291 N N . TYR A 1 294 ? 8.804 16.571 3.227 1.00 77.00 294 TYR A N 1
ATOM 2292 C CA . TYR A 1 294 ? 7.825 16.360 4.291 1.00 77.00 294 TYR A CA 1
ATOM 2293 C C . TYR A 1 294 ? 8.272 15.330 5.315 1.00 77.00 294 TYR A C 1
ATOM 2295 O O . TYR A 1 294 ? 8.048 15.544 6.501 1.00 77.00 294 TYR A O 1
ATOM 2303 N N . LEU A 1 295 ? 8.983 14.281 4.903 1.00 79.25 295 LEU A N 1
ATOM 2304 C CA . LEU A 1 295 ? 9.640 13.353 5.826 1.00 79.25 295 LEU A CA 1
ATOM 2305 C C . LEU A 1 295 ? 10.481 14.090 6.873 1.00 79.25 295 LEU A C 1
ATOM 2307 O O . LEU A 1 295 ? 10.323 13.868 8.071 1.00 79.25 295 LEU A O 1
ATOM 2311 N N . ALA A 1 296 ? 11.329 15.016 6.418 1.00 75.81 296 ALA A N 1
ATOM 2312 C CA . ALA A 1 296 ? 12.195 15.793 7.298 1.00 75.81 296 ALA A CA 1
ATOM 2313 C C . ALA A 1 296 ? 11.423 16.838 8.122 1.00 75.81 296 ALA A C 1
ATOM 2315 O O . ALA A 1 296 ? 11.771 17.090 9.274 1.00 75.81 296 ALA A O 1
ATOM 2316 N N . GLY A 1 297 ? 10.398 17.466 7.538 1.00 72.12 297 GLY A N 1
ATOM 2317 C CA . GLY A 1 297 ? 9.664 18.566 8.171 1.00 72.12 297 GLY A CA 1
ATOM 2318 C C . GLY A 1 297 ? 8.533 18.150 9.119 1.00 72.12 297 GLY A C 1
ATOM 2319 O O . GLY A 1 297 ? 8.258 18.874 10.072 1.00 72.12 297 GLY A O 1
ATOM 2320 N N . LEU A 1 298 ? 7.890 17.005 8.876 1.00 69.94 298 LEU A N 1
ATOM 2321 C CA . LEU A 1 298 ? 6.760 16.473 9.658 1.00 69.94 298 LEU A CA 1
ATOM 2322 C C . LEU A 1 298 ? 7.154 15.317 10.577 1.00 69.94 298 LEU A C 1
ATOM 2324 O O . LEU A 1 298 ? 6.294 14.775 11.271 1.00 69.94 298 LEU A O 1
ATOM 2328 N N . ASN A 1 299 ? 8.431 14.920 10.564 1.00 76.81 299 ASN A N 1
ATOM 2329 C CA . ASN A 1 299 ? 8.919 13.730 11.259 1.00 76.81 299 ASN A CA 1
ATOM 2330 C C . ASN A 1 299 ? 8.048 12.494 10.945 1.00 76.81 299 ASN A C 1
ATOM 2332 O O . ASN A 1 299 ? 7.713 11.707 11.833 1.00 76.81 299 ASN A O 1
ATOM 2336 N N . ALA A 1 300 ? 7.611 12.385 9.685 1.00 82.62 300 ALA A N 1
ATOM 2337 C CA . ALA A 1 300 ? 6.760 11.299 9.228 1.00 82.62 300 ALA A CA 1
ATOM 2338 C C . ALA A 1 300 ? 7.569 10.001 9.199 1.00 82.62 300 ALA A C 1
ATOM 2340 O O . ALA A 1 300 ? 8.635 9.930 8.590 1.00 82.62 300 ALA A O 1
ATOM 2341 N N . GLN A 1 301 ? 7.049 8.982 9.871 1.00 87.69 301 GLN A N 1
ATOM 2342 C CA . GLN A 1 301 ? 7.654 7.654 9.960 1.00 87.69 301 GLN A CA 1
ATOM 2343 C C . GLN A 1 301 ? 7.087 6.751 8.867 1.00 87.69 301 GLN A C 1
ATOM 2345 O O . GLN A 1 301 ? 7.795 5.948 8.272 1.00 87.69 301 GLN A O 1
ATOM 2350 N N . VAL A 1 302 ? 5.812 6.926 8.525 1.00 90.31 302 VAL A N 1
ATOM 2351 C CA . VAL A 1 302 ? 5.177 6.181 7.439 1.00 90.31 302 VAL A CA 1
ATOM 2352 C C . VAL A 1 302 ? 4.835 7.132 6.302 1.00 90.31 302 VAL A C 1
ATOM 2354 O O . VAL A 1 302 ? 4.317 8.219 6.532 1.00 90.31 302 VAL A O 1
ATOM 2357 N N . VAL A 1 303 ? 5.096 6.716 5.069 1.00 94.25 303 VAL A N 1
ATOM 2358 C CA . VAL A 1 303 ? 4.711 7.437 3.855 1.00 94.25 303 VAL A CA 1
ATOM 2359 C C . VAL A 1 303 ? 3.846 6.542 2.991 1.00 94.25 303 VAL A C 1
ATOM 2361 O O . VAL A 1 303 ? 4.225 5.412 2.689 1.00 94.25 303 VAL A O 1
ATOM 2364 N N . VAL A 1 304 ? 2.713 7.063 2.535 1.00 95.31 304 VAL A N 1
ATOM 2365 C CA . VAL A 1 304 ? 1.826 6.409 1.576 1.00 95.31 304 VAL A CA 1
ATOM 2366 C C . VAL A 1 304 ? 1.689 7.303 0.351 1.00 95.31 304 VAL A C 1
ATOM 2368 O O . VAL A 1 304 ? 0.959 8.287 0.371 1.00 95.31 304 VAL A O 1
ATOM 2371 N N . TRP A 1 305 ? 2.388 6.957 -0.727 1.00 97.50 305 TRP A N 1
ATOM 2372 C CA . TRP A 1 305 ? 2.251 7.645 -2.007 1.00 97.50 305 TRP A CA 1
ATOM 2373 C C . TRP A 1 305 ? 1.214 6.933 -2.870 1.00 97.50 305 TRP A C 1
ATOM 2375 O O . TRP A 1 305 ? 1.351 5.743 -3.161 1.00 97.50 305 TRP A O 1
ATOM 2385 N N . ILE A 1 306 ? 0.172 7.650 -3.279 1.00 97.44 306 ILE A N 1
ATOM 2386 C CA . ILE A 1 306 ? -0.927 7.136 -4.094 1.00 97.44 306 ILE A CA 1
ATOM 2387 C C . ILE A 1 306 ? -0.903 7.842 -5.442 1.00 97.44 306 ILE A C 1
ATOM 2389 O O . ILE A 1 306 ? -0.914 9.067 -5.494 1.00 97.44 306 ILE A O 1
ATOM 2393 N N . ALA A 1 307 ? -0.915 7.081 -6.533 1.00 96.44 307 ALA A N 1
ATOM 2394 C CA . ALA A 1 307 ? -0.961 7.637 -7.882 1.00 96.44 307 ALA A CA 1
ATOM 2395 C C . ALA A 1 307 ? -1.821 6.785 -8.814 1.00 96.44 307 ALA A C 1
ATOM 2397 O O . ALA A 1 307 ? -2.031 5.598 -8.558 1.00 96.44 307 ALA A O 1
ATOM 2398 N N . ARG A 1 308 ? -2.286 7.360 -9.929 1.00 92.31 308 ARG A N 1
ATOM 2399 C CA . ARG A 1 308 ? -2.997 6.604 -10.978 1.00 92.31 308 ARG A CA 1
ATOM 2400 C C . ARG A 1 308 ? -2.141 5.475 -11.548 1.00 92.31 308 ARG A C 1
ATOM 2402 O O . ARG A 1 308 ? -2.638 4.388 -11.834 1.00 92.31 308 ARG A O 1
ATOM 2409 N N . ASP A 1 309 ? -0.865 5.763 -11.757 1.00 91.69 309 ASP A N 1
ATOM 2410 C CA . ASP A 1 309 ? 0.136 4.788 -12.158 1.00 91.69 309 ASP A CA 1
ATOM 2411 C C . ASP A 1 309 ? 1.512 5.225 -11.666 1.00 91.69 309 ASP A C 1
ATOM 2413 O O . ASP A 1 309 ? 1.729 6.403 -11.361 1.00 91.69 309 ASP A O 1
ATOM 2417 N N . PHE A 1 310 ? 2.437 4.273 -11.604 1.00 91.06 310 PHE A N 1
ATOM 2418 C CA . PHE A 1 310 ? 3.802 4.534 -11.181 1.00 91.06 310 PHE A CA 1
ATOM 2419 C C . PHE A 1 310 ? 4.785 4.299 -12.314 1.00 91.06 310 PHE A C 1
ATOM 2421 O O . PHE A 1 310 ? 4.838 3.227 -12.911 1.00 91.06 310 PHE A O 1
ATOM 2428 N N . ALA A 1 311 ? 5.648 5.282 -12.529 1.00 86.31 311 ALA A N 1
ATOM 2429 C CA . ALA A 1 311 ? 6.849 5.076 -13.302 1.00 86.31 311 ALA A CA 1
ATOM 2430 C C . ALA A 1 311 ? 7.778 4.124 -12.520 1.00 86.31 311 ALA A C 1
ATOM 2432 O O . ALA A 1 311 ? 7.974 4.268 -11.308 1.00 86.31 311 ALA A O 1
ATOM 2433 N N . GLU A 1 312 ? 8.444 3.213 -13.232 1.00 81.12 312 GLU A N 1
ATOM 2434 C CA . GLU A 1 312 ? 9.429 2.279 -12.667 1.00 81.12 312 GLU A CA 1
ATOM 2435 C C . GLU A 1 312 ? 10.543 2.925 -11.791 1.00 81.12 312 GLU A C 1
ATOM 2437 O O . GLU A 1 312 ? 10.885 2.312 -10.767 1.00 81.12 312 GLU A O 1
ATOM 2442 N N . PRO A 1 313 ? 11.072 4.152 -12.061 1.00 85.88 313 PRO A N 1
ATOM 2443 C CA . PRO A 1 313 ? 12.031 4.784 -11.150 1.00 85.88 313 PRO A CA 1
ATOM 2444 C C . PRO A 1 313 ? 11.448 5.056 -9.779 1.00 85.88 313 PRO A C 1
ATOM 2446 O O . PRO A 1 313 ? 12.146 4.940 -8.778 1.00 85.88 313 PRO A O 1
ATOM 2449 N N . HIS A 1 314 ? 10.191 5.490 -9.734 1.00 91.69 314 HIS A N 1
ATOM 2450 C CA . HIS A 1 314 ? 9.546 5.919 -8.505 1.00 91.69 314 HIS A CA 1
ATOM 2451 C C . HIS A 1 314 ? 9.257 4.719 -7.614 1.00 91.69 314 HIS A C 1
ATOM 2453 O O . HIS A 1 314 ? 9.583 4.756 -6.430 1.00 91.69 314 HIS A O 1
ATOM 2459 N N . VAL A 1 315 ? 8.778 3.612 -8.194 1.00 88.62 315 VAL A N 1
ATOM 2460 C CA . VAL A 1 315 ? 8.652 2.330 -7.479 1.00 88.62 315 VAL A CA 1
ATOM 2461 C C . VAL A 1 315 ? 9.995 1.922 -6.883 1.00 88.62 315 VAL A C 1
ATOM 2463 O O . VAL A 1 315 ? 10.101 1.617 -5.696 1.00 88.62 315 VAL A O 1
ATOM 2466 N N . SER A 1 316 ? 11.044 1.956 -7.697 1.00 84.94 316 SER A N 1
ATOM 2467 C CA . SER A 1 316 ? 12.375 1.550 -7.269 1.00 84.94 316 SER A CA 1
ATOM 2468 C C . SER A 1 316 ? 12.992 2.501 -6.239 1.00 84.94 316 SER A C 1
ATOM 2470 O O . SER A 1 316 ? 13.746 2.044 -5.381 1.00 84.94 316 SER A O 1
ATOM 2472 N N . ALA A 1 317 ? 12.681 3.799 -6.290 1.00 90.12 317 ALA A N 1
ATOM 2473 C CA . ALA A 1 317 ? 13.086 4.780 -5.288 1.00 90.12 317 ALA A CA 1
ATOM 2474 C C . ALA A 1 317 ? 12.413 4.490 -3.941 1.00 90.12 317 ALA A C 1
ATOM 2476 O O . ALA A 1 317 ? 13.102 4.403 -2.929 1.00 90.12 317 ALA A O 1
ATOM 2477 N N . ILE A 1 318 ? 11.102 4.231 -3.934 1.00 93.69 318 ILE A N 1
ATOM 2478 C CA . ILE A 1 318 ? 10.365 3.810 -2.733 1.00 93.69 318 ILE A CA 1
ATOM 2479 C C . ILE A 1 318 ? 10.934 2.502 -2.163 1.00 93.69 318 ILE A C 1
ATOM 2481 O O . ILE A 1 318 ? 11.186 2.393 -0.965 1.00 93.69 318 ILE A O 1
ATOM 2485 N N . GLN A 1 319 ? 11.218 1.515 -3.015 1.00 87.56 319 GLN A N 1
ATOM 2486 C CA . GLN A 1 319 ? 11.866 0.274 -2.585 1.00 87.56 319 GLN A CA 1
ATOM 2487 C C . GLN A 1 319 ? 13.289 0.496 -2.061 1.00 87.56 319 GLN A C 1
ATOM 2489 O O . GLN A 1 319 ? 13.728 -0.204 -1.150 1.00 87.56 319 GLN A O 1
ATOM 2494 N N . TRP A 1 320 ? 14.035 1.434 -2.648 1.00 91.12 320 TRP A N 1
ATOM 2495 C CA . TRP A 1 320 ? 15.357 1.801 -2.160 1.00 91.12 320 TRP A CA 1
ATOM 2496 C C . TRP A 1 320 ? 15.260 2.417 -0.766 1.00 91.12 320 TRP A C 1
ATOM 2498 O O . TRP A 1 320 ? 15.999 1.971 0.108 1.00 91.12 320 TRP A O 1
ATOM 2508 N N . LEU A 1 321 ? 14.318 3.338 -0.536 1.00 91.38 321 LEU A N 1
ATOM 2509 C CA . LEU A 1 321 ? 14.062 3.923 0.782 1.00 91.38 321 LEU A CA 1
ATOM 2510 C C . LEU A 1 321 ? 13.775 2.825 1.809 1.00 91.38 321 LEU A C 1
ATOM 2512 O O . LEU A 1 321 ? 14.530 2.690 2.762 1.00 91.38 321 LEU A O 1
ATOM 2516 N N . ASN A 1 322 ? 12.825 1.929 1.526 1.00 90.25 322 ASN A N 1
ATOM 2517 C CA . ASN A 1 322 ? 12.504 0.788 2.396 1.00 90.25 322 ASN A CA 1
ATOM 2518 C C . ASN A 1 322 ? 13.696 -0.128 2.741 1.00 90.25 322 ASN A C 1
ATOM 2520 O O . ASN A 1 322 ? 13.631 -0.868 3.718 1.00 90.25 322 ASN A O 1
ATOM 2524 N N . ARG A 1 323 ? 14.757 -0.151 1.924 1.00 84.94 323 ARG A N 1
ATOM 2525 C CA . ARG A 1 323 ? 15.967 -0.951 2.184 1.00 84.94 323 ARG A CA 1
ATOM 2526 C C . ARG A 1 323 ? 17.051 -0.200 2.954 1.00 84.94 323 ARG A C 1
ATOM 2528 O O . ARG A 1 323 ? 17.942 -0.851 3.487 1.00 84.94 323 ARG A O 1
ATOM 2535 N N . HIS A 1 324 ? 17.029 1.130 2.937 1.00 87.12 324 HIS A N 1
ATOM 2536 C CA . HIS A 1 324 ? 18.148 1.960 3.395 1.00 87.12 324 HIS A CA 1
ATOM 2537 C C . HIS A 1 324 ? 17.766 2.950 4.498 1.00 87.12 324 HIS A C 1
ATOM 2539 O O . HIS A 1 324 ? 18.629 3.688 4.968 1.00 87.12 324 HIS A O 1
ATOM 2545 N N . THR A 1 325 ? 16.506 2.973 4.921 1.00 83.88 325 THR A N 1
ATOM 2546 C CA . THR A 1 325 ? 16.065 3.677 6.125 1.00 83.88 325 THR A CA 1
ATOM 2547 C C . THR A 1 325 ? 15.988 2.730 7.317 1.00 83.88 325 THR A C 1
ATOM 2549 O O . THR A 1 325 ? 15.934 1.510 7.160 1.00 83.88 325 THR A O 1
ATOM 2552 N N . GLU A 1 326 ? 15.986 3.296 8.523 1.00 79.12 326 GLU A N 1
ATOM 2553 C CA . GLU A 1 326 ? 15.776 2.534 9.754 1.00 79.12 326 GLU A CA 1
ATOM 2554 C C . GLU A 1 326 ? 14.397 1.853 9.761 1.00 79.12 326 GLU A C 1
ATOM 2556 O O . GLU A 1 326 ? 13.476 2.293 9.074 1.00 79.12 326 GLU A O 1
ATOM 2561 N N . ASN A 1 327 ? 14.245 0.788 10.557 1.00 71.75 327 ASN A N 1
ATOM 2562 C CA . ASN A 1 327 ? 13.009 -0.010 10.624 1.00 71.75 327 ASN A CA 1
ATOM 2563 C C . ASN A 1 327 ? 11.776 0.787 11.084 1.00 71.75 327 ASN A C 1
ATOM 2565 O O . ASN A 1 327 ? 10.658 0.316 10.913 1.00 71.75 327 ASN A O 1
ATOM 2569 N N . GLU A 1 328 ? 11.978 1.954 11.699 1.00 78.62 328 GLU A N 1
ATOM 2570 C CA . GLU A 1 328 ? 10.899 2.872 12.073 1.00 78.62 328 GLU A CA 1
ATOM 2571 C C . GLU A 1 328 ? 10.260 3.566 10.862 1.00 78.62 328 GLU A C 1
ATOM 2573 O O . GLU A 1 328 ? 9.139 4.059 10.971 1.00 78.62 328 GLU A O 1
ATOM 2578 N N . PHE A 1 329 ? 10.942 3.580 9.711 1.00 87.31 329 PHE A N 1
ATOM 2579 C CA . PHE A 1 329 ? 10.420 4.165 8.487 1.00 87.31 329 PHE A CA 1
ATOM 2580 C C . PHE A 1 329 ? 9.770 3.121 7.582 1.00 87.31 329 PHE A C 1
ATOM 2582 O O . PHE A 1 329 ? 10.332 2.057 7.318 1.00 87.31 329 PHE A O 1
ATOM 2589 N N . ALA A 1 330 ? 8.607 3.464 7.034 1.00 90.00 330 ALA A N 1
ATOM 2590 C CA . ALA A 1 330 ? 7.871 2.607 6.117 1.00 90.00 330 ALA A CA 1
ATOM 2591 C C . ALA A 1 330 ? 7.335 3.396 4.921 1.00 90.00 330 ALA A C 1
ATOM 2593 O O . ALA A 1 330 ? 6.590 4.356 5.088 1.00 90.00 330 ALA A O 1
ATOM 2594 N N . PHE A 1 331 ? 7.656 2.959 3.704 1.00 94.31 331 PHE A N 1
ATOM 2595 C CA . PHE A 1 331 ? 7.243 3.629 2.473 1.00 94.31 331 PHE A CA 1
ATOM 2596 C C . PHE A 1 331 ? 6.349 2.727 1.625 1.00 94.31 331 PHE A C 1
ATOM 2598 O O . PHE A 1 331 ? 6.721 1.604 1.273 1.00 94.31 331 PHE A O 1
ATOM 2605 N N . PHE A 1 332 ? 5.186 3.243 1.243 1.00 95.00 332 PHE A N 1
ATOM 2606 C CA . PHE A 1 332 ? 4.213 2.566 0.397 1.00 95.00 332 PHE A CA 1
ATOM 2607 C C . PHE A 1 332 ? 4.016 3.325 -0.912 1.00 95.00 332 PHE A C 1
ATOM 2609 O O . PHE A 1 332 ? 3.911 4.550 -0.916 1.00 95.00 332 PHE A O 1
ATOM 2616 N N . ALA A 1 333 ? 3.919 2.580 -2.011 1.00 96.38 333 ALA A N 1
ATOM 2617 C CA . ALA A 1 333 ? 3.448 3.079 -3.300 1.00 96.38 333 ALA A CA 1
ATOM 2618 C C . ALA A 1 333 ? 2.176 2.319 -3.675 1.00 96.38 333 ALA A C 1
ATOM 2620 O O . ALA A 1 333 ? 2.211 1.090 -3.789 1.00 96.38 333 ALA A O 1
ATOM 2621 N N . LEU A 1 334 ? 1.063 3.031 -3.842 1.00 95.19 334 LEU A N 1
ATOM 2622 C CA . LEU A 1 334 ? -0.256 2.458 -4.090 1.00 95.19 334 LEU A CA 1
ATOM 2623 C C . LEU A 1 334 ? -0.828 2.964 -5.413 1.00 95.19 334 LEU A C 1
ATOM 2625 O O . LEU A 1 334 ? -1.134 4.147 -5.559 1.00 95.19 334 LEU A O 1
ATOM 2629 N N . LYS A 1 335 ? -1.030 2.059 -6.367 1.00 93.75 335 LYS A N 1
ATOM 2630 C CA . LYS A 1 335 ? -1.706 2.369 -7.624 1.00 93.75 335 LYS A CA 1
ATOM 2631 C C . LYS A 1 335 ? -3.214 2.453 -7.401 1.00 93.75 335 LYS A C 1
ATOM 2633 O O . LYS A 1 335 ? -3.828 1.505 -6.915 1.00 93.75 335 LYS A O 1
ATOM 2638 N N . LEU A 1 336 ? -3.809 3.580 -7.773 1.00 94.19 336 LEU A N 1
ATOM 2639 C CA . LEU A 1 336 ? -5.239 3.839 -7.684 1.00 94.19 336 LEU A CA 1
ATOM 2640 C C . LEU A 1 336 ? -5.930 3.499 -9.003 1.00 94.19 336 LEU A C 1
ATOM 2642 O O . LEU A 1 336 ? -5.626 4.071 -10.049 1.00 94.19 336 LEU A O 1
ATOM 2646 N N . ARG A 1 337 ? -6.931 2.624 -8.932 1.00 86.00 337 ARG A N 1
ATOM 2647 C CA . ARG A 1 337 ? -7.814 2.285 -10.052 1.00 86.00 337 ARG A CA 1
ATOM 2648 C C . ARG A 1 337 ? -9.262 2.493 -9.649 1.00 86.00 337 ARG A C 1
ATOM 2650 O O . ARG A 1 337 ? -9.629 2.293 -8.493 1.00 86.00 337 ARG A O 1
ATOM 2657 N N . VAL A 1 338 ? -10.107 2.848 -10.608 1.00 84.19 338 VAL A N 1
ATOM 2658 C CA . VAL A 1 338 ? -11.559 2.881 -10.413 1.00 84.19 338 VAL A CA 1
ATOM 2659 C C . VAL A 1 338 ? -12.170 1.847 -11.335 1.00 84.19 338 VAL A C 1
ATOM 2661 O O . VAL A 1 338 ? -11.922 1.850 -12.534 1.00 84.19 338 VAL A O 1
ATOM 2664 N N . VAL A 1 339 ? -12.970 0.945 -10.783 1.00 73.38 339 VAL A N 1
ATOM 2665 C CA . VAL A 1 339 ? -13.603 -0.135 -11.541 1.00 73.38 339 VAL A CA 1
ATOM 2666 C C . VAL A 1 339 ? -15.109 -0.144 -11.324 1.00 73.38 339 VAL A C 1
ATOM 2668 O O . VAL A 1 339 ? -15.634 0.444 -10.378 1.00 73.38 339 VAL A O 1
ATOM 2671 N N . ARG A 1 340 ? -15.826 -0.833 -12.207 1.00 69.19 340 ARG A N 1
ATOM 2672 C CA . ARG A 1 340 ? -17.250 -1.149 -12.050 1.00 69.19 340 ARG A CA 1
ATOM 2673 C C . ARG A 1 340 ? -17.555 -2.504 -12.666 1.00 69.19 340 ARG A C 1
ATOM 2675 O O . ARG A 1 340 ? -16.898 -2.906 -13.625 1.00 69.19 340 ARG A O 1
ATOM 2682 N N . ILE A 1 341 ? -18.583 -3.168 -12.148 1.00 61.75 341 ILE A N 1
ATOM 2683 C CA . ILE A 1 341 ? -19.150 -4.377 -12.748 1.00 61.75 341 ILE A CA 1
ATOM 2684 C C . ILE A 1 341 ? -20.513 -4.002 -13.318 1.00 61.75 341 ILE A C 1
ATOM 2686 O O . ILE A 1 341 ? -21.416 -3.607 -12.577 1.00 61.75 341 ILE A O 1
ATOM 2690 N N . ALA A 1 342 ? -20.670 -4.112 -14.638 1.00 70.75 342 ALA A N 1
ATOM 2691 C CA . ALA A 1 342 ? -21.889 -3.719 -15.348 1.00 70.75 342 ALA A CA 1
ATOM 2692 C C . ALA A 1 342 ? -22.391 -2.318 -14.925 1.00 70.75 342 ALA A C 1
ATOM 2694 O O . ALA A 1 342 ? -21.744 -1.321 -15.235 1.00 70.75 342 ALA A O 1
ATOM 2695 N N . ASN A 1 343 ? -23.520 -2.221 -14.211 1.00 68.19 343 ASN A N 1
ATOM 2696 C CA . ASN A 1 343 ? -24.128 -0.966 -13.738 1.00 68.19 343 ASN A CA 1
ATOM 2697 C C . ASN A 1 343 ? -23.983 -0.736 -12.223 1.00 68.19 343 ASN A C 1
ATOM 2699 O O . ASN A 1 343 ? -24.768 0.012 -11.640 1.00 68.19 343 ASN A O 1
ATOM 2703 N N . SER A 1 344 ? -23.005 -1.377 -11.577 1.00 67.56 344 SER A N 1
ATOM 2704 C CA . SER A 1 344 ? -22.693 -1.117 -10.171 1.00 67.56 344 SER A CA 1
ATOM 2705 C C . SER A 1 344 ? -22.203 0.322 -9.956 1.00 67.56 344 SER A C 1
ATOM 2707 O O . SER A 1 344 ? -21.692 0.953 -10.890 1.00 67.56 344 SER A O 1
ATOM 2709 N N . PRO A 1 345 ? -22.273 0.832 -8.714 1.00 76.19 345 PRO A N 1
ATOM 2710 C CA . PRO A 1 345 ? -21.486 1.991 -8.312 1.00 76.19 345 PRO A CA 1
ATOM 2711 C C . PRO A 1 345 ? -19.993 1.801 -8.621 1.00 76.19 345 PRO A C 1
ATOM 2713 O O . PRO A 1 345 ? -19.512 0.666 -8.722 1.00 76.19 345 PRO A O 1
ATOM 2716 N N . LEU A 1 346 ? -19.279 2.920 -8.768 1.00 74.38 346 LEU A N 1
ATOM 2717 C CA . LEU A 1 346 ? -17.828 2.930 -8.938 1.00 74.38 346 LEU A CA 1
ATOM 2718 C C . LEU A 1 346 ? -17.150 2.417 -7.665 1.00 74.38 346 LEU A C 1
ATOM 2720 O O . LEU A 1 346 ? -17.556 2.766 -6.556 1.00 74.38 346 LEU A O 1
ATOM 2724 N N . VAL A 1 347 ? -16.116 1.600 -7.839 1.00 73.25 347 VAL A N 1
ATOM 2725 C CA . VAL A 1 347 ? -15.335 1.022 -6.747 1.00 73.25 347 VAL A CA 1
ATOM 2726 C C . VAL A 1 347 ? -13.877 1.439 -6.909 1.00 73.25 347 VAL A C 1
ATOM 2728 O O . VAL A 1 347 ? -13.273 1.119 -7.934 1.00 73.25 347 VAL A O 1
ATOM 2731 N N . PRO A 1 348 ? -13.297 2.135 -5.922 1.00 82.00 348 PRO A N 1
ATOM 2732 C CA . PRO A 1 348 ? -11.875 2.421 -5.912 1.00 82.00 348 PRO A CA 1
ATOM 2733 C C . PRO A 1 348 ? -11.091 1.203 -5.419 1.00 82.00 348 PRO A C 1
ATOM 2735 O O . PRO A 1 348 ? -11.463 0.568 -4.430 1.00 82.00 348 PRO A O 1
ATOM 2738 N N . ILE A 1 349 ? -10.006 0.886 -6.115 1.00 81.50 349 ILE A N 1
ATOM 2739 C CA . ILE A 1 349 ? -9.059 -0.173 -5.777 1.00 81.50 349 ILE A CA 1
ATOM 2740 C C . ILE A 1 349 ? -7.692 0.472 -5.581 1.00 81.50 349 ILE A C 1
ATOM 2742 O O . ILE A 1 349 ? -7.217 1.193 -6.457 1.00 81.50 349 ILE A O 1
ATOM 2746 N N . PHE A 1 350 ? -7.065 0.176 -4.446 1.00 86.00 350 PHE A N 1
ATOM 2747 C CA . PHE A 1 350 ? -5.670 0.503 -4.183 1.00 86.00 350 PHE A CA 1
ATOM 2748 C C . PHE A 1 350 ? -4.844 -0.774 -4.305 1.00 86.00 350 PHE A C 1
ATOM 2750 O O . PHE A 1 350 ? -5.059 -1.738 -3.571 1.00 86.00 350 PHE A O 1
ATOM 2757 N N . GLU A 1 351 ? -3.914 -0.785 -5.246 1.00 84.81 351 GLU A N 1
ATOM 2758 C CA . GLU A 1 351 ? -3.008 -1.896 -5.498 1.00 84.81 351 GLU A CA 1
ATOM 2759 C C . GLU A 1 351 ? -1.621 -1.546 -4.953 1.00 84.81 351 GLU A C 1
ATOM 2761 O O . GLU A 1 351 ? -1.045 -0.522 -5.313 1.00 84.81 351 GLU A O 1
ATOM 2766 N N . VAL A 1 352 ? -1.082 -2.374 -4.057 1.00 86.12 352 VAL A N 1
ATOM 2767 C CA . VAL A 1 352 ? 0.232 -2.127 -3.449 1.00 86.12 352 VAL A CA 1
ATOM 2768 C C . VAL A 1 352 ? 1.332 -2.475 -4.447 1.00 86.12 352 VAL A C 1
ATOM 2770 O O . VAL A 1 352 ? 1.567 -3.647 -4.725 1.00 86.12 352 VAL A O 1
ATOM 2773 N N . ILE A 1 353 ? 2.036 -1.460 -4.941 1.00 89.81 353 ILE A N 1
ATOM 2774 C CA . ILE A 1 353 ? 3.144 -1.607 -5.894 1.00 89.81 353 ILE A CA 1
ATOM 2775 C C . ILE A 1 353 ? 4.492 -1.697 -5.166 1.00 89.81 353 ILE A C 1
ATOM 2777 O O . ILE A 1 353 ? 5.396 -2.414 -5.593 1.00 89.81 353 ILE A O 1
ATOM 2781 N N . ALA A 1 354 ? 4.632 -1.002 -4.033 1.00 88.56 354 ALA A N 1
ATOM 2782 C CA . ALA A 1 354 ? 5.784 -1.126 -3.144 1.00 88.56 354 ALA A CA 1
ATOM 2783 C C . ALA A 1 354 ? 5.362 -0.999 -1.676 1.00 88.56 354 ALA A C 1
ATOM 2785 O O . ALA A 1 354 ? 4.437 -0.256 -1.353 1.00 88.56 354 ALA A O 1
ATOM 2786 N N . LYS A 1 355 ? 6.057 -1.728 -0.798 1.00 89.19 355 LYS A N 1
ATOM 2787 C CA . LYS A 1 355 ? 5.891 -1.724 0.663 1.00 89.19 355 LYS A CA 1
ATOM 2788 C C . LYS A 1 355 ? 7.202 -2.143 1.352 1.00 89.19 355 LYS A C 1
ATOM 2790 O O . LYS A 1 355 ? 8.073 -2.679 0.657 1.00 89.19 355 LYS A O 1
ATOM 2795 N N . PRO A 1 356 ? 7.353 -1.956 2.676 1.00 84.75 356 PRO A N 1
ATOM 2796 C CA . PRO A 1 356 ? 8.540 -2.403 3.403 1.00 84.75 356 PRO A CA 1
ATOM 2797 C C . PRO A 1 356 ? 8.735 -3.927 3.359 1.00 84.75 356 PRO A C 1
ATOM 2799 O O . PRO A 1 356 ? 7.780 -4.706 3.269 1.00 84.75 356 PRO A O 1
ATOM 2802 N N . ASN A 1 357 ? 9.987 -4.372 3.458 1.00 71.62 357 ASN A N 1
ATOM 2803 C CA . ASN A 1 357 ? 10.316 -5.797 3.536 1.00 71.62 357 ASN A CA 1
ATOM 2804 C C . ASN A 1 357 ? 9.879 -6.371 4.893 1.00 71.62 357 ASN A C 1
ATOM 2806 O O . ASN A 1 357 ? 9.986 -5.696 5.909 1.00 71.62 357 ASN A O 1
ATOM 2810 N N . ASN A 1 358 ? 9.396 -7.619 4.932 1.00 62.88 358 ASN A N 1
ATOM 2811 C CA . ASN A 1 358 ? 8.854 -8.266 6.144 1.00 62.88 358 ASN A CA 1
ATOM 2812 C C . ASN A 1 358 ? 7.658 -7.555 6.806 1.00 62.88 358 ASN A C 1
ATOM 2814 O O . ASN A 1 358 ? 7.218 -7.975 7.878 1.00 62.88 358 ASN A O 1
ATOM 2818 N N . TRP A 1 359 ? 7.069 -6.565 6.132 1.00 69.38 359 TRP A N 1
ATOM 2819 C CA . TRP A 1 359 ? 5.934 -5.785 6.612 1.00 69.38 359 TRP A CA 1
ATOM 2820 C C . TRP A 1 359 ? 4.746 -6.647 7.057 1.00 69.38 359 TRP A C 1
ATOM 2822 O O . TRP A 1 359 ? 4.160 -6.424 8.105 1.00 69.38 359 TRP A O 1
ATOM 2832 N N . GLU A 1 360 ? 4.420 -7.711 6.322 1.00 53.69 360 GLU A N 1
ATOM 2833 C CA . GLU A 1 360 ? 3.333 -8.626 6.702 1.00 53.69 360 GLU A CA 1
ATOM 2834 C C . GLU A 1 360 ? 3.622 -9.404 7.994 1.00 53.69 360 GLU A C 1
ATOM 2836 O O . GLU A 1 360 ? 2.694 -9.700 8.748 1.00 53.69 360 GLU A O 1
ATOM 2841 N N . ARG A 1 361 ? 4.895 -9.740 8.261 1.00 52.22 361 ARG A N 1
ATOM 2842 C CA . ARG A 1 361 ? 5.315 -10.383 9.516 1.00 52.22 361 ARG A CA 1
ATOM 2843 C C . ARG A 1 361 ? 5.288 -9.369 10.658 1.00 52.22 361 ARG A C 1
ATOM 2845 O O . ARG A 1 361 ? 4.693 -9.683 11.677 1.00 52.22 361 ARG A O 1
ATOM 2852 N N . GLN A 1 362 ? 5.813 -8.158 10.455 1.00 58.06 362 GLN A N 1
ATOM 2853 C CA . GLN A 1 362 ? 5.755 -7.065 11.436 1.00 58.06 362 GLN A CA 1
ATOM 2854 C C . GLN A 1 362 ? 4.315 -6.687 11.779 1.00 58.06 362 GLN A C 1
ATOM 2856 O O . GLN A 1 362 ? 3.941 -6.762 12.938 1.00 58.06 362 GLN A O 1
ATOM 2861 N N . VAL A 1 363 ? 3.455 -6.440 10.787 1.00 54.25 363 VAL A N 1
ATOM 2862 C CA . VAL A 1 363 ? 2.024 -6.176 10.997 1.00 54.25 363 VAL A CA 1
ATOM 2863 C C . VAL A 1 363 ? 1.342 -7.335 11.700 1.00 54.25 363 VAL A C 1
ATOM 2865 O O . VAL A 1 363 ? 0.459 -7.109 12.518 1.00 54.25 363 VAL A O 1
ATOM 2868 N N . ARG A 1 364 ? 1.695 -8.589 11.406 1.00 47.56 364 ARG A N 1
ATOM 2869 C CA . ARG A 1 364 ? 1.118 -9.740 12.111 1.00 47.56 364 ARG A CA 1
ATOM 2870 C C . ARG A 1 364 ? 1.592 -9.800 13.561 1.00 47.56 364 ARG A C 1
ATOM 2872 O O . ARG A 1 364 ? 0.756 -10.023 14.433 1.00 47.56 364 ARG A O 1
ATOM 2879 N N . ASP A 1 365 ? 2.875 -9.572 13.808 1.00 45.75 365 ASP A N 1
ATOM 2880 C CA . ASP A 1 365 ? 3.500 -9.637 15.126 1.00 45.75 365 ASP A CA 1
ATOM 2881 C C . ASP A 1 365 ? 3.043 -8.452 16.007 1.00 45.75 365 ASP A C 1
ATOM 2883 O O . ASP A 1 365 ? 2.594 -8.669 17.135 1.00 45.75 365 ASP A O 1
ATOM 2887 N N . GLU A 1 366 ? 2.978 -7.236 15.458 1.00 49.22 366 GLU A N 1
ATOM 2888 C CA . GLU A 1 366 ? 2.369 -6.033 16.046 1.00 49.22 366 GLU A CA 1
ATOM 2889 C C . GLU A 1 366 ? 0.861 -6.194 16.236 1.00 49.22 366 GLU A C 1
ATOM 2891 O O . GLU A 1 366 ? 0.354 -5.937 17.324 1.00 49.22 366 GLU A O 1
ATOM 2896 N N . ARG A 1 367 ? 0.109 -6.706 15.249 1.00 44.69 367 ARG A N 1
ATOM 2897 C CA . ARG A 1 367 ? -1.318 -7.023 15.442 1.00 44.69 367 ARG A CA 1
ATOM 2898 C C . ARG A 1 367 ? -1.504 -8.063 16.527 1.00 44.69 367 ARG A C 1
ATOM 2900 O O . ARG A 1 367 ? -2.512 -7.992 17.209 1.00 44.69 367 ARG A O 1
ATOM 2907 N N . THR A 1 368 ? -0.602 -9.021 16.729 1.00 41.97 368 THR A N 1
ATOM 2908 C CA . THR A 1 368 ? -0.713 -9.952 17.861 1.00 41.97 368 THR A CA 1
ATOM 2909 C C . THR A 1 368 ? -0.308 -9.312 19.189 1.00 41.97 368 THR A C 1
ATOM 2911 O O . THR A 1 368 ? -1.005 -9.527 20.181 1.00 41.97 368 THR A O 1
ATOM 2914 N N . GLY A 1 369 ? 0.733 -8.478 19.225 1.00 44.25 369 GLY A N 1
ATOM 2915 C CA . GLY A 1 369 ? 1.200 -7.770 20.423 1.00 44.25 369 GLY A CA 1
ATOM 2916 C C . GLY A 1 369 ? 0.254 -6.651 20.871 1.00 44.25 369 GLY A C 1
ATOM 2917 O O . GLY A 1 369 ? -0.290 -6.700 21.975 1.00 44.25 369 GLY A O 1
ATOM 2918 N N . SER A 1 370 ? -0.033 -5.699 19.982 1.00 48.12 370 SER A N 1
ATOM 2919 C CA . SER A 1 370 ? -0.954 -4.570 20.175 1.00 48.12 370 SER A CA 1
ATOM 2920 C C . SER A 1 370 ? -2.396 -5.026 20.404 1.00 48.12 370 SE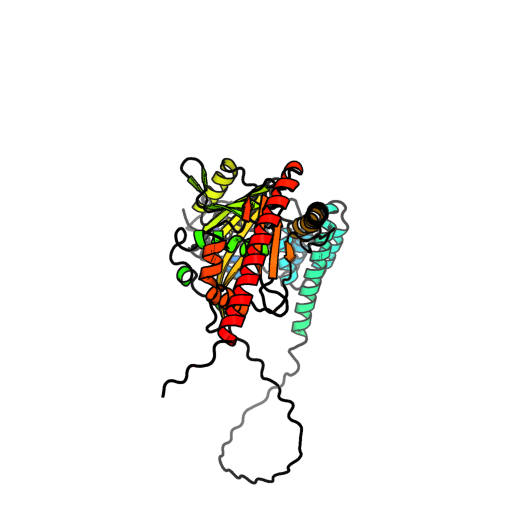R A C 1
ATOM 2922 O O . SER A 1 370 ? -3.067 -4.505 21.292 1.00 48.12 370 SER A O 1
ATOM 2924 N N . ARG A 1 371 ? -2.894 -6.068 19.715 1.00 47.19 371 ARG A N 1
ATOM 2925 C CA . ARG A 1 371 ? -4.223 -6.636 20.030 1.00 47.19 371 ARG A CA 1
ATOM 2926 C C . ARG A 1 371 ? -4.239 -7.293 21.398 1.00 47.19 371 ARG A C 1
ATOM 2928 O O . ARG A 1 371 ? -5.250 -7.181 22.075 1.00 47.19 371 ARG A O 1
ATOM 2935 N N . THR A 1 372 ? -3.165 -7.949 21.834 1.00 57.00 372 THR A N 1
ATOM 2936 C CA . THR A 1 372 ? -3.125 -8.547 23.178 1.00 57.00 372 THR A CA 1
ATOM 2937 C C . THR A 1 372 ? -3.140 -7.468 24.262 1.00 57.00 372 THR A C 1
ATOM 2939 O O . THR A 1 372 ? -3.906 -7.581 25.222 1.00 57.00 372 THR A O 1
ATOM 2942 N N . GLU A 1 373 ? -2.378 -6.388 24.076 1.00 65.31 373 GLU A N 1
ATOM 2943 C CA . GLU A 1 373 ? -2.325 -5.269 25.018 1.00 65.31 373 GLU A CA 1
ATOM 2944 C C . GLU A 1 373 ? -3.616 -4.429 24.996 1.00 65.31 373 GLU A C 1
ATOM 2946 O O . GLU A 1 373 ? -4.214 -4.200 26.044 1.00 65.31 373 GLU A O 1
ATOM 2951 N N . ASN A 1 374 ? -4.152 -4.067 23.828 1.00 63.22 374 ASN A N 1
ATOM 2952 C CA . ASN A 1 374 ? -5.426 -3.347 23.728 1.00 63.22 374 ASN A CA 1
ATOM 2953 C C . ASN A 1 374 ? -6.605 -4.180 24.238 1.00 63.22 374 ASN A C 1
ATOM 2955 O O . ASN A 1 374 ? -7.438 -3.661 24.974 1.00 63.22 374 ASN A O 1
ATOM 2959 N N . VAL A 1 375 ? -6.662 -5.487 23.947 1.00 66.69 375 VAL A N 1
ATOM 2960 C CA . VAL A 1 375 ? -7.679 -6.386 24.526 1.00 66.69 375 VAL A CA 1
ATOM 2961 C C . VAL A 1 375 ? -7.590 -6.387 26.049 1.00 66.69 375 VAL A C 1
ATOM 2963 O O . VAL A 1 375 ? -8.625 -6.351 26.716 1.00 66.69 375 VAL A O 1
ATOM 2966 N N . LYS A 1 376 ? -6.380 -6.413 26.620 1.00 79.12 376 LYS A N 1
ATOM 2967 C CA . LYS A 1 376 ? -6.184 -6.314 28.070 1.00 79.12 376 LYS A CA 1
ATOM 2968 C C . LYS A 1 376 ? -6.693 -4.974 28.604 1.00 79.12 376 LYS A C 1
ATOM 2970 O O . LYS A 1 376 ? -7.468 -4.965 29.558 1.00 79.12 376 LYS A O 1
ATOM 2975 N N . ARG A 1 377 ? -6.350 -3.861 27.961 1.00 79.75 377 AR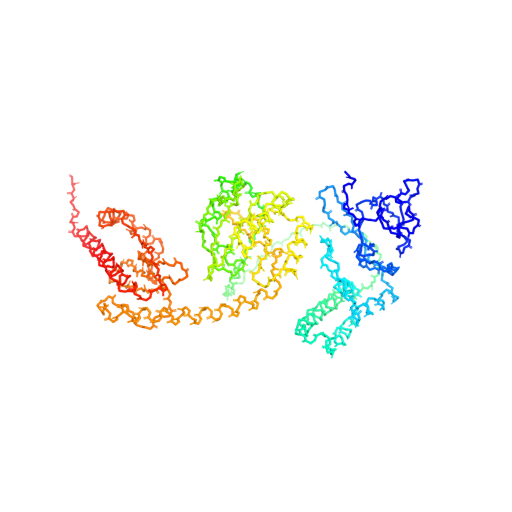G A N 1
ATOM 2976 C CA . ARG A 1 377 ? -6.795 -2.534 28.395 1.00 79.75 377 ARG A CA 1
ATOM 2977 C C . ARG A 1 377 ? -8.312 -2.336 28.251 1.00 79.75 377 ARG A C 1
ATOM 2979 O O . ARG A 1 377 ? -8.939 -1.819 29.170 1.00 79.75 377 ARG A O 1
ATOM 2986 N N . TYR A 1 378 ? -8.942 -2.824 27.176 1.00 79.69 378 TYR A N 1
ATOM 2987 C CA . TYR A 1 378 ? -10.407 -2.827 27.032 1.00 79.69 378 TYR A CA 1
ATOM 2988 C C . TYR A 1 378 ? -11.079 -3.643 28.134 1.00 79.69 378 TYR A C 1
ATOM 2990 O O . TYR A 1 378 ? -12.055 -3.188 28.730 1.00 79.69 378 TYR A O 1
ATOM 2998 N N . ARG A 1 379 ? -10.534 -4.822 28.463 1.00 85.00 379 ARG A N 1
ATOM 2999 C CA . ARG A 1 379 ? -11.044 -5.643 29.570 1.00 85.00 379 ARG A CA 1
ATOM 3000 C C . ARG A 1 379 ? -11.002 -4.890 30.886 1.00 85.00 379 ARG A C 1
ATOM 3002 O O . ARG A 1 379 ? -11.974 -4.944 31.638 1.00 85.00 379 ARG A O 1
ATOM 3009 N N . GLU A 1 380 ? -9.897 -4.212 31.168 1.00 91.75 380 GLU A N 1
ATOM 3010 C CA . GLU A 1 380 ? -9.726 -3.425 32.387 1.00 91.75 380 GLU A CA 1
ATOM 3011 C C . GLU A 1 380 ? -10.707 -2.249 32.431 1.00 91.75 380 GLU A C 1
ATOM 3013 O O . GLU A 1 380 ? -11.433 -2.113 33.419 1.00 91.75 380 GLU A O 1
ATOM 3018 N N . PHE A 1 381 ? -10.814 -1.474 31.348 1.00 93.75 381 PHE A N 1
ATOM 3019 C CA . PHE A 1 381 ? -11.748 -0.353 31.258 1.00 93.75 381 PHE A CA 1
ATOM 3020 C C . PHE A 1 381 ? -13.207 -0.797 31.408 1.00 93.75 381 PHE A C 1
ATOM 3022 O O . PHE A 1 381 ? -13.926 -0.274 32.254 1.00 93.75 381 PHE A O 1
ATOM 3029 N N . TRP A 1 382 ? -13.663 -1.809 30.663 1.00 92.62 382 TRP A N 1
ATOM 3030 C CA . TRP A 1 382 ? -15.052 -2.270 30.767 1.00 92.62 382 TRP A CA 1
ATOM 3031 C C . TRP A 1 382 ? -15.361 -2.932 32.111 1.00 92.62 382 TRP A C 1
ATOM 3033 O O . TRP A 1 382 ? -16.493 -2.872 32.586 1.00 92.62 382 TRP A O 1
ATOM 3043 N N . THR A 1 383 ? -14.359 -3.529 32.763 1.00 94.31 383 THR A N 1
ATOM 3044 C CA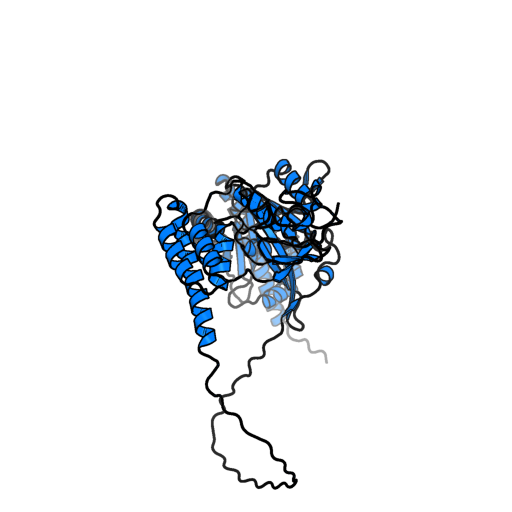 . THR A 1 383 ? -14.492 -3.993 34.152 1.00 94.31 383 THR A CA 1
ATOM 3045 C C . THR A 1 383 ? -14.658 -2.819 35.113 1.00 94.31 383 THR A C 1
ATOM 3047 O O . THR A 1 383 ? -15.483 -2.896 36.024 1.00 94.31 383 THR A O 1
ATOM 3050 N N . HIS A 1 384 ? -13.910 -1.733 34.908 1.00 95.38 384 HIS A N 1
ATOM 3051 C CA . HIS A 1 384 ? -14.050 -0.497 35.676 1.00 95.38 384 HIS A CA 1
ATOM 3052 C C . HIS A 1 384 ? -15.432 0.137 35.481 1.00 95.38 384 HIS A C 1
ATOM 3054 O O . HIS A 1 384 ? -16.138 0.369 36.462 1.00 95.38 384 HIS A O 1
ATOM 3060 N N . TYR A 1 385 ? -15.870 0.290 34.229 1.00 95.88 385 TYR A N 1
ATOM 3061 C CA . TYR A 1 385 ? -17.197 0.796 33.878 1.00 95.88 385 TYR A CA 1
ATOM 3062 C C . TYR A 1 385 ? -18.312 -0.031 34.529 1.00 95.88 385 TYR A C 1
ATOM 3064 O O . TYR A 1 385 ? -19.158 0.514 35.231 1.00 95.88 385 TYR A O 1
ATOM 3072 N N . ALA A 1 386 ? -18.294 -1.359 34.359 1.00 94.44 386 ALA A N 1
ATOM 3073 C CA . ALA A 1 386 ? -19.326 -2.245 34.901 1.00 94.44 386 ALA A CA 1
ATOM 3074 C C . ALA A 1 386 ? -19.358 -2.259 36.439 1.00 94.44 386 ALA A C 1
ATOM 3076 O O . ALA A 1 386 ? -20.417 -2.462 37.032 1.00 94.44 386 ALA A O 1
ATOM 3077 N N . ARG A 1 387 ? -18.214 -2.031 37.102 1.00 95.56 387 ARG A N 1
ATOM 3078 C CA . ARG A 1 387 ? -18.154 -1.868 38.562 1.00 95.56 387 ARG A CA 1
ATOM 3079 C C . ARG A 1 387 ? -18.805 -0.559 39.004 1.00 95.56 387 ARG A C 1
ATOM 3081 O O . ARG A 1 387 ? -19.469 -0.542 40.037 1.00 95.56 387 ARG A O 1
ATOM 3088 N N . ARG A 1 388 ? -18.596 0.518 38.247 1.00 96.06 388 ARG A N 1
ATOM 3089 C CA . ARG A 1 388 ? -19.123 1.851 38.554 1.00 96.06 388 ARG A CA 1
ATOM 3090 C C . ARG A 1 388 ? -20.619 1.972 38.252 1.00 96.06 388 ARG A C 1
ATOM 3092 O O . ARG A 1 388 ? -21.356 2.514 39.068 1.00 96.06 388 ARG A O 1
ATOM 3099 N N . TYR A 1 389 ? -21.066 1.400 37.135 1.00 96.19 389 TYR A N 1
ATOM 3100 C CA . TYR A 1 389 ? -22.449 1.447 36.651 1.00 96.19 389 TYR A CA 1
ATOM 3101 C C . TYR A 1 389 ? -23.008 0.043 36.364 1.00 96.19 389 TYR A C 1
ATOM 3103 O O . TYR A 1 389 ? -23.237 -0.328 35.210 1.00 96.19 389 TYR A O 1
ATOM 3111 N N . PRO A 1 390 ? -23.280 -0.770 37.403 1.00 92.12 390 PRO A N 1
ATOM 3112 C CA . PRO A 1 390 ? -23.754 -2.147 37.225 1.00 92.12 390 PRO A CA 1
ATOM 3113 C C . PRO A 1 390 ? -25.145 -2.248 36.569 1.00 92.12 390 PRO A C 1
ATOM 3115 O O . PRO A 1 390 ? -25.506 -3.308 36.059 1.00 92.12 390 PRO A O 1
ATOM 3118 N N . GLY A 1 391 ? -25.929 -1.163 36.573 1.00 88.44 391 GLY A N 1
ATOM 3119 C CA . GLY A 1 391 ? -27.277 -1.103 35.995 1.00 88.44 391 GLY A CA 1
ATOM 3120 C C . GLY A 1 391 ? -27.327 -0.961 34.470 1.00 88.44 391 GLY A C 1
ATOM 3121 O O . GLY A 1 391 ? -28.369 -1.227 33.876 1.00 88.44 391 GLY A O 1
ATOM 3122 N N . ASP A 1 392 ? -26.212 -0.609 33.826 1.00 90.50 392 ASP A N 1
ATOM 3123 C CA . ASP A 1 392 ? -26.182 -0.258 32.397 1.00 90.50 392 ASP A CA 1
ATOM 3124 C C . ASP A 1 392 ? -26.130 -1.483 31.469 1.00 90.50 392 ASP A C 1
ATOM 3126 O O . ASP A 1 392 ? -26.232 -1.369 30.247 1.00 90.50 392 ASP A O 1
ATOM 3130 N N . GLY A 1 393 ? -25.979 -2.685 32.034 1.00 86.19 393 GLY A N 1
ATOM 3131 C CA . GLY A 1 393 ? -25.958 -3.940 31.276 1.00 86.19 393 GLY A CA 1
ATOM 3132 C C . GLY A 1 393 ? -24.664 -4.189 30.491 1.00 86.19 393 GLY A C 1
ATOM 3133 O O . GLY A 1 393 ? -24.619 -5.099 29.659 1.00 86.19 393 GLY A O 1
ATOM 3134 N N . ILE A 1 394 ? -23.606 -3.418 30.760 1.00 88.12 394 ILE A N 1
ATOM 3135 C CA . ILE A 1 394 ? -22.271 -3.614 30.189 1.00 88.12 394 ILE A CA 1
ATOM 3136 C C . ILE A 1 394 ? -21.554 -4.761 30.909 1.00 88.12 394 ILE A C 1
ATOM 3138 O O . ILE A 1 394 ? -21.502 -4.822 32.136 1.00 88.12 394 ILE A O 1
ATOM 3142 N N . LYS A 1 395 ? -20.992 -5.699 30.139 1.00 81.38 395 LYS A N 1
ATOM 3143 C CA . LYS A 1 395 ? -20.271 -6.852 30.692 1.00 81.38 395 LYS A CA 1
ATOM 3144 C C . LYS A 1 395 ? -18.859 -6.459 31.122 1.00 81.38 395 LYS A C 1
ATOM 3146 O O . LYS A 1 395 ? -18.115 -5.870 30.342 1.00 81.38 395 LYS A O 1
ATOM 3151 N N . ALA A 1 396 ? -18.466 -6.882 32.322 1.00 80.44 396 ALA A N 1
ATOM 3152 C CA . ALA A 1 396 ? -17.072 -6.842 32.750 1.00 80.44 396 ALA A CA 1
ATOM 3153 C C . ALA A 1 396 ? -16.190 -7.742 31.864 1.00 80.44 396 ALA A C 1
ATOM 3155 O O . ALA A 1 396 ? -16.679 -8.689 31.240 1.00 80.44 396 ALA A O 1
ATOM 3156 N N . ASN A 1 397 ? -14.882 -7.469 31.848 1.00 73.38 397 ASN A N 1
ATOM 3157 C CA . ASN A 1 397 ? -13.883 -8.227 31.089 1.00 73.38 397 ASN A CA 1
ATOM 3158 C C . ASN A 1 397 ? -14.193 -8.320 29.579 1.00 73.38 397 ASN A C 1
ATOM 3160 O O . ASN A 1 397 ? -13.896 -9.319 28.915 1.00 73.38 397 ASN A O 1
ATOM 3164 N N . HIS A 1 398 ? -14.814 -7.277 29.027 1.00 74.69 398 HIS A N 1
ATOM 3165 C CA . HIS A 1 398 ? -15.127 -7.204 27.607 1.00 74.69 398 HIS A CA 1
ATOM 3166 C C . HIS A 1 398 ? -13.873 -6.835 26.809 1.00 74.69 398 HIS A C 1
ATOM 3168 O O . HIS A 1 398 ? -13.245 -5.817 27.059 1.00 74.69 398 HIS A O 1
ATOM 3174 N N . GLY A 1 399 ? -13.462 -7.692 25.875 1.00 67.69 399 GLY A N 1
ATOM 3175 C CA . GLY A 1 399 ? -12.176 -7.561 25.175 1.00 67.69 399 GLY A CA 1
ATOM 3176 C C . GLY A 1 399 ? -12.192 -6.704 23.915 1.00 67.69 399 GLY A C 1
ATOM 3177 O O . GLY A 1 399 ? -11.221 -6.739 23.169 1.00 67.69 399 GLY A O 1
ATOM 3178 N N . LEU A 1 400 ? -13.287 -5.999 23.635 1.00 66.50 400 LEU A N 1
ATOM 3179 C CA . LEU A 1 400 ? -13.440 -5.188 22.427 1.00 66.50 400 LEU A CA 1
ATOM 3180 C C . LEU A 1 400 ? -13.617 -3.716 22.795 1.00 66.50 400 LEU A C 1
ATOM 3182 O O . LEU A 1 400 ? -14.178 -3.403 23.842 1.00 66.50 400 LEU A O 1
ATOM 3186 N N . ALA A 1 401 ? -13.226 -2.830 21.881 1.00 66.75 401 ALA A N 1
ATOM 3187 C CA . ALA A 1 401 ? -13.408 -1.384 22.007 1.00 66.75 401 ALA A CA 1
ATOM 3188 C C . ALA A 1 401 ? -14.880 -0.961 22.157 1.00 66.75 401 ALA A C 1
ATOM 3190 O O . ALA A 1 401 ? -15.173 0.072 22.743 1.00 66.75 401 ALA A O 1
ATOM 3191 N N . ASN A 1 402 ? -15.818 -1.764 21.645 1.00 74.38 402 ASN A N 1
ATOM 3192 C CA . ASN A 1 402 ? -17.245 -1.453 21.659 1.00 74.38 402 ASN A CA 1
ATOM 3193 C C . ASN A 1 402 ? -18.009 -2.410 22.562 1.00 74.38 402 ASN A C 1
ATOM 3195 O O . ASN A 1 402 ? -17.920 -3.621 22.362 1.00 74.38 402 ASN A O 1
ATOM 3199 N N . ALA A 1 403 ? -18.821 -1.881 23.470 1.00 80.56 403 ALA A N 1
ATOM 3200 C CA . ALA A 1 403 ? -19.799 -2.632 24.243 1.00 80.56 403 ALA A CA 1
ATOM 3201 C C . ALA A 1 403 ? -21.225 -2.246 23.822 1.00 80.56 403 ALA A C 1
ATOM 3203 O O . ALA A 1 403 ? -21.498 -1.103 23.468 1.00 80.56 403 ALA A O 1
ATOM 3204 N N . TRP A 1 404 ? -22.154 -3.203 23.851 1.00 82.44 404 TRP A N 1
ATOM 3205 C CA . TRP A 1 404 ? -23.519 -2.994 23.359 1.00 82.44 404 TRP A CA 1
ATOM 3206 C C . TRP A 1 404 ? -24.548 -3.102 24.472 1.00 82.44 404 TRP A C 1
ATOM 3208 O O . TRP A 1 404 ? -24.574 -4.092 25.205 1.00 82.44 404 TRP A O 1
ATOM 3218 N N . VAL A 1 405 ? -25.467 -2.144 24.494 1.00 86.12 405 VAL A N 1
ATOM 3219 C CA . VAL A 1 405 ? -26.704 -2.183 25.270 1.00 86.12 405 VAL A CA 1
ATOM 3220 C C . VAL A 1 405 ? -27.850 -2.501 24.318 1.00 86.12 405 VAL A C 1
ATOM 3222 O O . VAL A 1 405 ? -27.968 -1.911 23.241 1.00 86.12 405 VAL A O 1
ATOM 3225 N N . ARG A 1 406 ? -28.692 -3.464 24.701 1.00 85.00 406 ARG A N 1
ATOM 3226 C CA . ARG A 1 406 ? -29.853 -3.896 23.913 1.00 85.00 406 ARG A CA 1
ATOM 3227 C C . ARG A 1 406 ? -31.148 -3.549 24.649 1.00 85.00 406 ARG A C 1
ATOM 3229 O O . ARG A 1 406 ? -31.527 -4.273 25.571 1.00 85.00 406 ARG A O 1
ATOM 3236 N N . PRO A 1 407 ? -31.819 -2.455 24.263 1.00 77.12 407 PRO A N 1
ATOM 3237 C CA . PRO A 1 407 ? -33.158 -2.131 24.743 1.00 77.12 407 PRO A CA 1
ATOM 3238 C C . PRO A 1 407 ? -34.177 -3.186 24.278 1.00 77.12 407 PRO A C 1
ATOM 3240 O O . PRO A 1 407 ? -33.965 -3.868 23.276 1.00 77.12 407 PRO A O 1
ATOM 3243 N N . ARG A 1 408 ? -35.297 -3.343 24.995 1.00 69.19 408 ARG A N 1
ATOM 3244 C CA . ARG A 1 408 ? -36.384 -4.258 24.582 1.00 69.19 408 ARG A CA 1
ATOM 3245 C C . ARG A 1 408 ? -37.215 -3.648 23.439 1.00 69.19 408 ARG A C 1
ATOM 3247 O O . ARG A 1 408 ? -37.255 -2.432 23.305 1.00 69.19 408 ARG A O 1
ATOM 3254 N N . ASN A 1 409 ? -37.971 -4.493 22.728 1.00 60.69 409 ASN A N 1
ATOM 3255 C CA . ASN A 1 409 ? -39.065 -4.128 21.805 1.00 60.69 409 ASN A CA 1
ATOM 3256 C C . ASN A 1 409 ? -38.652 -3.326 20.552 1.00 60.69 409 ASN A C 1
ATOM 3258 O O . ASN A 1 409 ? -38.800 -2.110 20.543 1.00 60.69 409 ASN A O 1
ATOM 3262 N N . GLU A 1 410 ? -38.203 -4.005 19.486 1.00 65.06 410 GLU A N 1
ATOM 3263 C CA . GLU A 1 410 ? -38.035 -3.449 18.116 1.00 65.06 410 GLU A CA 1
ATOM 3264 C C . GLU A 1 410 ? -37.237 -2.130 18.001 1.00 65.06 410 GLU A C 1
ATOM 3266 O O . GLU 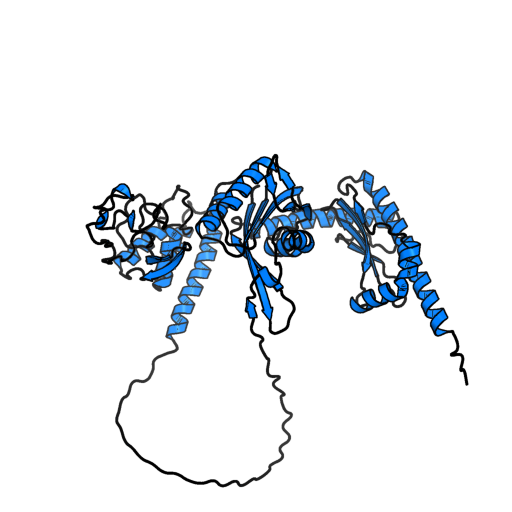A 1 410 ? -37.280 -1.441 16.986 1.00 65.06 410 GLU A O 1
ATOM 3271 N N . ALA A 1 411 ? -36.480 -1.772 19.034 1.00 74.19 411 ALA A N 1
ATOM 3272 C CA . ALA A 1 411 ? -35.644 -0.587 19.061 1.00 74.19 411 ALA A CA 1
ATOM 3273 C C . ALA A 1 411 ? -34.245 -0.885 18.498 1.00 74.19 411 ALA A C 1
ATOM 3275 O O . ALA A 1 411 ? -33.782 -2.031 18.561 1.00 74.19 411 ALA A O 1
ATOM 3276 N N . PRO A 1 412 ? -33.526 0.133 17.994 1.00 81.00 412 PRO A N 1
ATOM 3277 C CA . PRO A 1 412 ? -32.111 -0.022 17.692 1.00 81.00 412 PRO A CA 1
ATOM 3278 C C . PRO A 1 412 ? -31.310 -0.359 18.959 1.00 81.00 412 PRO A C 1
ATOM 3280 O O . PRO A 1 412 ? -31.666 0.031 20.073 1.00 81.00 412 PRO A O 1
ATOM 3283 N N . ALA A 1 413 ? -30.189 -1.054 18.785 1.00 82.38 413 ALA A N 1
ATOM 3284 C CA . ALA A 1 413 ? -29.212 -1.220 19.854 1.00 82.38 413 ALA A CA 1
ATOM 3285 C C . ALA A 1 413 ? -28.446 0.090 20.096 1.00 82.38 413 ALA A C 1
ATOM 3287 O O . ALA A 1 413 ? -28.445 0.999 19.263 1.00 82.38 413 ALA A O 1
ATOM 3288 N N . ILE A 1 414 ? -27.754 0.175 21.228 1.00 81.38 414 ILE A N 1
ATOM 3289 C CA . ILE A 1 414 ? -26.858 1.285 21.555 1.00 81.38 414 ILE A CA 1
ATOM 3290 C C . ILE A 1 414 ? -25.444 0.717 21.705 1.00 81.38 414 ILE A C 1
ATOM 3292 O O . ILE A 1 414 ? -25.237 -0.238 22.449 1.00 81.38 414 ILE A O 1
ATOM 3296 N N . SER A 1 415 ? -24.476 1.273 20.983 1.00 74.75 415 SER A N 1
ATOM 3297 C CA . SER A 1 415 ? -23.055 0.938 21.111 1.00 74.75 415 SER A CA 1
ATOM 3298 C C . SER A 1 415 ? -22.367 2.018 21.925 1.00 74.75 415 SER A C 1
ATOM 3300 O O . SER A 1 415 ? -22.418 3.174 21.519 1.00 74.75 415 SER A O 1
ATOM 3302 N N . LEU A 1 416 ? -21.709 1.649 23.019 1.00 79.50 416 LEU A N 1
ATOM 3303 C CA . LEU A 1 416 ? -20.728 2.481 23.705 1.00 79.50 416 LEU A CA 1
ATOM 3304 C C . LEU A 1 416 ? -19.359 2.106 23.144 1.00 79.50 416 LEU A C 1
ATOM 3306 O O . LEU A 1 416 ? -18.981 0.936 23.160 1.00 79.50 416 LEU A O 1
ATOM 3310 N N . ALA A 1 417 ? -18.648 3.089 22.621 1.00 65.50 417 ALA A N 1
ATOM 3311 C CA . ALA A 1 417 ? -17.315 2.954 22.073 1.00 65.50 417 ALA A CA 1
ATOM 3312 C C . ALA A 1 417 ? -16.312 3.566 23.044 1.00 65.50 417 ALA A C 1
ATOM 3314 O O . ALA A 1 417 ? -16.532 4.653 23.576 1.00 65.50 417 ALA A O 1
ATOM 3315 N N . PHE A 1 418 ? -15.209 2.873 23.257 1.00 66.44 418 PHE A N 1
ATOM 3316 C CA . PHE A 1 418 ? -14.069 3.372 23.998 1.00 66.44 418 PHE A CA 1
ATOM 3317 C C . PHE A 1 418 ? -12.812 2.904 23.279 1.00 66.44 418 PHE A C 1
ATOM 3319 O O . PHE A 1 418 ? -12.572 1.702 23.136 1.00 66.44 418 PHE A O 1
ATOM 3326 N N . SER A 1 419 ? -12.032 3.859 22.787 1.00 69.12 419 SER A N 1
ATOM 3327 C CA . SER A 1 419 ? -10.880 3.570 21.950 1.00 69.12 419 SER A CA 1
ATOM 3328 C C . SER A 1 419 ? -9.612 4.092 22.595 1.00 69.12 419 SER A C 1
ATOM 3330 O O . SER A 1 419 ? -9.441 5.295 22.761 1.00 69.12 419 SER A O 1
ATOM 3332 N N . TYR A 1 420 ? -8.719 3.155 22.919 1.00 60.59 420 TYR A N 1
ATOM 3333 C CA . TYR A 1 420 ? -7.361 3.462 23.347 1.00 60.59 420 TYR A CA 1
ATOM 3334 C C . TYR A 1 420 ? -6.550 4.136 22.253 1.00 60.59 420 TYR A C 1
ATOM 3336 O O . TYR A 1 420 ? -5.862 5.103 22.542 1.00 60.59 420 TYR A O 1
ATOM 3344 N N . ALA A 1 421 ? -6.643 3.628 21.023 1.00 49.69 421 ALA A N 1
ATOM 3345 C CA . ALA A 1 421 ? -5.818 4.080 19.907 1.00 49.69 421 ALA A CA 1
ATOM 3346 C C . ALA A 1 421 ? -6.077 5.551 19.557 1.00 49.69 421 ALA A C 1
ATOM 3348 O O . ALA A 1 421 ? -5.148 6.306 19.321 1.00 49.69 421 ALA A O 1
ATOM 3349 N N . SER A 1 422 ? -7.342 5.956 19.611 1.00 44.78 422 SER A N 1
ATOM 3350 C CA . SER A 1 422 ? -7.820 7.225 19.060 1.00 44.78 422 SER A CA 1
ATOM 3351 C C . SER A 1 422 ? -8.265 8.228 20.121 1.00 44.78 422 SER A C 1
ATOM 3353 O O . SER A 1 422 ? -8.928 9.214 19.806 1.00 44.78 422 SER A O 1
ATOM 3355 N N . GLY A 1 423 ? -8.010 7.935 21.402 1.00 64.50 423 GLY A N 1
ATOM 3356 C CA . GLY A 1 423 ? -8.272 8.866 22.498 1.00 64.50 423 GLY A CA 1
ATOM 3357 C C . GLY A 1 423 ? -9.715 9.374 22.554 1.00 64.50 423 GLY A C 1
ATOM 3358 O O . GLY A 1 423 ? -9.945 10.581 22.667 1.00 64.50 423 GLY A O 1
ATOM 3359 N N . TYR A 1 424 ? -10.715 8.495 22.429 1.00 73.81 424 TYR A N 1
ATOM 3360 C CA . TYR A 1 424 ? -12.113 8.925 22.533 1.00 73.81 424 TYR A CA 1
ATOM 3361 C C . TYR A 1 424 ? -13.013 7.919 23.244 1.00 73.81 424 TYR A C 1
ATOM 3363 O O . TYR A 1 424 ? -12.758 6.711 23.301 1.00 73.81 424 TYR A O 1
ATOM 3371 N N . ALA A 1 425 ? -14.136 8.445 23.729 1.00 76.81 425 ALA A N 1
ATOM 3372 C CA . ALA A 1 425 ? -15.302 7.663 24.105 1.00 76.81 425 ALA A CA 1
ATOM 3373 C C . ALA A 1 425 ? -16.535 8.161 23.348 1.00 76.81 425 ALA A C 1
ATOM 3375 O O . ALA A 1 425 ? -16.684 9.354 23.092 1.00 76.81 425 ALA A O 1
ATOM 3376 N N . GLY A 1 426 ? -17.406 7.244 22.942 1.00 78.94 426 GLY A N 1
ATOM 3377 C CA . GLY A 1 426 ? -18.555 7.554 22.102 1.00 78.94 426 GLY A CA 1
ATOM 3378 C C . GLY A 1 426 ? -19.748 6.655 22.352 1.00 78.94 426 GLY A C 1
ATOM 3379 O O . GLY A 1 426 ? -19.656 5.622 23.009 1.00 78.94 426 GLY A O 1
ATOM 3380 N N . ILE A 1 427 ? -20.899 7.069 21.843 1.00 82.62 427 ILE A N 1
ATOM 3381 C CA . ILE A 1 427 ? -22.159 6.365 22.005 1.00 82.62 427 ILE A CA 1
ATOM 3382 C C . ILE A 1 427 ? -23.101 6.589 20.822 1.00 82.62 427 ILE A C 1
ATOM 3384 O O . ILE A 1 427 ? -23.471 7.712 20.475 1.00 82.62 427 ILE A O 1
ATOM 3388 N N . PHE A 1 428 ? -23.535 5.486 20.216 1.00 77.12 428 PHE A N 1
ATOM 3389 C CA . PHE A 1 428 ? -24.216 5.493 18.924 1.00 77.12 428 PHE A CA 1
ATOM 3390 C C . PHE A 1 428 ? -25.430 4.567 18.917 1.00 77.12 428 PHE A C 1
ATOM 3392 O O . PHE A 1 428 ? -25.375 3.456 19.443 1.00 77.12 428 PHE A O 1
ATOM 3399 N N . PHE A 1 429 ? -26.506 4.969 18.235 1.00 80.81 429 PHE A N 1
ATOM 3400 C CA . PHE A 1 429 ? -27.547 4.018 17.834 1.00 80.81 429 PHE A CA 1
ATOM 3401 C C . PHE A 1 429 ? -27.005 3.100 16.740 1.00 80.81 429 PHE A C 1
ATOM 3403 O O . PHE A 1 429 ? -26.524 3.588 15.716 1.00 80.81 429 PHE A O 1
ATOM 3410 N N . THR A 1 430 ? -27.126 1.794 16.934 1.00 72.50 430 THR A N 1
ATOM 3411 C CA . THR A 1 430 ? -26.627 0.761 16.027 1.00 72.50 430 THR A CA 1
ATOM 3412 C C . THR A 1 430 ? -27.661 -0.345 15.814 1.00 72.50 430 THR A C 1
ATOM 3414 O O . THR A 1 430 ? -28.736 -0.365 16.414 1.00 72.50 430 THR A O 1
ATOM 3417 N N . THR A 1 431 ? -27.348 -1.271 14.921 1.00 69.88 431 THR A N 1
ATOM 3418 C CA . THR A 1 431 ? -28.177 -2.430 14.597 1.00 69.88 431 THR A CA 1
ATOM 3419 C C . THR A 1 431 ? -28.013 -3.542 15.633 1.00 69.88 431 THR A C 1
ATOM 3421 O O . THR A 1 431 ? -26.912 -3.789 16.127 1.00 69.88 431 THR A O 1
ATOM 3424 N N . GLN A 1 432 ? -29.092 -4.267 15.917 1.00 70.50 432 GLN A N 1
ATOM 3425 C CA . GLN A 1 432 ? -29.030 -5.596 16.537 1.00 70.50 432 GLN A CA 1
ATOM 3426 C C . GLN A 1 432 ? -29.221 -6.678 15.471 1.00 70.50 432 GLN A C 1
ATOM 3428 O O . GLN A 1 432 ? -29.559 -6.362 14.336 1.00 70.50 432 GLN A O 1
ATOM 3433 N N . ARG A 1 433 ? -28.986 -7.950 15.823 1.00 56.16 433 ARG A N 1
ATOM 3434 C CA . ARG A 1 433 ? -28.978 -9.077 14.870 1.00 56.16 433 ARG A CA 1
ATOM 3435 C C . ARG A 1 433 ? -30.242 -9.144 13.997 1.00 56.16 433 ARG A C 1
ATOM 3437 O O . ARG A 1 433 ? -30.127 -9.461 12.822 1.00 56.16 433 ARG A O 1
ATOM 3444 N N . ASP A 1 434 ? -31.386 -8.751 14.556 1.00 60.06 434 ASP A N 1
ATOM 3445 C CA . ASP A 1 434 ? -32.697 -8.780 13.894 1.00 60.06 434 ASP A CA 1
ATOM 3446 C C . ASP A 1 434 ? -33.183 -7.385 13.439 1.00 60.06 434 ASP A C 1
ATOM 3448 O O . ASP A 1 434 ? -34.342 -7.212 13.077 1.00 60.06 434 ASP A O 1
ATOM 3452 N N . PHE A 1 435 ? -32.320 -6.361 13.475 1.00 66.06 435 PHE A N 1
ATOM 3453 C CA . PHE A 1 435 ? -32.660 -4.973 13.140 1.00 66.06 435 PHE A CA 1
ATOM 3454 C C . PHE A 1 435 ? -31.690 -4.442 12.081 1.00 66.06 435 PHE A C 1
ATOM 3456 O O . PHE A 1 435 ? -30.551 -4.101 12.397 1.00 66.06 435 PHE A O 1
ATOM 3463 N N . SER A 1 436 ? -32.122 -4.412 10.817 1.00 73.38 436 SER A N 1
ATOM 3464 C CA . SER A 1 436 ? -31.259 -4.091 9.671 1.00 73.38 436 SER A CA 1
ATOM 3465 C C . SER A 1 436 ? -30.795 -2.627 9.651 1.00 73.38 436 SER A C 1
ATOM 3467 O O . SER A 1 436 ? -31.341 -1.756 10.334 1.00 73.38 436 SER A O 1
ATOM 3469 N N . ARG A 1 437 ? -29.778 -2.329 8.829 1.00 69.50 437 ARG A N 1
ATOM 3470 C CA . ARG A 1 437 ? -29.327 -0.944 8.598 1.00 69.50 437 ARG A CA 1
ATOM 3471 C C . ARG A 1 437 ? -30.429 -0.080 7.979 1.00 69.50 437 ARG A C 1
ATOM 3473 O O . ARG A 1 437 ? -30.550 1.087 8.347 1.00 69.50 437 ARG A O 1
ATOM 3480 N N . ASP A 1 438 ? -31.253 -0.657 7.107 1.00 75.69 438 ASP A N 1
ATOM 3481 C CA . ASP A 1 438 ? -32.395 0.037 6.508 1.00 75.69 438 ASP A CA 1
ATOM 3482 C C . ASP A 1 438 ? -33.464 0.355 7.557 1.00 75.69 438 ASP A C 1
ATOM 3484 O O . ASP A 1 438 ? -33.914 1.496 7.635 1.00 75.69 438 ASP A O 1
ATOM 3488 N N . ALA A 1 439 ? -33.765 -0.593 8.452 1.00 74.38 439 ALA A N 1
ATOM 3489 C CA . ALA A 1 439 ? -34.670 -0.369 9.579 1.00 74.38 439 ALA A CA 1
ATOM 3490 C C . ALA A 1 439 ? -34.142 0.716 10.535 1.00 74.38 439 ALA A C 1
ATOM 3492 O O . ALA A 1 439 ? -34.907 1.545 11.025 1.00 74.38 439 ALA A O 1
ATOM 3493 N N . LEU A 1 440 ? -32.823 0.782 10.760 1.00 78.19 440 LEU A N 1
ATOM 3494 C CA . LEU A 1 440 ? -32.200 1.861 11.536 1.00 78.19 440 LEU A CA 1
ATOM 3495 C C . LEU A 1 440 ? -32.345 3.223 10.859 1.00 78.19 440 LEU A C 1
ATOM 3497 O O . LEU A 1 440 ? -32.636 4.213 11.536 1.00 78.19 440 LEU A O 1
ATOM 3501 N N . LYS A 1 441 ? -32.145 3.287 9.541 1.00 75.50 441 LYS A N 1
ATOM 3502 C CA . LYS A 1 441 ? -32.312 4.518 8.763 1.00 75.50 441 LYS A CA 1
ATOM 3503 C C . LYS A 1 441 ? -33.766 4.989 8.791 1.00 75.50 441 LYS A C 1
ATOM 3505 O O . LYS A 1 441 ? -34.016 6.165 9.055 1.00 75.50 441 LYS A O 1
ATOM 3510 N N . GLU A 1 442 ? -34.708 4.073 8.592 1.00 81.25 442 GLU A N 1
ATOM 3511 C CA . GLU A 1 442 ? -36.143 4.343 8.663 1.00 81.25 442 GLU A CA 1
ATOM 3512 C C . GLU A 1 442 ? -36.557 4.820 10.062 1.00 81.25 442 GLU A C 1
ATOM 3514 O O . GLU A 1 442 ? -37.197 5.865 10.197 1.00 81.25 442 GLU A O 1
ATOM 3519 N N . TRP A 1 443 ? -36.118 4.124 11.116 1.00 85.06 443 TRP A N 1
ATOM 3520 C CA . TRP A 1 443 ? -36.397 4.493 12.504 1.00 85.06 443 TRP A CA 1
ATOM 3521 C C . TRP A 1 443 ? -35.854 5.886 12.846 1.00 85.06 443 TRP A C 1
ATOM 3523 O O . TRP A 1 443 ? -36.587 6.722 13.379 1.00 85.06 443 TRP A O 1
ATOM 3533 N N . ARG A 1 444 ? -34.599 6.187 12.478 1.00 80.69 444 ARG A N 1
ATOM 3534 C CA . ARG A 1 444 ? -34.006 7.523 12.673 1.00 80.69 444 ARG A CA 1
ATOM 3535 C C . ARG A 1 444 ? -34.790 8.599 11.923 1.00 80.69 444 ARG A C 1
ATOM 3537 O O . ARG A 1 444 ? -34.998 9.678 12.469 1.00 80.69 444 ARG A O 1
ATOM 3544 N N . GLY A 1 445 ? -35.253 8.307 10.706 1.00 80.06 445 GLY A N 1
ATOM 3545 C CA . GLY A 1 445 ? -36.109 9.207 9.932 1.00 80.06 445 GLY A CA 1
ATOM 3546 C C . GLY A 1 445 ? -37.445 9.480 10.627 1.00 80.06 445 GLY A C 1
ATOM 3547 O O . GLY A 1 445 ? -37.823 10.637 10.814 1.00 80.06 445 GLY A O 1
ATOM 3548 N N . LYS A 1 446 ? -38.126 8.422 11.083 1.00 84.69 446 LYS A N 1
ATOM 3549 C CA . LYS A 1 446 ? -39.421 8.493 11.778 1.00 84.69 446 LYS A CA 1
ATOM 3550 C C . LYS A 1 446 ? -39.348 9.255 13.105 1.00 84.69 446 LYS A C 1
ATOM 3552 O O . LYS A 1 446 ? -40.296 9.953 13.458 1.00 84.69 446 LYS A O 1
ATOM 3557 N N . HIS A 1 447 ? -38.236 9.131 13.828 1.00 84.31 447 HIS A N 1
ATOM 3558 C CA . HIS A 1 447 ? -38.044 9.705 15.165 1.00 84.31 447 HIS A CA 1
ATOM 3559 C C . HIS A 1 447 ? -37.089 10.908 15.193 1.00 84.31 447 HIS A C 1
ATOM 3561 O O . HIS A 1 447 ? -36.646 11.320 16.265 1.00 84.31 447 HIS A O 1
ATOM 3567 N N . ARG A 1 448 ? -36.805 11.513 14.030 1.00 82.12 448 ARG A N 1
ATOM 3568 C CA . ARG A 1 448 ? -35.842 12.615 13.873 1.00 82.12 448 ARG A CA 1
ATOM 3569 C C . ARG A 1 448 ? -36.071 13.776 14.842 1.00 82.12 448 ARG A C 1
ATOM 3571 O O . ARG A 1 448 ? -35.098 14.309 15.356 1.00 82.12 448 ARG A O 1
ATOM 3578 N N . GLN A 1 449 ? -37.327 14.149 15.101 1.00 79.25 449 GLN A N 1
ATOM 3579 C CA . GLN A 1 449 ? -37.645 15.275 15.986 1.00 79.25 449 GLN A CA 1
ATOM 3580 C C . GLN A 1 449 ? -37.256 14.986 17.442 1.00 79.25 449 GLN A C 1
ATOM 3582 O O . GLN A 1 449 ? -36.488 15.742 18.017 1.00 79.25 449 GLN A O 1
ATOM 3587 N N . ILE A 1 450 ? -37.673 13.840 17.994 1.00 84.69 450 ILE A N 1
ATOM 3588 C CA . ILE A 1 450 ? -37.337 13.424 19.371 1.00 84.69 450 ILE A CA 1
ATOM 3589 C C . ILE A 1 450 ? -35.817 13.296 19.539 1.00 84.69 450 ILE A C 1
ATOM 3591 O O . ILE A 1 450 ? -35.257 13.717 20.551 1.00 84.69 450 ILE A O 1
ATOM 3595 N N . ILE A 1 451 ? -35.141 12.729 18.532 1.00 82.19 451 ILE A N 1
ATOM 3596 C CA . ILE A 1 451 ? -33.678 12.626 18.505 1.00 82.19 451 ILE A CA 1
ATOM 3597 C C . ILE A 1 451 ? -33.055 14.027 18.531 1.00 82.19 451 ILE A C 1
ATOM 3599 O O . ILE A 1 451 ? -32.162 14.273 19.335 1.00 82.19 451 ILE A O 1
ATOM 3603 N N . SER A 1 452 ? -33.530 14.942 17.684 1.00 79.19 452 SER A N 1
ATOM 3604 C CA . SER A 1 452 ? -33.030 16.318 17.612 1.00 79.19 452 SER A CA 1
ATOM 3605 C C . SER A 1 452 ? -33.237 17.074 18.923 1.00 79.19 452 SER A C 1
ATOM 3607 O O . SER A 1 452 ? -32.302 17.702 19.405 1.00 79.19 452 SER A O 1
ATOM 3609 N N . ASP A 1 453 ? -34.422 16.981 19.523 1.00 79.75 453 ASP A N 1
ATOM 3610 C CA . ASP A 1 453 ? -34.785 17.738 20.723 1.00 79.75 453 ASP A CA 1
ATOM 3611 C C . ASP A 1 453 ? -34.003 17.266 21.954 1.00 79.75 453 ASP A C 1
ATOM 3613 O O . ASP A 1 453 ? -33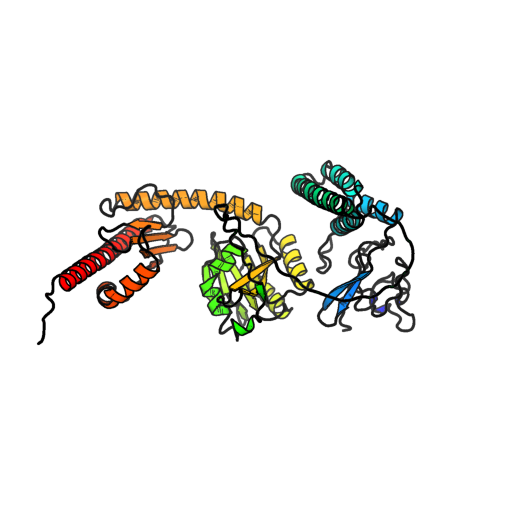.550 18.079 22.757 1.00 79.75 453 ASP A O 1
ATOM 3617 N N . LYS A 1 454 ? -33.808 15.947 22.101 1.00 77.19 454 LYS A N 1
ATOM 3618 C CA . LYS A 1 454 ? -33.105 15.376 23.261 1.00 77.19 454 LYS A CA 1
ATOM 3619 C C . LYS A 1 454 ? -31.593 15.340 23.113 1.00 77.19 454 LYS A C 1
ATOM 3621 O O . LYS A 1 454 ? -30.898 15.400 24.123 1.00 77.19 454 LYS A O 1
ATOM 3626 N N . LEU A 1 455 ? -31.076 15.190 21.893 1.00 75.56 455 LEU A N 1
ATOM 3627 C CA . LEU A 1 455 ? -29.635 15.277 21.671 1.00 75.56 455 LEU A CA 1
ATOM 3628 C C . LEU A 1 455 ? -29.184 16.732 21.561 1.00 75.56 455 LEU A C 1
ATOM 3630 O O . LEU A 1 455 ? -28.058 17.017 21.944 1.00 75.56 455 LEU A O 1
ATOM 3634 N N . GLY A 1 456 ? -30.030 17.645 21.070 1.00 56.06 456 GLY A N 1
ATOM 3635 C CA . GLY A 1 456 ? -29.736 19.079 20.985 1.00 56.06 456 GLY A CA 1
ATOM 3636 C C . GLY A 1 456 ? -28.532 19.424 20.102 1.00 56.06 456 GLY A C 1
ATOM 3637 O O . GLY A 1 456 ? -27.890 20.443 20.327 1.00 56.06 456 GLY A O 1
ATOM 3638 N N . GLY A 1 457 ? -28.170 18.552 19.151 1.00 51.53 457 GLY A N 1
ATOM 3639 C CA . GLY A 1 457 ? -26.899 18.635 18.411 1.00 51.53 457 GLY A CA 1
ATOM 3640 C C . GLY A 1 457 ? -25.676 18.111 19.180 1.00 51.53 457 GLY A C 1
ATOM 3641 O O . GLY A 1 457 ? -24.555 18.241 18.705 1.00 51.53 457 GLY A O 1
ATOM 3642 N N . GLY A 1 458 ? -25.880 17.515 20.356 1.00 49.72 458 GLY A N 1
ATOM 3643 C CA . GLY A 1 458 ? -24.838 16.997 21.232 1.00 49.72 458 GLY A CA 1
ATOM 3644 C C . GLY A 1 458 ? -23.975 15.918 20.584 1.00 49.72 458 GLY A C 1
ATOM 3645 O O . GLY A 1 458 ? -24.455 15.049 19.850 1.00 49.72 458 GLY A O 1
ATOM 3646 N N . GLU A 1 459 ? -22.685 15.976 20.899 1.00 53.91 459 GLU A N 1
ATOM 3647 C CA . GLU A 1 459 ? -21.657 15.121 20.321 1.00 53.91 459 GLU A CA 1
ATOM 3648 C C . GLU A 1 459 ? -21.936 13.640 20.644 1.00 53.91 459 GLU A C 1
ATOM 3650 O O . GLU A 1 459 ? -22.222 13.256 21.784 1.00 53.91 459 GLU A O 1
ATOM 3655 N N . ASN A 1 460 ? -21.884 12.778 19.622 1.00 69.38 460 ASN A N 1
ATOM 3656 C CA . ASN A 1 460 ? -21.985 11.323 19.802 1.00 69.38 460 ASN A CA 1
ATOM 3657 C C . ASN A 1 460 ? -20.687 10.713 20.332 1.00 69.38 460 ASN A C 1
ATOM 3659 O O . ASN A 1 460 ? -20.642 9.529 20.642 1.00 69.38 460 ASN A O 1
ATOM 3663 N N . TRP A 1 461 ? -19.637 11.509 20.423 1.00 75.31 461 TRP A N 1
ATOM 3664 C CA . TRP A 1 461 ? -18.328 11.126 20.905 1.00 75.31 461 TRP A CA 1
ATOM 3665 C C . TRP A 1 461 ? -17.671 12.348 21.530 1.00 75.31 461 TRP A C 1
ATOM 3667 O O . TRP A 1 461 ? -18.066 13.471 21.247 1.00 75.31 461 TRP A O 1
ATOM 3677 N N . LYS A 1 462 ? -16.691 12.125 22.391 1.00 74.69 462 LYS A N 1
ATOM 3678 C CA . LYS A 1 462 ? -15.869 13.176 22.973 1.00 74.69 462 LYS A CA 1
ATOM 3679 C C . LYS A 1 462 ? -14.442 12.658 23.072 1.00 74.69 462 LYS A C 1
ATOM 3681 O O . LYS A 1 462 ? -14.234 11.488 23.408 1.00 74.69 462 LYS A O 1
ATOM 3686 N N . SER A 1 463 ? -13.471 13.514 22.768 1.00 72.00 463 SER A N 1
ATOM 3687 C CA . SER A 1 463 ? -12.062 13.177 22.962 1.00 72.00 463 SER A CA 1
ATOM 3688 C C . SER A 1 463 ? -11.719 13.144 24.454 1.00 72.00 463 SER A C 1
ATOM 3690 O O . SER A 1 463 ? -12.146 14.000 25.235 1.00 72.00 463 SER A O 1
ATOM 3692 N N . PHE A 1 464 ? -10.957 12.129 24.839 1.00 76.62 464 PHE A N 1
ATOM 3693 C CA . PHE A 1 464 ? -10.389 11.943 26.164 1.00 76.62 464 PHE A CA 1
ATOM 3694 C C . PHE A 1 464 ? -8.989 11.364 26.004 1.00 76.62 464 PHE A C 1
ATOM 3696 O O . PHE A 1 464 ? -8.781 10.484 25.176 1.00 76.62 464 PHE A O 1
ATOM 3703 N N . ASP A 1 465 ? -8.046 11.739 26.863 1.00 78.19 465 ASP A N 1
ATOM 3704 C CA . ASP A 1 465 ? -6.840 10.926 26.992 1.00 78.19 465 ASP A CA 1
ATOM 3705 C C . ASP A 1 465 ? -7.213 9.602 27.684 1.00 78.19 465 ASP A C 1
ATOM 3707 O O . ASP A 1 465 ? -7.314 9.513 28.909 1.00 78.19 465 ASP A O 1
ATOM 3711 N N . THR A 1 466 ? -7.479 8.580 26.871 1.00 76.19 466 THR A N 1
ATOM 3712 C CA . THR A 1 466 ? -7.880 7.235 27.297 1.00 76.19 466 THR A CA 1
ATOM 3713 C C . THR A 1 466 ? -6.716 6.424 27.865 1.00 76.19 466 THR A C 1
ATOM 3715 O O . THR A 1 466 ? -6.948 5.422 28.552 1.00 76.19 466 THR A O 1
ATOM 3718 N N . HIS A 1 467 ? -5.472 6.847 27.608 1.00 75.75 467 HIS A N 1
ATOM 3719 C CA . HIS A 1 467 ? -4.270 6.232 28.166 1.00 75.75 467 HIS A CA 1
ATOM 3720 C C . HIS A 1 467 ? -4.113 6.567 29.647 1.00 75.75 467 HIS A C 1
ATOM 3722 O O . HIS A 1 467 ? -3.712 5.700 30.432 1.00 75.75 467 HIS A O 1
ATOM 3728 N N . ASN A 1 468 ? -4.507 7.776 30.052 1.00 85.19 468 ASN A N 1
ATOM 3729 C CA . ASN A 1 468 ? -4.521 8.160 31.453 1.00 85.19 468 ASN A CA 1
ATOM 3730 C C . ASN A 1 468 ? -5.703 7.523 32.212 1.00 85.19 468 ASN A C 1
ATOM 3732 O O . ASN A 1 468 ? -6.876 7.829 31.987 1.00 85.19 468 ASN A O 1
ATOM 3736 N N . ARG A 1 469 ? -5.383 6.652 33.179 1.00 89.38 469 ARG A N 1
ATOM 3737 C CA . ARG A 1 469 ? -6.372 5.970 34.032 1.00 89.38 469 ARG A CA 1
ATOM 3738 C C . ARG A 1 469 ? -7.164 6.912 34.932 1.00 89.38 469 ARG A C 1
ATOM 3740 O O . ARG A 1 469 ? -8.282 6.576 35.308 1.00 89.38 469 ARG A O 1
ATOM 3747 N N . GLU A 1 470 ? -6.626 8.083 35.250 1.00 91.44 470 GLU A N 1
ATOM 3748 C CA . GLU A 1 470 ? -7.322 9.095 36.052 1.00 91.44 470 GLU A CA 1
ATOM 3749 C C . GLU A 1 470 ? -8.559 9.641 35.326 1.00 91.44 470 GLU A C 1
ATOM 3751 O O . GLU A 1 470 ? -9.542 10.017 35.963 1.00 91.44 470 GLU A O 1
ATOM 3756 N N . ASN A 1 471 ? -8.563 9.594 33.990 1.00 90.62 471 ASN A N 1
ATOM 3757 C CA . ASN A 1 471 ? -9.697 10.035 33.184 1.00 90.62 471 ASN A CA 1
ATOM 3758 C C . ASN A 1 471 ? -10.828 9.003 33.118 1.00 90.62 471 ASN A C 1
ATOM 3760 O O . ASN A 1 471 ? -11.928 9.342 32.684 1.00 90.62 471 ASN A O 1
ATOM 3764 N N . TRP A 1 472 ? -10.603 7.748 33.526 1.00 94.75 472 TRP A N 1
ATOM 3765 C CA . TRP A 1 472 ? -11.585 6.680 33.317 1.00 94.75 472 TRP A CA 1
ATOM 3766 C C . TRP A 1 472 ? -12.909 6.941 34.024 1.00 94.75 472 TRP A C 1
ATOM 3768 O O . TRP A 1 472 ? -13.954 6.624 33.463 1.00 94.75 472 TRP A O 1
ATOM 3778 N N . ASP A 1 473 ? -12.885 7.545 35.210 1.00 96.81 473 ASP A N 1
ATOM 3779 C CA . ASP A 1 473 ? -14.106 7.932 35.918 1.00 96.81 473 ASP A CA 1
ATOM 3780 C C . ASP A 1 473 ? -14.908 8.954 35.108 1.00 96.81 473 ASP A C 1
ATOM 3782 O O . ASP A 1 473 ? -16.081 8.723 34.832 1.00 96.81 473 ASP A O 1
ATOM 3786 N N . ALA A 1 474 ? -14.261 10.017 34.623 1.00 94.50 474 ALA A N 1
ATOM 3787 C CA . ALA A 1 474 ? -14.913 11.037 33.804 1.00 94.50 474 ALA A CA 1
ATOM 3788 C C . ALA A 1 474 ? -15.467 10.469 32.485 1.00 94.50 474 ALA A C 1
ATOM 3790 O O . ALA A 1 474 ? -16.543 10.865 32.032 1.00 94.50 474 ALA A O 1
ATOM 3791 N N . ILE A 1 475 ? -14.752 9.518 31.880 1.00 93.56 475 ILE A N 1
ATOM 3792 C CA . ILE A 1 475 ? -15.191 8.822 30.668 1.00 93.56 475 ILE A CA 1
ATOM 3793 C C . ILE A 1 475 ? -16.426 7.962 30.958 1.00 93.56 475 ILE A C 1
ATOM 3795 O O . ILE A 1 475 ? -17.400 8.009 30.205 1.00 93.56 475 ILE A O 1
ATOM 3799 N N . CYS A 1 476 ? -16.399 7.183 32.043 1.00 96.12 476 CYS A N 1
ATOM 3800 C CA . CYS A 1 476 ? -17.525 6.349 32.452 1.00 96.12 476 CYS A CA 1
ATOM 3801 C C . CYS A 1 476 ? -18.758 7.203 32.760 1.00 96.12 476 CYS A C 1
ATOM 3803 O O . CYS A 1 476 ? -19.843 6.879 32.282 1.00 96.12 476 CYS A O 1
ATOM 3805 N N . ASP A 1 477 ? -18.580 8.296 33.504 1.00 96.06 477 ASP A N 1
ATOM 3806 C CA . ASP A 1 477 ? -19.649 9.221 33.887 1.00 96.06 477 ASP A CA 1
ATOM 3807 C C . ASP A 1 477 ? -20.306 9.836 32.646 1.00 96.06 477 ASP A C 1
ATOM 3809 O O . ASP A 1 477 ? -21.532 9.846 32.519 1.00 96.06 477 ASP A O 1
ATOM 3813 N N . TRP A 1 478 ? -19.492 10.268 31.678 1.00 93.81 478 TRP A N 1
ATOM 3814 C CA . TRP A 1 478 ? -19.986 10.805 30.413 1.00 93.81 478 TRP A CA 1
ATOM 3815 C C . TRP A 1 478 ? -20.747 9.749 29.600 1.00 93.81 478 TRP A C 1
ATOM 3817 O O . TRP A 1 478 ? -21.867 9.997 29.153 1.00 93.81 478 TRP A O 1
ATOM 3827 N N . LEU A 1 479 ? -20.182 8.548 29.436 1.00 91.50 479 LEU A N 1
ATOM 3828 C CA . LEU A 1 479 ? -20.833 7.450 28.714 1.00 91.50 479 LEU A CA 1
ATOM 3829 C C . LEU A 1 479 ? -22.160 7.037 29.369 1.00 91.50 479 LEU A C 1
ATOM 3831 O O . LEU A 1 479 ? -23.133 6.794 28.656 1.00 91.50 479 LEU A O 1
ATOM 3835 N N . HIS A 1 480 ? -22.215 6.985 30.702 1.00 95.19 480 HIS A N 1
ATOM 3836 C CA . HIS A 1 480 ? -23.427 6.692 31.470 1.00 95.19 480 HIS A CA 1
ATOM 3837 C C . HIS A 1 480 ? -24.510 7.761 31.260 1.00 95.19 480 HIS A C 1
ATOM 3839 O O . HIS A 1 480 ? -25.648 7.436 30.910 1.00 95.19 480 HIS A O 1
ATOM 3845 N N . GLU A 1 481 ? -24.155 9.045 31.381 1.00 92.81 481 GLU A N 1
ATOM 3846 C CA . GLU A 1 481 ? -25.076 10.161 31.130 1.00 92.81 481 GLU A CA 1
ATOM 3847 C C . GLU A 1 481 ? -25.665 10.080 29.713 1.00 92.81 481 GLU A C 1
ATOM 3849 O O . GLU A 1 481 ? -26.883 10.174 29.510 1.00 92.81 481 GLU A O 1
ATOM 3854 N N . LYS A 1 482 ? -24.806 9.854 28.711 1.00 88.25 482 LYS A N 1
ATOM 3855 C CA . LYS A 1 482 ? -25.252 9.745 27.322 1.00 88.25 482 LYS A CA 1
ATOM 3856 C C . LYS A 1 482 ? -26.082 8.492 27.086 1.00 88.25 482 LYS A C 1
ATOM 3858 O O . LYS A 1 482 ? -27.052 8.565 26.330 1.00 88.25 482 LYS A O 1
ATOM 3863 N N . LEU A 1 483 ? -25.766 7.370 27.729 1.00 91.00 483 LEU A N 1
ATOM 3864 C CA . LEU A 1 483 ? -26.573 6.155 27.646 1.00 91.00 483 LEU A CA 1
ATOM 3865 C C . LEU A 1 483 ? -27.992 6.402 28.159 1.00 91.00 483 LEU A C 1
ATOM 3867 O O . LEU A 1 483 ? -28.946 6.065 27.455 1.00 91.00 483 LEU A O 1
ATOM 3871 N N . GLY A 1 484 ? -28.139 7.082 29.299 1.00 90.81 484 GLY A N 1
ATOM 3872 C CA . GLY A 1 484 ? -29.441 7.505 29.816 1.00 90.81 484 GLY A CA 1
ATOM 3873 C C . GLY A 1 484 ? -30.238 8.335 28.802 1.00 90.81 484 GLY A C 1
ATOM 3874 O O . GLY A 1 484 ? -31.410 8.051 28.548 1.00 90.81 484 GLY A O 1
ATOM 3875 N N . GLN A 1 485 ? -29.589 9.293 28.130 1.00 88.75 485 GLN A N 1
ATOM 3876 C CA . GLN A 1 485 ? -30.223 10.096 27.072 1.00 88.75 485 GLN A CA 1
ATOM 3877 C C . GLN A 1 485 ? -30.707 9.235 25.893 1.00 88.75 485 GLN A C 1
ATOM 3879 O O . GLN A 1 485 ? -31.824 9.425 25.408 1.00 88.75 485 GLN A O 1
ATOM 3884 N N . ARG A 1 486 ? -29.902 8.264 25.433 1.00 88.75 486 ARG A N 1
ATOM 3885 C CA . ARG A 1 486 ? -30.280 7.383 24.308 1.00 88.75 486 ARG A CA 1
ATOM 3886 C C . ARG A 1 486 ? -31.409 6.425 24.686 1.00 88.75 486 ARG A C 1
ATOM 3888 O O . ARG A 1 486 ? -32.299 6.193 23.868 1.00 88.75 486 ARG A O 1
ATOM 3895 N N . LEU A 1 487 ? -31.408 5.904 25.912 1.00 89.81 487 LEU A N 1
ATOM 3896 C CA . LEU A 1 487 ? -32.493 5.062 26.418 1.00 89.81 487 LEU A CA 1
ATOM 3897 C C . LEU A 1 487 ? -33.812 5.841 26.511 1.00 89.81 487 LEU A C 1
ATOM 3899 O O . LEU A 1 487 ? -34.835 5.342 26.046 1.00 89.81 487 LEU A O 1
ATOM 3903 N N . ALA A 1 488 ? -33.779 7.087 26.994 1.00 89.00 488 ALA A N 1
ATOM 3904 C CA . ALA A 1 488 ? -34.960 7.950 27.053 1.00 89.00 488 ALA A CA 1
ATOM 3905 C C . ALA A 1 488 ? -35.539 8.269 25.659 1.00 89.00 488 ALA A C 1
ATOM 3907 O O . ALA A 1 488 ? -36.757 8.300 25.487 1.00 89.00 488 ALA A O 1
ATOM 3908 N N . ILE A 1 489 ? -34.685 8.466 24.643 1.00 88.44 489 ILE A N 1
ATOM 3909 C CA . ILE A 1 489 ? -35.125 8.626 23.243 1.00 88.44 489 ILE A CA 1
ATOM 3910 C C . ILE A 1 489 ? -35.878 7.378 22.769 1.00 88.44 489 ILE A C 1
ATOM 3912 O O . ILE A 1 489 ? -36.944 7.490 22.164 1.00 88.44 489 ILE A O 1
ATOM 3916 N N . ILE A 1 490 ? -35.325 6.190 23.030 1.00 87.81 490 ILE A N 1
ATOM 3917 C CA . ILE A 1 490 ? -35.933 4.922 22.611 1.00 87.81 490 ILE A CA 1
ATOM 3918 C C . ILE A 1 490 ? -37.281 4.699 23.302 1.00 87.81 490 ILE A C 1
ATOM 3920 O O . ILE A 1 490 ? -38.241 4.281 22.652 1.00 87.81 490 ILE A O 1
ATOM 3924 N N . GLU A 1 491 ? -37.376 5.006 24.593 1.00 87.81 491 GLU A N 1
ATOM 3925 C CA . GLU A 1 491 ? -38.618 4.875 25.351 1.00 87.81 491 GLU A CA 1
ATOM 3926 C C . GLU A 1 491 ? -39.728 5.784 24.798 1.00 87.81 491 GLU A C 1
ATOM 3928 O O . GLU A 1 491 ? -40.835 5.315 24.516 1.00 87.81 491 GLU A O 1
ATOM 3933 N N . GLU A 1 492 ? -39.423 7.059 24.546 1.00 86.69 492 GLU A N 1
ATOM 3934 C CA . GLU A 1 492 ? -40.384 8.026 24.001 1.00 86.69 492 GLU A CA 1
ATOM 3935 C C . GLU A 1 492 ? -40.801 7.691 22.556 1.00 86.69 492 GLU A C 1
ATOM 3937 O O . GLU A 1 492 ? -41.981 7.779 22.187 1.00 86.69 492 GLU A O 1
ATOM 3942 N N . ALA A 1 493 ? -39.858 7.210 21.738 1.00 83.62 493 ALA A N 1
ATOM 3943 C CA . ALA A 1 493 ? -40.138 6.707 20.393 1.00 83.62 493 ALA A CA 1
ATOM 3944 C C . ALA A 1 493 ? -41.107 5.506 20.415 1.00 83.62 493 ALA A C 1
ATOM 3946 O O . ALA A 1 493 ? -42.013 5.406 19.572 1.00 83.62 493 ALA A O 1
ATOM 3947 N N . GLY A 1 494 ? -40.956 4.621 21.407 1.00 79.81 494 GLY A N 1
ATOM 3948 C CA . GLY A 1 494 ? -41.843 3.484 21.647 1.00 79.81 494 GLY A CA 1
ATOM 3949 C C . GLY A 1 494 ? -43.256 3.899 22.075 1.00 79.81 494 GLY A C 1
ATOM 3950 O O . GLY A 1 494 ? -44.238 3.372 21.546 1.00 79.81 494 GLY A O 1
ATOM 3951 N N . GLN A 1 495 ? -43.383 4.877 22.977 1.00 73.62 495 GLN A N 1
ATOM 3952 C CA . GLN A 1 495 ? -44.682 5.412 23.415 1.00 73.62 495 GLN A CA 1
ATOM 3953 C C . GLN A 1 495 ? -45.442 6.088 22.262 1.00 73.62 495 GLN A C 1
ATOM 3955 O O . GLN A 1 495 ? -46.621 5.802 22.042 1.00 73.62 495 GLN A O 1
ATOM 3960 N N . THR A 1 496 ? -44.750 6.902 21.458 1.00 64.06 496 THR A N 1
ATOM 3961 C CA . THR A 1 496 ? -45.331 7.586 20.287 1.00 64.06 496 THR A CA 1
ATOM 3962 C C . THR A 1 496 ? -45.880 6.596 19.253 1.00 64.06 496 THR A C 1
ATOM 3964 O O . THR A 1 496 ? -46.944 6.810 18.667 1.00 64.06 496 THR A O 1
ATOM 3967 N N . SER A 1 497 ? -45.175 5.482 19.037 1.00 63.34 497 SER A N 1
ATOM 3968 C CA . SER A 1 497 ? -45.611 4.434 18.107 1.00 63.34 497 SER A CA 1
ATOM 3969 C C . SER A 1 497 ? -46.859 3.695 18.607 1.00 63.34 497 SER A C 1
ATOM 3971 O O . SER A 1 497 ? -47.742 3.392 17.805 1.00 63.34 497 SER A O 1
ATOM 3973 N N . ARG A 1 498 ? -46.985 3.477 19.925 1.00 61.66 498 ARG A N 1
ATOM 3974 C CA . ARG A 1 498 ? -48.185 2.879 20.539 1.00 61.66 498 ARG A CA 1
ATOM 3975 C C . ARG A 1 498 ? -49.401 3.806 20.474 1.00 61.66 498 ARG A C 1
ATOM 3977 O O . ARG A 1 498 ? -50.477 3.336 20.128 1.00 61.66 498 ARG A O 1
ATOM 3984 N N . MET A 1 499 ? -49.233 5.109 20.720 1.00 58.22 499 MET A N 1
ATOM 3985 C CA . MET A 1 499 ? -50.340 6.078 20.647 1.00 58.22 499 MET A CA 1
ATOM 3986 C C . MET A 1 499 ? -50.925 6.210 19.230 1.00 58.22 499 MET A C 1
ATOM 3988 O O . MET A 1 499 ? -52.148 6.252 19.076 1.00 58.22 499 MET A O 1
ATOM 3992 N N . LYS A 1 500 ? -50.072 6.199 18.190 1.00 57.50 500 LYS A N 1
ATOM 3993 C CA . LYS A 1 500 ? -50.510 6.197 16.779 1.00 57.50 500 LYS A CA 1
ATOM 3994 C C . LYS A 1 500 ? -51.236 4.912 16.373 1.00 57.50 500 LYS A C 1
ATOM 3996 O O . LYS A 1 500 ? -52.144 4.982 15.555 1.00 57.50 500 LYS A O 1
ATOM 4001 N N . ALA A 1 501 ? -50.872 3.764 16.947 1.00 55.31 501 ALA A N 1
ATOM 4002 C CA . ALA A 1 501 ? -51.563 2.496 16.701 1.00 55.31 501 ALA A CA 1
ATOM 4003 C C . ALA A 1 501 ? -52.931 2.408 17.411 1.00 55.31 501 ALA A C 1
ATOM 4005 O O . ALA A 1 501 ? -53.802 1.667 16.969 1.00 55.31 501 ALA A O 1
ATOM 4006 N N . SER A 1 502 ? -53.133 3.170 18.494 1.00 47.69 502 SER A N 1
ATOM 4007 C CA . SER A 1 502 ? -54.385 3.202 19.267 1.00 47.69 502 SER A CA 1
ATOM 4008 C C . SER A 1 502 ? -55.375 4.306 18.865 1.00 47.69 502 SER A C 1
ATOM 4010 O O . SER A 1 502 ? -56.450 4.388 19.453 1.00 47.69 502 SER A O 1
ATOM 4012 N N . SER A 1 503 ? -55.043 5.174 17.902 1.00 39.25 503 SER A N 1
ATOM 4013 C CA . SER A 1 503 ? -56.000 6.162 17.379 1.00 39.25 503 SER A CA 1
ATOM 4014 C C . SER A 1 503 ? -57.017 5.462 16.463 1.00 39.25 503 SER A C 1
ATOM 4016 O O . SER A 1 503 ? -56.599 4.905 15.446 1.00 39.25 503 SER A O 1
ATOM 4018 N N . PRO A 1 504 ? -58.331 5.462 16.769 1.00 45.16 504 PRO A N 1
ATOM 4019 C CA . PRO A 1 504 ? -59.327 4.901 15.864 1.00 45.16 504 PRO A CA 1
ATOM 4020 C C . PRO A 1 504 ? -59.340 5.731 14.582 1.00 45.16 504 PRO A C 1
ATOM 4022 O O . PRO A 1 504 ? -59.340 6.962 14.644 1.00 45.16 504 PRO A O 1
ATOM 4025 N N . SER A 1 505 ? -59.367 5.069 13.425 1.00 45.12 505 SER A N 1
ATOM 4026 C CA . SER A 1 505 ? -59.621 5.723 12.145 1.00 45.12 505 SER A CA 1
ATOM 4027 C C . SER A 1 505 ? -60.932 6.502 12.244 1.00 45.12 505 SER A C 1
ATOM 4029 O O . SER A 1 505 ? -62.010 5.903 12.273 1.00 45.12 505 SER A O 1
ATOM 4031 N N . ALA A 1 506 ? -60.850 7.829 12.318 1.00 40.41 506 ALA A N 1
ATOM 4032 C CA . ALA A 1 506 ? -62.010 8.677 12.134 1.00 40.41 506 ALA A CA 1
ATOM 4033 C C . ALA A 1 506 ? -62.444 8.529 10.674 1.00 40.41 506 ALA A C 1
ATOM 4035 O O . ALA A 1 506 ? -61.865 9.116 9.762 1.00 40.41 506 ALA A O 1
ATOM 4036 N N . SER A 1 507 ? -63.440 7.673 10.471 1.00 44.78 507 SER A N 1
ATOM 4037 C CA . SER A 1 507 ? -64.304 7.683 9.305 1.00 44.78 507 SER A CA 1
ATOM 4038 C C . SER A 1 507 ? -64.859 9.095 9.124 1.00 44.78 507 SER A C 1
ATOM 4040 O O . SER A 1 507 ? -65.557 9.593 10.008 1.00 44.78 507 SER A O 1
ATOM 4042 N N . ALA A 1 508 ? -64.577 9.715 7.985 1.00 38.34 508 ALA A N 1
ATOM 4043 C CA . ALA A 1 508 ? -65.363 10.827 7.480 1.00 38.34 508 ALA A CA 1
ATOM 4044 C C . ALA A 1 508 ? -66.053 10.348 6.202 1.00 38.34 508 ALA A C 1
ATOM 4046 O O . ALA A 1 508 ? -65.434 10.212 5.147 1.00 38.34 508 ALA A O 1
ATOM 4047 N N . SER A 1 509 ? -67.315 9.978 6.408 1.00 35.00 509 SER A N 1
ATOM 4048 C CA . SER A 1 509 ? -68.421 9.974 5.450 1.00 35.00 509 SER A CA 1
ATOM 4049 C C . SER A 1 509 ? -68.609 11.319 4.764 1.00 35.00 509 SER A C 1
ATOM 4051 O O . SER A 1 509 ? -68.428 12.334 5.480 1.00 35.00 509 SER A O 1
#

Organism: NCBI:txid2605258

InterPro domains:
  IPR011856 tRNA endonuclease-like domain superfamily [G3DSA:3.40.1350.10] (224-326)